Protein AF-A0AB33FQ37-F1 (afdb_monomer_lite)

Radius of gyration: 29.22 Å; chains: 1; bounding box: 81×44×83 Å

Organism: Serratia marcescens (NCBI:txid615)

Foldseek 3Di:
DFLVLCVVCQVLLLVLLVLQVVVVPDDDDSDRWDWDAFPRAIATPQKGKAFWADADPVDDQPDWAFDADPVRHTFWIWHRQQVCVFWDFSSNDHPRVSNVVVVQDDSVCRPVDRTDHGPGTIIIGGSVCVVVCVPPPQVVCCPPVRTHSDNPPDDADDDDDPDDDDDPQFDQLDPVSVVLLVVLVVDPHLLSNLLSLVVSLVVVLVLLLVLQVVPDDPPPPVSVVVSVVLVPDDPLSSSLVLCVVQPDDLVVLLVLQLVLDDPVCVVVCCVLPQVLNDPLRLQQDPVSDNQSVVLVVCQSPDPDVALVSCCVSVSFVDRDPVRSSSSSSSNLSRVLVSSNCQSPDPDPSHNHDDSVCRSVSVSRSVSNSCSSSRRRSSGPVSVVSSVVD

pLDDT: mean 88.16, std 10.51, range [40.59, 98.19]

Sequence (389 aa):
MKLEDALKNKQLICSLFAQAKVVDDEIESESAAIIASVSGSICINGYIAIAVYDMDSSINIDEDIIIHDVSGGEVGYLCPTRSINHPVSINQLTENRLVCLISDIEPSELGKSDMHRFNCDYLLIKSDFFEEYNNRYKESSVIWGGFSHKKNSESQYKRQVSSINLREGIFSPTLRHGVDLQRAVKSSNGFDRYLKYYHQLELLFDVVFVSKIKSLPVDSLQGFGDIFKDMHKKEIEIFKGMLREYVVNTESLLGVISANMKSSFIPTMTSIFQDHSKEGNPLLGKDRSSDKWNGFMTFITGNDLSARSAKVNKLISQEQSDLLKEFVINLVSYWLYRIRCSIAHNRIGEFLFDNTHEEFVVEIGERMIKEVIGQIFSNVKLKNILDNT

Structure (mmCIF, N/CA/C/O backbone):
data_AF-A0AB33FQ37-F1
#
_entry.id   AF-A0AB33FQ37-F1
#
loop_
_atom_site.group_PDB
_atom_site.id
_atom_site.type_symbol
_atom_site.label_atom_id
_atom_site.label_alt_id
_atom_site.label_comp_id
_atom_site.label_asym_id
_atom_site.label_entity_id
_atom_site.label_seq_id
_atom_site.pdbx_PDB_ins_code
_atom_site.Cartn_x
_atom_site.Cartn_y
_atom_site.Cartn_z
_atom_site.occupancy
_atom_site.B_iso_or_equiv
_atom_site.auth_seq_id
_atom_site.auth_comp_id
_atom_site.auth_asym_id
_atom_site.auth_atom_id
_atom_site.pdbx_PDB_model_num
ATOM 1 N N . MET A 1 1 ? 28.469 0.848 -22.362 1.00 75.19 1 MET A N 1
ATOM 2 C CA . MET A 1 1 ? 29.749 1.051 -23.103 1.00 75.19 1 MET A CA 1
ATOM 3 C C . MET A 1 1 ? 29.916 2.499 -23.616 1.00 75.19 1 MET A C 1
ATOM 5 O O . MET A 1 1 ? 28.907 3.172 -23.786 1.00 75.19 1 MET A O 1
ATOM 9 N N . LYS A 1 2 ? 31.149 3.000 -23.864 1.00 79.69 2 LYS A N 1
ATOM 10 C CA . LYS A 1 2 ? 31.444 4.285 -24.565 1.00 79.69 2 LYS A CA 1
ATOM 11 C C . LYS A 1 2 ? 31.815 4.066 -26.044 1.00 79.69 2 LYS A C 1
ATOM 13 O O . LYS A 1 2 ? 32.275 2.984 -26.396 1.00 79.69 2 LYS A O 1
ATOM 18 N N . LEU A 1 3 ? 31.651 5.083 -26.903 1.00 77.94 3 LEU A N 1
ATOM 19 C CA . LEU A 1 3 ? 31.892 4.974 -28.357 1.00 77.94 3 LEU A CA 1
ATOM 20 C C . LEU A 1 3 ? 33.286 4.431 -28.700 1.00 77.94 3 LEU A C 1
ATOM 22 O O . LEU A 1 3 ? 33.409 3.546 -29.539 1.00 77.94 3 LEU A O 1
ATOM 26 N N . GLU A 1 4 ? 34.333 4.953 -28.060 1.00 78.19 4 GLU A N 1
ATOM 27 C CA . GLU A 1 4 ? 35.716 4.530 -28.318 1.00 78.19 4 GLU A CA 1
ATOM 28 C C . GLU A 1 4 ? 35.914 3.034 -28.061 1.00 78.19 4 GLU A C 1
ATOM 30 O O . GLU A 1 4 ? 36.619 2.357 -28.808 1.00 78.19 4 GLU A O 1
ATOM 35 N N . ASP A 1 5 ? 35.255 2.506 -27.033 1.00 80.81 5 ASP A N 1
ATOM 36 C CA . ASP A 1 5 ? 35.326 1.093 -26.685 1.00 80.81 5 ASP A CA 1
ATOM 37 C C . ASP A 1 5 ? 34.476 0.237 -27.630 1.00 80.81 5 ASP A C 1
ATOM 39 O O . ASP A 1 5 ? 34.896 -0.856 -28.010 1.00 80.81 5 ASP A O 1
ATOM 43 N N . ALA A 1 6 ? 33.335 0.755 -28.094 1.00 77.88 6 ALA A N 1
ATOM 44 C CA . ALA A 1 6 ? 32.525 0.101 -29.120 1.00 77.88 6 ALA A CA 1
ATOM 45 C C . ALA A 1 6 ? 33.284 -0.014 -30.450 1.00 77.88 6 ALA A C 1
ATOM 47 O O . ALA A 1 6 ? 33.270 -1.062 -31.089 1.00 77.88 6 ALA A O 1
ATOM 48 N N . LEU A 1 7 ? 34.008 1.039 -30.844 1.00 77.81 7 LEU A N 1
ATOM 49 C CA . LEU A 1 7 ? 34.830 1.037 -32.054 1.00 77.81 7 LEU A CA 1
ATOM 50 C C . LEU A 1 7 ? 36.014 0.068 -31.946 1.00 77.81 7 LEU A C 1
ATOM 52 O O . LEU A 1 7 ? 36.289 -0.647 -32.910 1.00 77.81 7 LEU A O 1
ATOM 56 N N . LYS A 1 8 ? 36.673 -0.021 -30.780 1.00 82.31 8 LYS A N 1
ATOM 57 C CA . LYS A 1 8 ? 37.723 -1.030 -30.526 1.00 82.31 8 LYS A CA 1
ATOM 58 C C . LYS A 1 8 ? 37.189 -2.459 -30.643 1.00 82.31 8 LYS A C 1
ATOM 60 O O . LYS A 1 8 ? 37.897 -3.333 -31.129 1.00 82.31 8 LYS A O 1
ATOM 65 N N . ASN A 1 9 ? 35.939 -2.678 -30.243 1.00 81.75 9 ASN A N 1
ATOM 66 C CA . ASN A 1 9 ? 35.274 -3.977 -30.286 1.00 81.75 9 ASN A CA 1
ATOM 67 C C . ASN A 1 9 ? 34.431 -4.209 -31.554 1.00 81.75 9 ASN A C 1
ATOM 69 O O . ASN A 1 9 ? 33.690 -5.189 -31.623 1.00 81.75 9 ASN A O 1
ATOM 73 N N . LYS A 1 10 ? 34.536 -3.349 -32.578 1.00 82.94 10 LYS A N 1
ATOM 74 C CA . LYS A 1 10 ? 33.645 -3.370 -33.751 1.00 82.94 10 LYS A CA 1
ATOM 75 C C . LYS A 1 10 ? 33.580 -4.733 -34.446 1.00 82.94 10 LYS A C 1
ATOM 77 O O . LYS A 1 10 ? 32.494 -5.165 -34.808 1.00 82.94 10 LYS A O 1
ATOM 82 N N . GLN A 1 11 ? 34.714 -5.416 -34.624 1.00 82.31 11 GLN A N 1
ATOM 83 C CA . GLN A 1 11 ? 34.743 -6.739 -35.266 1.00 82.31 11 GLN A CA 1
ATOM 84 C C . GLN A 1 11 ? 33.939 -7.780 -34.480 1.00 82.31 11 GLN A C 1
ATOM 86 O O . GLN A 1 11 ? 33.155 -8.522 -35.068 1.00 82.31 11 GLN A O 1
ATOM 91 N N . LEU A 1 12 ? 34.093 -7.790 -33.154 1.00 83.25 12 LEU A N 1
ATOM 92 C CA . LEU A 1 12 ? 33.363 -8.690 -32.268 1.00 83.25 12 LEU A CA 1
ATOM 93 C C . LEU A 1 12 ? 31.863 -8.371 -32.278 1.00 83.25 12 LEU A C 1
ATOM 95 O O . LEU A 1 12 ? 31.043 -9.271 -32.428 1.00 83.25 12 LEU A O 1
ATOM 99 N N . ILE A 1 13 ? 31.502 -7.087 -32.227 1.00 83.00 13 ILE A N 1
ATOM 100 C CA . ILE A 1 13 ? 30.107 -6.642 -32.342 1.00 83.00 13 ILE A CA 1
ATOM 101 C C . ILE A 1 13 ? 29.496 -7.110 -33.669 1.00 83.00 13 ILE A C 1
ATOM 103 O O . ILE A 1 13 ? 28.440 -7.733 -33.662 1.00 83.00 13 ILE A O 1
ATOM 107 N N . CYS A 1 14 ? 30.173 -6.889 -34.801 1.00 83.81 14 CYS A N 1
ATOM 108 C CA . CYS A 1 14 ? 29.697 -7.364 -36.101 1.00 83.81 14 CYS A CA 1
ATOM 109 C C . CYS A 1 14 ? 29.506 -8.889 -36.132 1.00 83.81 14 CYS A C 1
ATOM 111 O O . CYS A 1 14 ? 28.530 -9.355 -36.714 1.00 83.81 14 CYS A O 1
ATOM 113 N N . SER A 1 15 ? 30.396 -9.664 -35.497 1.00 83.00 15 SER A N 1
ATOM 114 C CA . SER A 1 15 ? 30.246 -11.124 -35.437 1.00 83.00 15 SER A CA 1
ATOM 115 C C . SER A 1 15 ? 29.021 -11.576 -34.638 1.00 83.00 15 SER A C 1
ATOM 117 O O . SER A 1 15 ? 28.372 -12.535 -35.043 1.00 83.00 15 SER A O 1
ATOM 119 N N . LEU A 1 16 ? 28.653 -10.859 -33.569 1.00 82.25 16 LEU A N 1
ATOM 120 C CA . LEU A 1 16 ? 27.444 -11.153 -32.791 1.00 82.25 16 LEU A CA 1
ATOM 121 C C . LEU A 1 16 ? 26.173 -10.924 -33.620 1.00 82.25 16 LEU A C 1
ATOM 123 O O . LEU A 1 16 ? 25.295 -11.781 -33.653 1.00 82.25 16 LEU A O 1
ATOM 127 N N . PHE A 1 17 ? 26.102 -9.810 -34.358 1.00 81.50 17 PHE A N 1
ATOM 128 C CA . PHE A 1 17 ? 24.971 -9.537 -35.255 1.00 81.50 17 PHE A CA 1
ATOM 129 C C . PHE A 1 17 ? 24.869 -10.548 -36.401 1.00 81.50 17 PHE A C 1
ATOM 131 O O . PHE A 1 17 ? 23.770 -10.970 -36.752 1.00 81.50 17 PHE A O 1
ATOM 138 N N . ALA A 1 18 ? 26.003 -10.979 -36.961 1.00 78.88 18 ALA A N 1
ATOM 139 C CA . ALA A 1 18 ? 26.015 -12.000 -38.004 1.00 78.88 18 ALA A CA 1
ATOM 140 C C . ALA A 1 18 ? 25.480 -13.355 -37.506 1.00 78.88 18 ALA A C 1
ATOM 142 O O . ALA A 1 18 ? 24.841 -14.069 -38.269 1.00 78.88 18 ALA A O 1
ATOM 143 N N . GLN A 1 19 ? 25.714 -13.703 -36.236 1.00 72.38 19 GLN A N 1
ATOM 144 C CA . GLN A 1 19 ? 25.217 -14.945 -35.636 1.00 72.38 19 GLN A CA 1
ATOM 145 C C . GLN A 1 19 ? 23.709 -14.907 -35.359 1.00 72.38 19 GLN A C 1
ATOM 147 O O . GLN A 1 19 ? 23.040 -15.908 -35.597 1.00 72.38 19 GLN A O 1
ATOM 152 N N . ALA A 1 20 ? 23.162 -13.770 -34.917 1.00 67.25 20 ALA A N 1
ATOM 153 C CA . ALA A 1 20 ? 21.723 -13.644 -34.664 1.00 67.25 20 ALA A CA 1
ATOM 154 C C . ALA A 1 20 ? 20.875 -13.682 -35.945 1.00 67.25 20 ALA A C 1
ATOM 156 O O . ALA A 1 20 ? 19.832 -14.324 -35.957 1.00 67.25 20 ALA A O 1
ATOM 157 N N . LYS A 1 21 ? 21.347 -13.099 -37.057 1.00 59.06 21 LYS A N 1
ATOM 158 C CA . LYS A 1 21 ? 20.620 -13.139 -38.344 1.00 59.06 21 LYS A CA 1
ATOM 159 C C . LYS A 1 21 ? 20.420 -14.545 -38.915 1.00 59.06 21 LYS A C 1
ATOM 161 O O . LYS A 1 21 ? 19.497 -14.764 -39.685 1.00 59.06 21 LYS A O 1
ATOM 166 N N . VAL A 1 22 ? 21.259 -15.508 -38.530 1.00 53.56 22 VAL A N 1
ATOM 167 C CA . VAL A 1 22 ? 21.104 -16.917 -38.940 1.00 53.56 22 VAL A CA 1
ATOM 168 C C . VAL A 1 22 ? 19.899 -17.579 -38.254 1.00 53.56 22 VAL A C 1
ATOM 170 O O . VAL A 1 22 ? 19.432 -18.613 -38.719 1.00 53.56 22 VAL A O 1
ATOM 173 N N . VAL A 1 23 ? 19.390 -16.998 -37.164 1.00 51.66 23 VAL A N 1
ATOM 174 C CA . VAL A 1 23 ? 18.276 -17.541 -36.374 1.00 51.66 23 VAL A CA 1
ATOM 175 C C . VAL A 1 23 ? 16.908 -17.033 -36.862 1.00 51.66 23 VAL A C 1
ATOM 177 O O . VAL A 1 23 ? 15.928 -17.755 -36.709 1.00 51.66 23 VAL A O 1
ATOM 180 N N . ASP A 1 24 ? 16.840 -15.862 -37.509 1.00 50.59 24 ASP A N 1
ATOM 181 C CA . ASP A 1 24 ? 15.590 -15.216 -37.971 1.00 50.59 24 ASP A CA 1
ATOM 182 C C . ASP A 1 24 ? 15.167 -15.589 -39.423 1.00 50.59 24 ASP A C 1
ATOM 184 O O . ASP A 1 24 ? 14.358 -14.901 -40.036 1.00 50.59 24 ASP A O 1
ATOM 188 N N . ASP A 1 25 ? 15.679 -16.693 -39.986 1.00 43.31 25 ASP A N 1
ATOM 189 C CA . ASP A 1 25 ? 15.313 -17.282 -41.301 1.00 43.31 25 ASP A CA 1
ATOM 190 C C . ASP A 1 25 ? 15.438 -16.390 -42.570 1.00 43.31 25 ASP A C 1
ATOM 192 O O . ASP A 1 25 ? 15.198 -16.870 -43.682 1.00 43.31 25 ASP A O 1
ATOM 196 N N . GLU A 1 26 ? 15.913 -15.144 -42.480 1.00 42.56 26 GLU A N 1
ATOM 197 C CA . GLU A 1 26 ? 16.222 -14.299 -43.647 1.00 42.56 26 GLU A CA 1
ATOM 198 C C . GLU A 1 26 ? 17.729 -14.286 -43.975 1.00 42.56 26 GLU A C 1
ATOM 200 O O . GLU A 1 26 ? 18.534 -13.555 -43.393 1.00 42.56 26 GLU A O 1
ATOM 205 N N . ILE A 1 27 ? 18.134 -15.091 -44.966 1.00 46.00 27 ILE A N 1
ATOM 206 C CA . ILE A 1 27 ? 19.483 -15.032 -45.553 1.00 46.00 27 ILE A CA 1
ATOM 207 C C . ILE A 1 27 ? 19.551 -13.847 -46.525 1.00 46.00 27 ILE A C 1
ATOM 209 O O . ILE A 1 27 ? 19.401 -14.016 -47.734 1.00 46.00 27 ILE A O 1
ATOM 213 N N . GLU A 1 28 ? 19.857 -12.654 -46.017 1.00 40.59 28 GLU A N 1
ATOM 214 C CA . GLU A 1 28 ? 20.398 -11.567 -46.837 1.00 40.59 28 GLU A CA 1
ATOM 215 C C . GLU A 1 28 ? 21.665 -10.954 -46.213 1.00 40.59 28 GLU A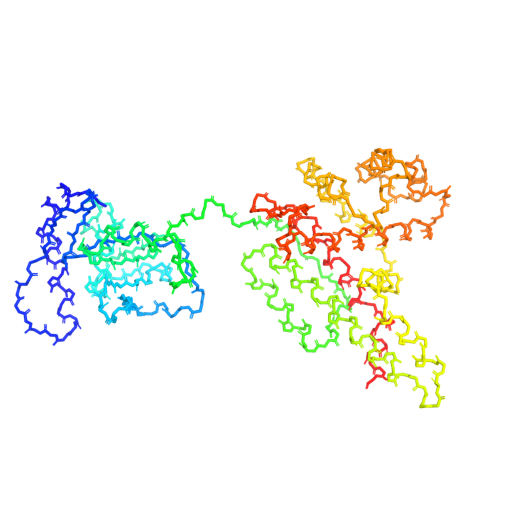 C 1
ATOM 217 O O . GLU A 1 28 ? 21.640 -10.380 -45.129 1.00 40.59 28 GLU A O 1
ATOM 222 N N . SER A 1 29 ? 22.771 -11.070 -46.966 1.00 42.09 29 SER A N 1
ATOM 223 C CA . SER A 1 29 ? 23.929 -10.158 -47.044 1.00 42.09 29 SER A CA 1
ATOM 224 C C . SER A 1 29 ? 24.576 -9.663 -45.732 1.00 42.09 29 SER A C 1
ATOM 226 O O . SER A 1 29 ? 23.983 -8.878 -44.992 1.00 42.09 29 SER A O 1
ATOM 228 N N . GLU A 1 30 ? 25.869 -9.990 -45.542 1.00 49.31 30 GLU A N 1
ATOM 229 C CA . GLU A 1 30 ? 26.797 -9.466 -44.515 1.00 49.31 30 GLU A CA 1
ATOM 230 C C . GLU A 1 30 ? 26.604 -7.962 -44.238 1.00 49.31 30 GLU A C 1
ATOM 232 O O . GLU A 1 30 ? 27.231 -7.088 -44.838 1.00 49.31 30 GLU A O 1
ATOM 237 N N . SER A 1 31 ? 25.726 -7.637 -43.297 1.00 54.66 31 SER A N 1
ATOM 238 C CA . SER A 1 31 ? 25.465 -6.267 -42.878 1.00 54.66 31 SER A CA 1
ATOM 239 C C . SER A 1 31 ? 26.273 -6.038 -41.612 1.00 54.66 31 SER A C 1
ATOM 241 O O . SER A 1 31 ? 25.875 -6.405 -40.510 1.00 54.66 31 SER A O 1
ATOM 243 N N . ALA A 1 32 ? 27.473 -5.485 -41.785 1.00 72.25 32 ALA A N 1
ATOM 244 C CA . ALA A 1 32 ? 28.301 -5.058 -40.667 1.00 72.25 32 ALA A CA 1
ATOM 245 C C . ALA A 1 32 ? 27.520 -4.064 -39.793 1.00 72.25 32 ALA A C 1
ATOM 247 O O . ALA A 1 32 ? 26.939 -3.110 -40.314 1.00 72.25 32 ALA A O 1
ATOM 248 N N . ALA A 1 33 ? 27.548 -4.257 -38.473 1.00 78.81 33 ALA A N 1
ATOM 249 C CA . ALA A 1 33 ? 26.900 -3.349 -37.537 1.00 78.81 33 ALA A CA 1
ATOM 250 C C . ALA A 1 33 ? 27.419 -1.911 -37.721 1.00 78.81 33 ALA A C 1
ATOM 252 O O . ALA A 1 33 ? 28.634 -1.653 -37.737 1.00 78.81 33 ALA A O 1
ATOM 253 N N . ILE A 1 34 ? 26.495 -0.962 -37.859 1.00 84.25 34 ILE A N 1
ATOM 254 C CA . ILE A 1 34 ? 26.807 0.459 -38.006 1.00 84.25 34 ILE A CA 1
ATOM 255 C C . ILE A 1 34 ? 26.883 1.058 -36.608 1.00 84.25 34 ILE A C 1
ATOM 257 O O . ILE A 1 34 ? 25.869 1.175 -35.931 1.00 84.25 34 ILE A O 1
ATOM 261 N N . ILE A 1 35 ? 28.085 1.447 -36.185 1.00 85.31 35 ILE A N 1
ATOM 262 C CA . ILE A 1 35 ? 28.328 2.067 -34.878 1.00 85.31 35 ILE A CA 1
ATOM 263 C C . ILE A 1 35 ? 28.646 3.546 -35.093 1.00 85.31 35 ILE A C 1
ATOM 265 O O . ILE A 1 35 ? 29.607 3.882 -35.788 1.00 85.31 35 ILE A O 1
ATOM 269 N N . ALA A 1 36 ? 27.859 4.418 -34.473 1.00 88.12 36 ALA A N 1
ATOM 270 C CA . ALA A 1 36 ? 28.012 5.866 -34.510 1.00 88.12 36 ALA A CA 1
ATOM 271 C C . ALA A 1 36 ? 27.838 6.475 -33.109 1.00 88.12 36 ALA A C 1
ATOM 273 O O . ALA A 1 36 ? 27.498 5.787 -32.146 1.00 88.12 36 ALA A O 1
ATOM 274 N N . SER A 1 37 ? 28.077 7.781 -32.991 1.00 85.19 37 SER A N 1
ATOM 275 C CA . SER A 1 37 ? 27.731 8.561 -31.801 1.00 85.19 37 SER A CA 1
ATOM 276 C C . SER A 1 37 ? 26.753 9.655 -32.183 1.00 85.19 37 SER A C 1
ATOM 278 O O . SER A 1 37 ? 26.989 10.387 -33.143 1.00 85.19 37 SER A O 1
ATOM 280 N N . VAL A 1 38 ? 25.664 9.748 -31.429 1.00 84.00 38 VAL A N 1
ATOM 281 C CA . VAL A 1 38 ? 24.606 10.742 -31.611 1.00 84.00 38 VAL A CA 1
ATOM 282 C C . VAL A 1 38 ? 24.315 11.343 -30.245 1.00 84.00 38 VAL A C 1
ATOM 284 O O . VAL A 1 38 ? 24.034 10.620 -29.289 1.00 84.00 38 VAL A O 1
ATOM 287 N N . SER A 1 39 ? 24.474 12.663 -30.129 1.00 79.06 39 SER A N 1
ATOM 288 C CA . SER A 1 39 ? 24.282 13.410 -28.875 1.00 79.06 39 SER A CA 1
ATOM 289 C C . SER A 1 39 ? 25.029 12.813 -27.669 1.00 79.06 39 SER A C 1
ATOM 291 O O . SER A 1 39 ? 24.516 12.759 -26.554 1.00 79.06 39 SER A O 1
ATOM 293 N N . GLY A 1 40 ? 26.251 12.315 -27.895 1.00 80.69 40 GLY A N 1
ATOM 294 C CA . GLY A 1 40 ? 27.087 11.700 -26.857 1.00 80.69 40 GLY A CA 1
ATOM 295 C C . GLY A 1 40 ? 26.689 10.273 -26.456 1.00 80.69 40 GLY A C 1
ATOM 296 O O . GLY A 1 40 ? 27.360 9.682 -25.610 1.00 80.69 40 GLY A O 1
ATOM 297 N N . SER A 1 41 ? 25.648 9.705 -27.070 1.00 84.50 41 SER A N 1
ATOM 298 C CA . SER A 1 41 ? 25.204 8.321 -26.869 1.00 84.50 41 SER A CA 1
ATOM 299 C C . SER A 1 41 ? 25.690 7.425 -28.006 1.00 84.50 41 SER A C 1
ATOM 301 O O . SER A 1 41 ? 25.841 7.875 -29.143 1.00 84.50 41 SER A O 1
ATOM 303 N N . ILE A 1 42 ? 25.935 6.145 -27.713 1.00 88.75 42 ILE A N 1
ATOM 304 C CA . ILE A 1 42 ? 26.242 5.166 -28.761 1.00 88.75 42 ILE A CA 1
ATOM 305 C C . ILE A 1 42 ? 24.967 4.894 -29.557 1.00 88.75 42 ILE A C 1
ATOM 307 O O . ILE A 1 42 ? 23.920 4.609 -28.981 1.00 88.75 42 ILE A O 1
ATOM 311 N N . CYS A 1 43 ? 25.095 4.952 -30.876 1.00 90.94 43 CYS A N 1
ATOM 312 C CA . CYS A 1 43 ? 24.081 4.550 -31.832 1.00 90.94 43 CYS A CA 1
ATOM 313 C C . CYS A 1 43 ? 24.554 3.278 -32.548 1.00 90.94 43 CYS A C 1
ATOM 315 O O . CYS A 1 43 ? 25.675 3.245 -33.063 1.00 90.94 43 CYS A O 1
ATOM 317 N N . ILE A 1 44 ? 23.723 2.236 -32.564 1.00 90.81 44 ILE A N 1
ATOM 318 C CA . ILE A 1 44 ? 24.000 0.953 -33.221 1.00 90.81 44 ILE A CA 1
ATOM 319 C C . ILE A 1 44 ? 22.846 0.658 -34.170 1.00 90.81 44 ILE A C 1
ATOM 321 O O . ILE A 1 44 ? 21.692 0.675 -33.754 1.00 90.81 44 ILE A O 1
ATOM 325 N N . ASN A 1 45 ? 23.154 0.434 -35.447 1.00 90.50 45 ASN A N 1
ATOM 326 C CA . ASN A 1 45 ? 22.171 0.199 -36.513 1.00 90.50 45 ASN A CA 1
ATOM 327 C C . ASN A 1 45 ? 21.054 1.261 -36.546 1.00 90.50 45 ASN A C 1
ATOM 329 O O . ASN A 1 45 ? 19.902 0.967 -36.838 1.00 90.50 45 ASN A O 1
ATOM 333 N N . GLY A 1 46 ? 21.399 2.516 -36.237 1.00 91.75 46 GLY A N 1
ATOM 334 C CA . GLY A 1 46 ? 20.448 3.629 -36.223 1.00 91.75 46 GLY A CA 1
ATOM 335 C C . GLY A 1 46 ? 19.649 3.784 -34.926 1.00 91.75 46 GLY A C 1
ATOM 336 O O . GLY A 1 46 ? 18.884 4.741 -34.836 1.00 91.75 46 GLY A O 1
ATOM 337 N N . TYR A 1 47 ? 19.847 2.923 -33.922 1.00 95.75 47 TYR A N 1
ATOM 338 C CA . TYR A 1 47 ? 19.139 2.964 -32.641 1.00 95.75 47 TYR A CA 1
ATOM 339 C C . TYR A 1 47 ? 20.037 3.365 -31.475 1.00 95.75 47 TYR A C 1
ATOM 341 O O . TYR A 1 47 ? 21.208 2.994 -31.398 1.00 95.75 47 TYR A O 1
ATOM 349 N N . ILE A 1 48 ? 19.452 4.088 -30.524 1.00 95.31 48 ILE A N 1
ATOM 350 C CA . ILE A 1 48 ? 20.053 4.422 -29.234 1.00 95.31 48 ILE A CA 1
ATOM 351 C C . ILE A 1 48 ? 19.261 3.699 -28.149 1.00 95.31 48 ILE A C 1
ATOM 353 O O . ILE A 1 48 ? 18.044 3.859 -28.061 1.00 95.31 48 ILE A O 1
ATOM 357 N N . ALA A 1 49 ? 19.953 2.922 -27.315 1.00 95.56 49 ALA A N 1
ATOM 358 C CA . ALA A 1 49 ? 19.335 2.225 -26.195 1.00 95.56 49 ALA A CA 1
ATOM 359 C C . ALA A 1 49 ? 19.262 3.123 -24.953 1.00 95.56 49 ALA A C 1
ATOM 361 O O . ALA A 1 49 ? 20.251 3.728 -24.534 1.00 95.56 49 ALA A O 1
ATOM 362 N N . ILE A 1 50 ? 18.087 3.172 -24.331 1.00 95.19 50 ILE A N 1
ATOM 363 C CA . ILE A 1 50 ? 17.800 3.950 -23.128 1.00 95.19 50 ILE A CA 1
ATOM 364 C C . ILE A 1 50 ? 17.276 2.996 -22.054 1.00 95.19 50 ILE A C 1
ATOM 366 O O . ILE A 1 50 ? 16.300 2.287 -22.276 1.00 95.19 50 ILE A O 1
ATOM 370 N N . ALA A 1 51 ? 17.903 2.995 -20.879 1.00 94.62 51 ALA A N 1
ATOM 371 C CA . ALA A 1 51 ? 17.522 2.122 -19.769 1.00 94.62 51 ALA A CA 1
ATOM 372 C C . ALA A 1 51 ? 16.095 2.398 -19.266 1.00 94.62 51 ALA A C 1
ATOM 374 O O . ALA A 1 51 ? 15.729 3.551 -19.020 1.00 94.62 51 ALA A O 1
ATOM 375 N N . VAL A 1 52 ? 15.325 1.335 -19.061 1.00 94.19 52 VAL A N 1
ATOM 376 C CA . VAL A 1 52 ? 13.975 1.311 -18.494 1.00 94.19 52 VAL A CA 1
ATOM 377 C C . VAL A 1 52 ? 14.015 0.500 -17.198 1.00 94.19 52 VAL A C 1
ATOM 379 O O . VAL A 1 52 ? 14.387 -0.670 -17.181 1.00 94.19 52 VAL A O 1
ATOM 382 N N . TYR A 1 53 ? 13.656 1.131 -16.082 1.00 90.94 53 TYR A N 1
ATOM 383 C CA . TYR A 1 53 ? 13.795 0.540 -14.746 1.00 90.94 53 TYR A CA 1
ATOM 384 C C . TYR A 1 53 ? 12.492 -0.010 -14.183 1.00 90.94 53 TYR A C 1
ATOM 386 O O . TYR A 1 53 ? 12.521 -0.917 -13.352 1.00 90.94 53 TYR A O 1
ATOM 394 N N . ASP A 1 54 ? 11.354 0.490 -14.644 1.00 88.69 54 ASP A N 1
ATOM 395 C CA . ASP A 1 54 ? 10.040 0.004 -14.244 1.00 88.69 54 ASP A CA 1
ATOM 396 C C . ASP A 1 54 ? 9.148 -0.063 -15.470 1.00 88.69 54 ASP A C 1
ATOM 398 O O . ASP A 1 54 ? 9.230 0.789 -16.353 1.00 88.69 54 ASP A O 1
ATOM 402 N N . MET A 1 55 ? 8.307 -1.084 -15.507 1.00 88.56 55 MET A N 1
ATOM 403 C CA . MET A 1 55 ? 7.380 -1.352 -16.591 1.00 88.56 55 MET A CA 1
ATOM 404 C C . MET A 1 55 ? 6.092 -1.888 -15.980 1.00 88.56 55 MET A C 1
ATOM 406 O O . MET A 1 55 ? 6.126 -2.584 -14.959 1.00 88.56 55 MET A O 1
ATOM 410 N N . ASP A 1 56 ? 4.962 -1.533 -16.577 1.00 86.88 56 ASP A N 1
ATOM 411 C CA . ASP A 1 56 ? 3.664 -2.040 -16.174 1.00 86.88 56 ASP A CA 1
ATOM 412 C C . ASP A 1 56 ? 3.664 -3.571 -16.259 1.00 86.88 56 ASP A C 1
ATOM 414 O O . ASP A 1 56 ? 3.987 -4.169 -17.282 1.00 86.88 56 ASP A O 1
ATOM 418 N N . SER A 1 57 ? 3.267 -4.204 -15.157 1.00 83.25 57 SER A N 1
ATOM 419 C CA . SER A 1 57 ? 3.094 -5.651 -15.045 1.00 83.25 57 SER A CA 1
ATOM 420 C C . SER A 1 57 ? 2.083 -6.248 -16.031 1.00 83.25 57 SER A C 1
ATOM 422 O O . SER A 1 57 ? 2.035 -7.468 -16.167 1.00 83.25 57 SER A O 1
ATOM 424 N N . SER A 1 58 ? 1.248 -5.419 -16.667 1.00 84.75 58 SER A N 1
ATOM 425 C CA . SER A 1 58 ? 0.298 -5.846 -17.698 1.00 84.75 58 SER A CA 1
ATOM 426 C C . SER A 1 58 ? 0.935 -6.049 -19.079 1.00 84.75 58 SER A C 1
ATOM 428 O O . SER A 1 58 ? 0.334 -6.709 -19.927 1.00 84.75 58 SER A O 1
ATOM 430 N N . ILE A 1 59 ? 2.137 -5.510 -19.306 1.00 86.31 59 ILE A N 1
ATOM 431 C CA . ILE A 1 59 ? 2.837 -5.594 -20.588 1.00 86.31 59 ILE A CA 1
ATOM 432 C C . ILE A 1 59 ? 3.393 -7.008 -20.778 1.00 86.31 59 ILE A C 1
ATOM 434 O O . ILE A 1 59 ? 4.035 -7.561 -19.883 1.00 86.31 59 ILE A O 1
ATOM 438 N N . ASN A 1 60 ? 3.148 -7.592 -21.957 1.00 82.62 60 ASN A N 1
ATOM 439 C CA . ASN A 1 60 ? 3.771 -8.857 -22.328 1.00 82.62 60 ASN A CA 1
ATOM 440 C C . ASN A 1 60 ? 5.282 -8.647 -22.493 1.00 82.62 60 ASN A C 1
ATOM 442 O O . ASN A 1 60 ? 5.723 -7.762 -23.218 1.00 82.62 60 ASN A O 1
ATOM 446 N N . ILE A 1 61 ? 6.051 -9.473 -21.799 1.00 85.12 61 ILE A N 1
ATOM 447 C CA . ILE A 1 61 ? 7.505 -9.396 -21.703 1.00 85.12 61 ILE A CA 1
ATOM 448 C C . ILE A 1 61 ? 8.231 -10.358 -22.647 1.00 85.12 61 ILE A C 1
ATOM 450 O O . ILE A 1 61 ? 9.460 -10.380 -22.661 1.00 85.12 61 ILE A O 1
ATOM 454 N N . ASP A 1 62 ? 7.498 -11.192 -23.379 1.00 83.81 62 ASP A N 1
ATOM 455 C CA . ASP A 1 62 ? 8.105 -12.238 -24.199 1.00 83.81 62 ASP A CA 1
ATOM 456 C C . ASP A 1 62 ? 8.664 -11.670 -25.517 1.00 83.81 62 ASP A C 1
ATOM 458 O O . ASP A 1 62 ? 9.694 -12.136 -26.008 1.00 83.81 62 ASP A O 1
ATOM 462 N N . GLU A 1 63 ? 8.069 -10.593 -26.033 1.00 86.50 63 GLU A N 1
ATOM 463 C CA . GLU A 1 63 ? 8.355 -10.014 -27.351 1.00 86.50 63 GLU A CA 1
ATOM 464 C C . GLU A 1 63 ? 8.794 -8.544 -27.268 1.00 86.50 63 GLU A C 1
ATOM 466 O O . GLU A 1 63 ? 8.530 -7.847 -26.286 1.00 86.50 63 GLU A O 1
ATOM 471 N N . ASP A 1 64 ? 9.478 -8.076 -28.314 1.00 90.94 64 ASP A N 1
ATOM 472 C CA . ASP A 1 64 ? 9.813 -6.661 -28.476 1.00 90.94 64 ASP A CA 1
ATOM 473 C C . ASP A 1 64 ? 8.582 -5.892 -28.985 1.00 90.94 64 ASP A C 1
ATOM 475 O O . ASP A 1 64 ? 7.842 -6.362 -29.849 1.00 90.94 64 ASP A O 1
ATOM 479 N N . ILE A 1 65 ? 8.353 -4.690 -28.457 1.00 93.69 65 ILE A N 1
ATOM 480 C CA . ILE A 1 65 ? 7.134 -3.912 -28.704 1.00 93.69 65 ILE A CA 1
ATOM 481 C C . ILE A 1 65 ? 7.471 -2.689 -29.548 1.00 93.69 65 ILE A C 1
ATOM 483 O O . ILE A 1 65 ? 8.218 -1.814 -29.114 1.00 93.69 65 ILE A O 1
ATOM 487 N N . ILE A 1 66 ? 6.873 -2.596 -30.735 1.00 95.25 66 ILE A N 1
ATOM 488 C CA . ILE A 1 66 ? 7.081 -1.478 -31.661 1.00 95.25 66 ILE A CA 1
ATOM 489 C C . ILE A 1 66 ? 6.444 -0.198 -31.104 1.00 95.25 66 ILE A C 1
ATOM 491 O O . ILE A 1 66 ? 5.259 -0.166 -30.765 1.00 95.25 66 ILE A O 1
ATOM 495 N N . ILE A 1 67 ? 7.221 0.883 -31.062 1.00 95.31 67 ILE A N 1
ATOM 496 C CA . ILE A 1 67 ? 6.770 2.221 -30.682 1.00 95.31 67 ILE A CA 1
ATOM 497 C C . ILE A 1 67 ? 6.548 3.046 -31.944 1.00 95.31 67 ILE A C 1
ATOM 499 O O . ILE A 1 67 ? 7.451 3.200 -32.768 1.00 95.31 67 ILE A O 1
ATOM 503 N N . HIS A 1 68 ? 5.352 3.616 -32.058 1.00 95.25 68 HIS A N 1
ATOM 504 C CA . HIS A 1 68 ? 4.970 4.494 -33.156 1.00 95.25 68 HIS A CA 1
ATOM 505 C C . HIS A 1 68 ? 4.834 5.941 -32.676 1.00 95.25 68 HIS A C 1
ATOM 507 O O . HIS A 1 68 ? 4.446 6.196 -31.534 1.00 95.25 68 HIS A O 1
ATOM 513 N N . ASP A 1 69 ? 5.133 6.891 -33.555 1.00 90.69 69 ASP A N 1
ATOM 514 C CA . ASP A 1 69 ? 4.798 8.293 -33.358 1.00 90.69 69 ASP A CA 1
ATOM 515 C C . ASP A 1 69 ? 3.303 8.567 -33.603 1.00 90.69 69 ASP A C 1
ATOM 517 O O . ASP A 1 69 ? 2.506 7.692 -33.947 1.00 90.69 69 ASP A O 1
ATOM 521 N N . VAL A 1 70 ? 2.917 9.834 -33.449 1.00 88.50 70 VAL A N 1
ATOM 522 C CA . VAL A 1 70 ? 1.536 10.300 -33.648 1.00 88.50 70 VAL A CA 1
ATOM 523 C C . VAL A 1 70 ? 1.024 10.153 -35.085 1.00 88.50 70 VAL A C 1
ATOM 525 O O . VAL A 1 70 ? -0.185 10.199 -35.301 1.00 88.50 70 VAL A O 1
ATOM 528 N N . SER A 1 71 ? 1.917 10.008 -36.064 1.00 91.06 71 SER A N 1
ATOM 529 C CA . SER A 1 71 ? 1.585 9.785 -37.473 1.00 91.06 71 SER A CA 1
ATOM 530 C C . SER A 1 71 ? 1.496 8.299 -37.838 1.00 91.06 71 SER A C 1
ATOM 532 O O . SER A 1 71 ? 1.106 7.970 -38.957 1.00 91.06 71 SER A O 1
ATOM 534 N N . GLY A 1 72 ? 1.811 7.405 -36.893 1.00 90.81 72 GLY A N 1
ATOM 535 C CA . GLY A 1 72 ? 1.899 5.964 -37.115 1.00 90.81 72 GLY A CA 1
ATOM 536 C C . GLY A 1 72 ? 3.247 5.515 -37.680 1.00 90.81 72 GLY A C 1
ATOM 537 O O . GLY A 1 72 ? 3.375 4.363 -38.083 1.00 90.81 72 GLY A O 1
ATOM 538 N N . GLY A 1 73 ? 4.248 6.396 -37.725 1.00 94.00 73 GLY A N 1
ATOM 539 C CA . GLY A 1 73 ? 5.611 6.049 -38.107 1.00 94.00 73 GLY A CA 1
ATOM 540 C C . GLY A 1 73 ? 6.321 5.318 -36.974 1.00 94.00 73 GLY A C 1
ATOM 541 O O . GLY A 1 73 ? 6.251 5.733 -35.823 1.00 94.00 73 GLY A O 1
ATOM 542 N N . GLU A 1 74 ? 7.014 4.226 -37.276 1.00 95.94 74 GLU A N 1
ATOM 543 C CA . GLU A 1 74 ? 7.835 3.525 -36.289 1.00 95.94 74 GLU A CA 1
ATOM 544 C C . GLU A 1 74 ? 9.018 4.398 -35.850 1.00 95.94 74 GLU A C 1
ATOM 546 O O . GLU A 1 74 ? 9.825 4.822 -36.682 1.00 95.94 74 GLU A O 1
ATOM 551 N N . VAL A 1 75 ? 9.171 4.594 -34.542 1.00 95.81 75 VAL A N 1
ATOM 552 C CA . VAL A 1 75 ? 10.247 5.396 -33.938 1.00 95.81 75 VAL A CA 1
ATOM 553 C C . VAL A 1 75 ? 11.146 4.605 -32.993 1.00 95.81 75 VAL A C 1
ATOM 555 O O . VAL A 1 75 ? 12.163 5.133 -32.536 1.00 95.81 75 VAL A O 1
ATOM 558 N N . GLY A 1 76 ? 10.818 3.345 -32.700 1.00 96.00 76 GLY A N 1
ATOM 559 C CA . GLY A 1 76 ? 11.621 2.537 -31.793 1.00 96.00 76 GLY A CA 1
ATOM 560 C C . GLY A 1 76 ? 10.976 1.234 -31.345 1.00 96.00 76 GLY A C 1
ATOM 561 O O . GLY A 1 76 ? 9.911 0.859 -31.825 1.00 96.00 76 GLY A O 1
ATOM 562 N N . TYR A 1 77 ? 11.625 0.583 -30.381 1.00 96.44 77 TYR A N 1
ATOM 563 C CA . TYR A 1 77 ? 11.204 -0.684 -29.787 1.00 96.44 77 TYR A CA 1
ATOM 564 C C . TYR A 1 77 ? 11.391 -0.645 -28.272 1.00 96.44 77 TYR A C 1
ATOM 566 O O . TYR A 1 77 ? 12.477 -0.331 -27.784 1.00 96.44 77 TYR A O 1
ATOM 574 N N . LEU A 1 78 ? 10.364 -1.003 -27.510 1.00 95.50 78 LEU A N 1
ATOM 575 C CA . LEU A 1 78 ? 10.518 -1.363 -26.106 1.00 95.50 78 LEU A CA 1
ATOM 576 C C . LEU A 1 78 ? 10.915 -2.841 -26.036 1.00 95.50 78 LEU A C 1
ATOM 578 O O . LEU A 1 78 ? 10.229 -3.695 -26.585 1.00 95.50 78 LEU A O 1
ATOM 582 N N . CYS A 1 79 ? 12.028 -3.122 -25.371 1.00 93.81 79 CYS A N 1
ATOM 583 C CA . CYS A 1 79 ? 12.645 -4.437 -25.260 1.00 93.81 79 CYS A CA 1
ATOM 584 C C . CYS A 1 79 ? 12.621 -4.880 -23.786 1.00 93.81 79 CYS A C 1
ATOM 586 O O . CYS A 1 79 ? 13.502 -4.490 -23.008 1.00 93.81 79 CYS A O 1
ATOM 588 N N . PRO A 1 80 ? 11.613 -5.668 -23.374 1.00 90.56 80 PRO A N 1
ATOM 589 C CA . PRO A 1 80 ? 11.602 -6.352 -22.087 1.00 90.56 80 PRO A CA 1
ATOM 590 C C . PRO A 1 80 ? 12.766 -7.347 -21.999 1.00 90.56 80 PRO A C 1
ATOM 592 O O . PRO A 1 80 ? 12.809 -8.341 -22.719 1.00 90.56 80 PRO A O 1
ATOM 595 N N . THR A 1 81 ? 13.736 -7.087 -21.125 1.00 87.50 81 THR A N 1
ATOM 596 C CA . THR A 1 81 ? 14.958 -7.908 -21.014 1.00 87.50 81 THR A CA 1
ATOM 597 C C . THR A 1 81 ? 15.242 -8.368 -19.591 1.00 87.50 81 THR A C 1
ATOM 599 O O . THR A 1 81 ? 15.848 -9.421 -19.391 1.00 87.50 81 THR A O 1
ATOM 602 N N . ARG A 1 82 ? 14.787 -7.622 -18.577 1.00 76.12 82 ARG A N 1
ATOM 603 C CA . ARG A 1 82 ? 15.033 -7.914 -17.155 1.00 76.12 82 ARG A CA 1
ATOM 604 C C . ARG A 1 82 ? 14.201 -9.079 -16.632 1.00 76.12 82 ARG A C 1
ATOM 606 O O . ARG A 1 82 ? 14.608 -9.769 -15.701 1.00 76.12 82 ARG A O 1
ATOM 613 N N . SER A 1 83 ? 13.018 -9.280 -17.195 1.00 60.75 83 SER A N 1
ATOM 614 C CA . SER A 1 83 ? 12.067 -10.314 -16.783 1.00 60.75 83 SER A CA 1
ATOM 615 C C . SER A 1 83 ? 12.608 -11.742 -16.920 1.00 60.75 83 SER A C 1
ATOM 617 O O . SER A 1 83 ? 12.130 -12.654 -16.237 1.00 60.75 83 SER A O 1
ATOM 619 N N . ILE A 1 84 ? 13.667 -11.935 -17.707 1.00 61.44 84 ILE A N 1
ATOM 620 C CA . ILE A 1 84 ? 14.415 -13.184 -17.758 1.00 61.44 84 ILE A CA 1
ATOM 621 C C . ILE A 1 84 ? 15.393 -13.187 -16.572 1.00 61.44 84 ILE A C 1
ATOM 623 O O . ILE A 1 84 ? 16.573 -12.877 -16.685 1.00 61.44 84 ILE A O 1
ATOM 627 N N . ASN A 1 85 ? 14.896 -13.537 -15.379 1.00 55.47 85 ASN A N 1
ATOM 628 C CA . ASN A 1 85 ? 15.689 -13.617 -14.132 1.00 55.47 85 ASN A CA 1
ATOM 629 C C . ASN A 1 85 ? 16.855 -14.639 -14.186 1.00 55.47 85 ASN A C 1
ATOM 631 O O . ASN A 1 85 ? 17.649 -14.777 -13.243 1.00 55.47 85 ASN A O 1
ATOM 635 N N . HIS A 1 86 ? 16.982 -15.352 -15.300 1.00 69.56 86 HIS A N 1
ATOM 636 C CA . HIS A 1 86 ? 18.058 -16.275 -15.610 1.00 69.56 86 HIS A CA 1
ATOM 637 C C . HIS A 1 86 ? 18.965 -15.673 -16.688 1.00 69.56 86 HIS A C 1
ATOM 639 O O . HIS A 1 86 ? 18.487 -14.920 -17.529 1.00 69.56 86 HIS A O 1
ATOM 645 N N . PRO A 1 87 ? 20.272 -15.980 -16.681 1.00 81.25 87 PRO A N 1
ATOM 646 C CA . PRO A 1 87 ? 21.132 -15.620 -17.799 1.00 81.25 87 PRO A CA 1
ATOM 647 C C . PRO A 1 87 ? 20.515 -16.105 -19.121 1.00 81.25 87 PRO A C 1
ATOM 649 O O . PRO A 1 87 ? 20.047 -17.243 -19.194 1.00 81.25 87 PRO A O 1
ATOM 652 N N . VAL A 1 88 ? 20.503 -15.247 -20.137 1.00 83.81 88 VAL A N 1
ATOM 653 C CA . VAL A 1 88 ? 19.985 -15.526 -21.483 1.00 83.81 88 VAL A CA 1
ATOM 654 C C . VAL A 1 88 ? 21.150 -15.867 -22.390 1.00 83.81 88 VAL A C 1
ATOM 656 O O . VAL A 1 88 ? 22.200 -15.233 -22.284 1.00 83.81 88 VAL A O 1
ATOM 659 N N . SER A 1 89 ? 20.973 -16.837 -23.286 1.00 86.69 89 SER A N 1
ATOM 660 C CA . SER A 1 89 ? 21.982 -17.107 -24.307 1.00 86.69 89 SER A CA 1
ATOM 661 C C . SER A 1 89 ? 22.026 -15.965 -25.316 1.00 86.69 89 SER A C 1
ATOM 663 O O . SER A 1 89 ? 20.999 -15.597 -25.881 1.00 86.69 89 SER A O 1
ATOM 665 N N . ILE A 1 90 ? 23.219 -15.427 -25.567 1.00 85.56 90 ILE A N 1
ATOM 666 C CA . ILE A 1 90 ? 23.433 -14.328 -26.518 1.00 85.56 90 ILE A CA 1
ATOM 667 C C . ILE A 1 90 ? 22.979 -14.728 -27.930 1.00 85.56 90 ILE A C 1
ATOM 669 O O . ILE A 1 90 ? 22.421 -13.907 -28.650 1.00 85.56 90 ILE A O 1
ATOM 673 N N . ASN A 1 91 ? 23.120 -16.007 -28.285 1.00 82.06 91 ASN A N 1
ATOM 674 C CA . ASN A 1 91 ? 22.724 -16.549 -29.589 1.00 82.06 91 ASN A CA 1
ATOM 675 C C . ASN A 1 91 ? 21.201 -16.637 -29.788 1.00 82.06 91 ASN A C 1
ATOM 677 O O . ASN A 1 91 ? 20.753 -16.967 -30.878 1.00 82.06 91 ASN A O 1
ATOM 681 N N . GLN A 1 92 ? 20.410 -16.400 -28.739 1.00 82.69 92 GLN A N 1
ATOM 682 C CA . GLN A 1 92 ? 18.943 -16.412 -28.781 1.00 82.69 92 GLN A CA 1
ATOM 683 C C . GLN A 1 92 ? 18.351 -14.996 -28.743 1.00 82.69 92 GLN A C 1
ATOM 685 O O . GLN A 1 92 ? 17.138 -14.839 -28.617 1.00 82.69 92 GLN A O 1
ATOM 690 N N . LEU A 1 93 ? 19.194 -13.961 -28.778 1.00 86.31 93 LEU A N 1
ATOM 691 C CA . LEU A 1 93 ? 18.747 -12.575 -28.755 1.00 86.31 93 LEU A CA 1
ATOM 692 C C . LEU A 1 93 ? 18.363 -12.112 -30.162 1.00 86.31 93 LEU A C 1
ATOM 694 O O . LEU A 1 93 ? 19.094 -12.349 -31.120 1.00 86.31 93 LEU A O 1
ATOM 698 N N . THR A 1 94 ? 17.248 -11.388 -30.247 1.00 87.00 94 THR A N 1
ATOM 699 C CA . THR A 1 94 ? 16.854 -10.634 -31.444 1.00 87.00 94 THR A CA 1
ATOM 700 C C . THR A 1 94 ? 17.882 -9.543 -31.753 1.00 87.00 94 THR A C 1
ATOM 702 O O . THR A 1 94 ? 18.649 -9.124 -30.876 1.00 87.00 94 THR A O 1
ATOM 705 N N . GLU A 1 95 ? 17.868 -9.016 -32.982 1.00 88.75 95 GLU A N 1
ATOM 706 C CA . GLU A 1 95 ? 18.735 -7.894 -33.373 1.00 88.75 95 GLU A CA 1
ATOM 707 C C . GLU A 1 95 ? 18.596 -6.700 -32.407 1.00 88.75 95 GLU A C 1
ATOM 709 O O . GLU A 1 95 ? 19.592 -6.134 -31.947 1.00 88.75 95 GLU A O 1
ATOM 714 N N . ASN A 1 96 ? 17.364 -6.375 -32.016 1.00 91.88 96 ASN A N 1
ATOM 715 C CA . ASN A 1 96 ? 17.070 -5.310 -31.060 1.00 91.88 96 ASN A CA 1
ATOM 716 C C . ASN A 1 96 ? 17.685 -5.597 -29.681 1.00 91.88 96 ASN A C 1
ATOM 718 O O . ASN A 1 96 ? 18.400 -4.763 -29.117 1.00 91.88 96 ASN A O 1
ATOM 722 N N . ARG A 1 97 ? 17.496 -6.804 -29.141 1.00 90.69 97 ARG A N 1
ATOM 723 C CA . ARG A 1 97 ? 18.060 -7.169 -27.832 1.00 90.69 97 ARG A CA 1
ATOM 724 C C . ARG A 1 97 ? 19.588 -7.252 -27.846 1.00 90.69 97 ARG A C 1
ATOM 726 O O . ARG A 1 97 ? 20.209 -6.995 -26.813 1.00 90.69 97 ARG A O 1
ATOM 733 N N . LEU A 1 98 ? 20.217 -7.525 -28.992 1.00 90.25 98 LEU A N 1
ATOM 734 C CA . LEU A 1 98 ? 21.668 -7.384 -29.152 1.00 90.25 98 LEU A CA 1
ATOM 735 C C . LEU A 1 98 ? 22.125 -5.924 -29.035 1.00 90.25 98 LEU A C 1
ATOM 737 O O . LEU A 1 98 ? 23.128 -5.652 -28.372 1.00 90.25 98 LEU A O 1
ATOM 741 N N . VAL A 1 99 ? 21.385 -4.965 -29.604 1.00 92.44 99 VAL A N 1
ATOM 742 C CA . VAL A 1 99 ? 21.666 -3.530 -29.399 1.00 92.44 99 VAL A CA 1
ATOM 743 C C . VAL A 1 99 ? 21.591 -3.171 -27.908 1.00 92.44 99 VAL A C 1
ATOM 745 O O . VAL A 1 99 ? 22.462 -2.457 -27.391 1.00 92.44 99 VAL A O 1
ATOM 748 N N . CYS A 1 100 ? 20.600 -3.710 -27.190 1.00 92.62 100 CYS A N 1
ATOM 749 C CA . CYS A 1 100 ? 20.482 -3.554 -25.739 1.00 92.62 100 CYS A CA 1
ATOM 750 C C . CYS A 1 100 ? 21.685 -4.160 -24.999 1.00 92.62 100 CYS A C 1
ATOM 752 O O . CYS A 1 100 ? 22.269 -3.491 -24.148 1.00 92.62 100 CYS A O 1
ATOM 754 N N . LEU A 1 101 ? 22.101 -5.383 -25.354 1.00 91.06 101 LEU A N 1
ATOM 755 C CA . LEU A 1 101 ? 23.238 -6.086 -24.744 1.00 91.06 101 LEU A CA 1
ATOM 756 C C . LEU A 1 101 ? 24.516 -5.252 -24.822 1.00 91.06 101 LEU A C 1
ATOM 758 O O . LEU A 1 101 ? 25.215 -5.082 -23.828 1.00 91.06 101 LEU A O 1
ATOM 762 N N . ILE A 1 102 ? 24.808 -4.702 -25.999 1.00 89.62 102 ILE A N 1
ATOM 763 C CA . ILE A 1 102 ? 26.015 -3.902 -26.233 1.00 89.62 102 ILE A CA 1
ATOM 764 C C . ILE A 1 102 ? 26.012 -2.629 -25.370 1.00 89.62 102 ILE A C 1
ATOM 766 O O . ILE A 1 102 ? 27.065 -2.137 -24.951 1.00 89.62 102 ILE A O 1
ATOM 770 N N . SER A 1 103 ? 24.825 -2.096 -25.087 1.00 88.00 103 SER A N 1
ATOM 771 C CA . SER A 1 103 ? 24.654 -0.939 -24.211 1.00 88.00 103 SER A CA 1
ATOM 772 C C . SER A 1 103 ? 24.768 -1.297 -22.724 1.00 88.00 103 SER A C 1
ATOM 774 O O . SER A 1 103 ? 25.289 -0.480 -21.962 1.00 88.00 103 SER A O 1
ATOM 776 N N . ASP A 1 104 ? 24.335 -2.499 -22.331 1.00 90.00 104 ASP A N 1
ATOM 777 C CA . ASP A 1 104 ? 24.325 -2.997 -20.948 1.00 90.00 104 ASP A CA 1
ATOM 778 C C . ASP A 1 104 ? 25.674 -3.565 -20.479 1.00 90.00 104 ASP A C 1
ATOM 780 O O . ASP A 1 104 ? 26.035 -3.423 -19.312 1.00 90.00 104 ASP A O 1
ATOM 784 N N . ILE A 1 105 ? 26.437 -4.195 -21.376 1.00 89.06 105 ILE A N 1
ATOM 785 C CA . ILE A 1 105 ? 27.676 -4.893 -21.022 1.00 89.06 105 ILE A CA 1
ATOM 786 C C . ILE A 1 105 ? 28.857 -3.933 -20.824 1.00 89.06 105 ILE A C 1
ATOM 788 O O . ILE A 1 105 ? 29.037 -2.939 -21.545 1.00 89.06 105 ILE A O 1
ATOM 792 N N . GLU A 1 106 ? 29.710 -4.261 -19.854 1.00 85.56 106 GLU A N 1
ATOM 793 C CA . GLU A 1 106 ? 30.996 -3.592 -19.699 1.00 85.56 106 GLU A CA 1
ATOM 794 C C . GLU A 1 106 ? 31.929 -3.975 -20.860 1.00 85.56 106 GLU A C 1
ATOM 796 O O . GLU A 1 106 ? 32.011 -5.152 -21.225 1.00 85.56 106 GLU A O 1
ATOM 801 N N . PRO A 1 107 ? 32.705 -3.036 -21.437 1.00 81.31 107 PRO A N 1
ATOM 802 C CA . PRO A 1 107 ? 33.512 -3.322 -22.625 1.00 81.31 107 PRO A CA 1
ATOM 803 C C . PRO A 1 107 ? 34.503 -4.473 -22.445 1.00 81.31 107 PRO A C 1
ATOM 805 O O . PRO A 1 107 ? 34.850 -5.160 -23.399 1.00 81.31 107 PRO A O 1
ATOM 808 N N . SER A 1 108 ? 34.973 -4.675 -21.213 1.00 82.06 108 SER A N 1
ATOM 809 C CA . SER A 1 108 ? 35.910 -5.744 -20.878 1.00 82.06 108 SER A CA 1
ATOM 810 C C . SER A 1 108 ? 35.268 -7.130 -20.790 1.00 82.06 108 SER A C 1
ATOM 812 O O . SER A 1 108 ? 36.002 -8.112 -20.730 1.00 82.06 108 SER A O 1
ATOM 814 N N . GLU A 1 109 ? 33.940 -7.233 -20.753 1.00 83.12 109 GLU A N 1
ATOM 815 C CA . GLU A 1 109 ? 33.199 -8.493 -20.609 1.00 83.12 109 GLU A CA 1
ATOM 816 C C . GLU A 1 109 ? 32.664 -9.026 -21.943 1.00 83.12 109 GLU A C 1
ATOM 818 O O . GLU A 1 109 ? 32.307 -10.201 -22.047 1.00 83.12 109 GLU A O 1
ATOM 823 N N . LEU A 1 110 ? 32.673 -8.191 -22.984 1.00 82.44 110 LEU A N 1
ATOM 824 C CA . LEU A 1 110 ? 32.188 -8.550 -24.308 1.00 82.44 110 LEU A CA 1
ATOM 825 C C . LEU A 1 110 ? 32.949 -9.762 -24.878 1.00 82.44 110 LEU A C 1
ATOM 827 O O . LEU A 1 110 ? 34.178 -9.771 -24.943 1.00 82.44 110 LEU A O 1
ATOM 831 N N . GLY A 1 111 ? 32.203 -10.794 -25.287 1.00 78.94 111 GLY A N 1
ATOM 832 C CA . GLY A 1 111 ? 32.742 -12.031 -25.868 1.00 78.94 111 GLY A CA 1
ATOM 833 C C . GLY A 1 111 ? 33.385 -13.005 -24.874 1.00 78.94 111 GLY A C 1
ATOM 834 O O . GLY A 1 111 ? 33.972 -13.993 -25.303 1.00 78.94 111 GLY A O 1
ATOM 835 N N . LYS A 1 112 ? 33.304 -12.753 -23.558 1.00 83.06 112 LYS A N 1
ATOM 836 C CA . LYS A 1 112 ? 33.827 -13.676 -22.530 1.00 83.06 112 LYS A CA 1
ATOM 837 C C . LYS A 1 112 ? 32.827 -14.737 -22.071 1.00 83.06 112 LYS A C 1
ATOM 839 O O . LYS A 1 112 ? 33.233 -15.712 -21.443 1.00 83.06 112 LYS A O 1
ATOM 844 N N . SER A 1 113 ? 31.542 -14.525 -22.325 1.00 83.75 113 SER A N 1
ATOM 845 C CA . SER A 1 113 ? 30.447 -15.396 -21.904 1.00 83.75 113 SER A CA 1
ATOM 846 C C . SER A 1 113 ? 29.419 -15.472 -23.020 1.00 83.75 113 SER A C 1
ATOM 848 O O . SER A 1 113 ? 29.088 -14.443 -23.599 1.00 83.75 113 SER A O 1
ATOM 850 N N . ASP A 1 114 ? 28.878 -16.664 -23.261 1.00 85.00 114 ASP A N 1
ATOM 851 C CA . ASP A 1 114 ? 27.754 -16.879 -24.185 1.00 85.00 114 ASP A CA 1
ATOM 852 C C . ASP A 1 114 ? 26.396 -16.594 -23.525 1.00 85.00 114 ASP A C 1
ATOM 854 O O . ASP A 1 114 ? 25.345 -16.721 -24.154 1.00 85.00 114 ASP A O 1
ATOM 858 N N . MET A 1 115 ? 26.413 -16.240 -22.237 1.00 88.31 115 MET A N 1
ATOM 859 C CA . MET A 1 115 ? 25.239 -15.963 -21.419 1.00 88.31 115 MET A CA 1
ATOM 860 C C . MET A 1 115 ? 25.336 -14.566 -20.805 1.00 88.31 115 MET A C 1
ATOM 862 O O . MET A 1 115 ? 26.391 -14.199 -20.280 1.00 88.31 115 MET A O 1
ATOM 866 N N . HIS A 1 116 ? 24.229 -13.823 -20.788 1.00 88.12 116 HIS A N 1
ATOM 867 C CA . HIS A 1 116 ? 2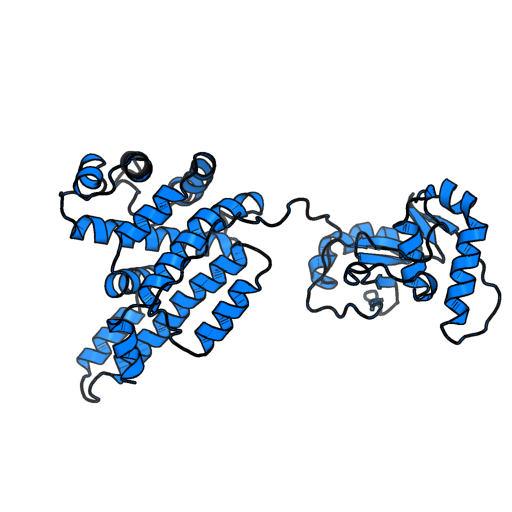4.158 -12.485 -20.194 1.00 88.12 116 HIS A CA 1
ATOM 868 C C . HIS A 1 116 ? 22.947 -12.323 -19.277 1.00 88.12 116 HIS A C 1
ATOM 870 O O . HIS A 1 116 ? 21.876 -12.864 -19.549 1.00 88.12 116 HIS A O 1
ATOM 876 N N . ARG A 1 117 ? 23.097 -11.559 -18.192 1.00 89.62 117 ARG A N 1
ATOM 877 C CA . ARG A 1 117 ? 21.979 -11.137 -17.339 1.00 89.62 117 ARG A CA 1
ATOM 878 C C . ARG A 1 117 ? 21.828 -9.628 -17.458 1.00 89.62 117 ARG A C 1
ATOM 880 O O . ARG A 1 117 ? 22.697 -8.898 -16.995 1.00 89.62 117 ARG A O 1
ATOM 887 N N . PHE A 1 118 ? 20.703 -9.193 -18.015 1.00 89.94 118 PHE A N 1
ATOM 888 C CA . PHE A 1 118 ? 20.412 -7.776 -18.174 1.00 89.94 118 PHE A CA 1
ATOM 889 C C . PHE A 1 118 ? 20.193 -7.077 -16.831 1.00 89.94 118 PHE A C 1
ATOM 891 O O . PHE A 1 118 ? 19.502 -7.601 -15.952 1.00 89.94 118 PHE A O 1
ATOM 898 N N . ASN A 1 119 ? 20.741 -5.869 -16.683 1.00 88.88 119 ASN A N 1
ATOM 899 C CA . ASN A 1 119 ? 20.532 -5.063 -15.476 1.00 88.88 119 ASN A CA 1
ATOM 900 C C . ASN A 1 119 ? 19.140 -4.413 -15.423 1.00 88.88 119 ASN A C 1
ATOM 902 O O . ASN A 1 119 ? 18.613 -4.140 -14.339 1.00 88.88 119 ASN A O 1
ATOM 906 N N . CYS A 1 120 ? 18.556 -4.126 -16.586 1.00 90.94 120 CYS A N 1
ATOM 907 C CA . CYS A 1 120 ? 17.268 -3.456 -16.726 1.00 90.94 120 CYS A CA 1
ATOM 908 C C . CYS A 1 120 ? 16.595 -3.805 -18.061 1.00 90.94 120 CYS A C 1
ATOM 910 O O . CYS A 1 120 ? 17.133 -4.600 -18.832 1.00 90.94 120 CYS A O 1
ATOM 912 N N . ASP A 1 121 ? 15.398 -3.264 -18.275 1.00 93.25 121 ASP A N 1
ATOM 913 C CA . ASP A 1 121 ? 14.706 -3.278 -19.564 1.00 93.25 121 ASP A CA 1
ATOM 914 C C . ASP A 1 121 ? 15.246 -2.125 -20.432 1.00 93.25 121 ASP A C 1
ATOM 916 O O . ASP A 1 121 ? 15.906 -1.218 -19.915 1.00 93.25 121 ASP A O 1
ATOM 920 N N . TYR A 1 122 ? 14.992 -2.121 -21.742 1.00 95.19 122 TYR A N 1
ATOM 921 C CA . TYR A 1 122 ? 15.517 -1.075 -22.629 1.00 95.19 122 TYR A CA 1
ATOM 922 C C . TYR A 1 122 ? 14.477 -0.550 -23.602 1.00 95.19 122 TYR A C 1
ATOM 924 O O . TYR A 1 122 ? 13.654 -1.289 -24.122 1.00 95.19 122 TYR A O 1
ATOM 932 N N . LEU A 1 123 ? 14.570 0.738 -23.904 1.00 96.81 123 LEU A N 1
ATOM 933 C CA . LEU A 1 123 ? 13.892 1.365 -25.025 1.00 96.81 123 LEU A CA 1
ATOM 934 C C . LEU A 1 123 ? 14.931 1.700 -26.094 1.00 96.81 123 LEU A C 1
ATOM 936 O O . LEU A 1 123 ? 15.854 2.473 -25.838 1.00 96.81 123 LEU A O 1
ATOM 940 N N . LEU A 1 124 ? 14.776 1.137 -27.284 1.00 96.88 124 LEU A N 1
ATOM 941 C CA . LEU A 1 124 ? 15.517 1.526 -28.474 1.00 96.88 124 LEU A CA 1
ATOM 942 C C . LEU A 1 124 ? 14.758 2.640 -29.181 1.00 96.88 124 LEU A C 1
ATOM 944 O O . LEU A 1 124 ? 13.600 2.456 -29.537 1.00 96.88 124 LEU A O 1
ATOM 948 N N . ILE A 1 125 ? 15.403 3.777 -29.411 1.00 97.12 125 ILE A N 1
ATOM 949 C CA . ILE A 1 125 ? 14.830 4.894 -30.169 1.00 97.12 125 ILE A CA 1
ATOM 950 C C . ILE A 1 125 ? 15.688 5.157 -31.398 1.00 97.12 125 ILE A C 1
ATOM 952 O O . ILE A 1 125 ? 16.919 5.152 -31.304 1.00 97.12 125 ILE A O 1
ATOM 956 N N . LYS A 1 126 ? 15.045 5.395 -32.546 1.00 96.50 126 LYS A N 1
ATOM 957 C CA . LYS A 1 126 ? 15.744 5.809 -33.764 1.00 96.50 126 LYS A CA 1
ATOM 958 C C . LYS A 1 126 ? 16.521 7.094 -33.499 1.00 96.50 126 LYS A C 1
ATOM 960 O O . LYS A 1 126 ? 16.045 8.023 -32.850 1.00 96.50 126 LYS A O 1
ATOM 965 N N . SER A 1 127 ? 17.758 7.127 -33.969 1.00 94.88 127 SER A N 1
ATOM 966 C CA . SER A 1 127 ? 18.714 8.177 -33.620 1.00 94.88 127 SER A CA 1
ATOM 967 C C . SER A 1 127 ? 18.296 9.576 -34.083 1.00 94.88 127 SER A C 1
ATOM 969 O O . SER A 1 127 ? 18.630 10.554 -33.420 1.00 94.88 127 SER A O 1
ATOM 971 N N . ASP A 1 128 ? 17.519 9.672 -35.160 1.00 94.75 128 ASP A N 1
ATOM 972 C CA . ASP A 1 128 ? 16.899 10.904 -35.654 1.00 94.75 128 ASP A CA 1
ATOM 973 C C . ASP A 1 128 ? 15.722 11.388 -34.785 1.00 94.75 128 ASP A C 1
ATOM 975 O O . ASP A 1 128 ? 15.450 12.586 -34.743 1.00 94.75 128 ASP A O 1
ATOM 979 N N . PHE A 1 129 ? 15.078 10.494 -34.028 1.00 95.50 129 PHE A N 1
ATOM 980 C CA . PHE A 1 129 ? 13.989 10.806 -33.095 1.00 95.50 129 PHE A CA 1
ATOM 981 C C . PHE A 1 129 ? 14.451 10.996 -31.636 1.00 95.50 129 PHE A C 1
ATOM 983 O O . PHE A 1 129 ? 13.681 11.422 -30.774 1.00 95.50 129 PHE A O 1
ATOM 990 N N . PHE A 1 130 ? 15.716 10.711 -31.324 1.00 94.88 130 PHE A N 1
ATOM 991 C CA . PHE A 1 130 ? 16.229 10.686 -29.948 1.00 94.88 130 PHE A CA 1
ATOM 992 C C . PHE A 1 130 ? 16.105 12.018 -29.194 1.00 94.88 130 PHE A C 1
ATOM 994 O O . PHE A 1 130 ? 15.708 12.043 -28.025 1.00 94.88 130 PHE A O 1
ATOM 1001 N N . GLU A 1 131 ? 16.425 13.135 -29.850 1.00 94.62 131 GLU A N 1
ATOM 1002 C CA . GLU A 1 131 ? 16.290 14.464 -29.242 1.00 94.62 131 GLU A CA 1
ATOM 1003 C C . GLU A 1 131 ? 14.826 14.808 -28.971 1.00 94.62 131 GLU A C 1
ATOM 1005 O O . GLU A 1 131 ? 14.488 15.341 -27.912 1.00 94.62 131 GLU A O 1
ATOM 1010 N N . GLU A 1 132 ? 13.931 14.463 -29.895 1.00 94.50 132 GLU A N 1
ATOM 1011 C CA . GLU A 1 132 ? 12.504 14.681 -29.697 1.00 94.50 132 GLU A CA 1
ATOM 1012 C C . GLU A 1 132 ? 11.978 13.837 -28.529 1.00 94.50 132 GLU A C 1
ATOM 1014 O O . GLU A 1 132 ? 11.280 14.355 -27.652 1.00 94.50 132 GLU A O 1
ATOM 1019 N N . TYR A 1 133 ? 12.386 12.567 -28.464 1.00 95.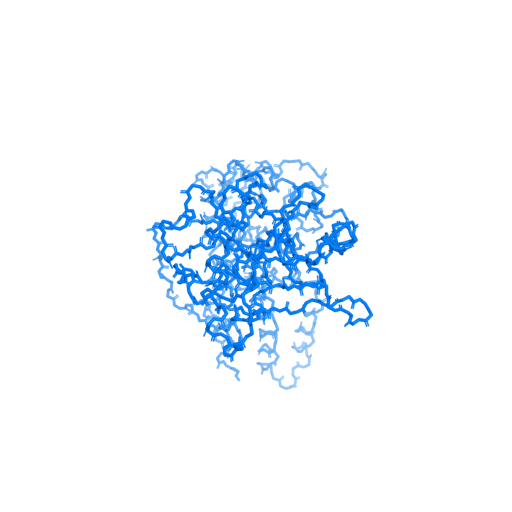44 133 TYR A N 1
ATOM 1020 C CA . TYR A 1 133 ? 12.066 11.663 -27.368 1.00 95.44 133 TYR A CA 1
ATOM 1021 C C . TYR A 1 133 ? 12.439 12.243 -26.002 1.00 95.44 133 TYR A C 1
ATOM 1023 O O . TYR A 1 133 ? 11.579 12.376 -25.125 1.00 95.44 133 TYR A O 1
ATOM 1031 N N . ASN A 1 134 ? 13.706 12.631 -25.826 1.00 94.44 134 ASN A N 1
ATOM 1032 C CA . ASN A 1 134 ? 14.201 13.155 -24.554 1.00 94.44 134 ASN A CA 1
ATOM 1033 C C . ASN A 1 134 ? 13.481 14.439 -24.132 1.00 94.44 134 ASN A C 1
ATOM 1035 O O . ASN A 1 134 ? 13.176 14.598 -22.951 1.00 94.44 134 ASN A O 1
ATOM 1039 N N . ASN A 1 135 ? 13.196 15.329 -25.084 1.00 94.56 135 ASN A N 1
ATOM 1040 C CA . ASN A 1 135 ? 12.632 16.642 -24.785 1.00 94.56 135 ASN A CA 1
ATOM 1041 C C . ASN A 1 135 ? 11.109 16.622 -24.588 1.00 94.56 135 ASN A C 1
ATOM 1043 O O . ASN A 1 135 ? 10.586 17.470 -23.865 1.00 94.56 135 ASN A O 1
ATOM 1047 N N . ARG A 1 136 ? 10.381 15.689 -25.221 1.00 95.06 136 ARG A N 1
ATOM 1048 C CA . ARG A 1 136 ? 8.904 15.710 -25.251 1.00 95.06 136 ARG A CA 1
ATOM 1049 C C . ARG A 1 136 ? 8.227 14.495 -24.623 1.00 95.06 136 ARG A C 1
ATOM 1051 O O . ARG A 1 136 ? 7.142 14.648 -24.066 1.00 95.06 136 ARG A O 1
ATOM 1058 N N . TYR A 1 137 ? 8.826 13.308 -24.712 1.00 95.25 137 TYR A N 1
ATOM 1059 C CA . TYR A 1 137 ? 8.124 12.047 -24.430 1.00 95.25 137 TYR A CA 1
ATOM 1060 C C . TYR A 1 137 ? 8.684 11.278 -23.233 1.00 95.25 137 TYR A C 1
ATOM 1062 O O . TYR A 1 137 ? 7.941 10.564 -22.560 1.00 95.25 137 TYR A O 1
ATOM 1070 N N . LYS A 1 138 ? 9.970 11.449 -22.919 1.00 94.75 138 LYS A N 1
ATOM 1071 C CA . LYS A 1 138 ? 10.662 10.674 -21.885 1.00 94.75 138 LYS A CA 1
ATOM 1072 C C . LYS A 1 138 ? 10.015 10.767 -20.506 1.00 94.75 138 LYS A C 1
ATOM 1074 O O . LYS A 1 138 ? 9.793 9.740 -19.872 1.00 94.75 138 LYS A O 1
ATOM 1079 N N . GLU A 1 139 ? 9.693 11.971 -20.040 1.00 93.25 139 GLU A N 1
ATOM 1080 C CA . GLU A 1 139 ? 9.102 12.170 -18.706 1.00 93.25 139 GLU A CA 1
ATOM 1081 C C . GLU A 1 139 ? 7.646 11.686 -18.619 1.00 93.25 139 GLU A C 1
ATOM 1083 O O . GLU A 1 139 ? 7.186 11.307 -17.545 1.00 93.25 139 GLU A O 1
ATOM 1088 N N . SER A 1 140 ? 6.925 11.664 -19.743 1.00 94.25 140 SER A N 1
ATOM 1089 C CA . SER A 1 140 ? 5.529 11.220 -19.823 1.00 94.25 140 SER A CA 1
ATOM 1090 C C . SER A 1 140 ? 5.378 9.738 -20.189 1.00 94.25 140 SER A C 1
ATOM 1092 O O . SER A 1 140 ? 4.248 9.254 -20.256 1.00 94.25 140 SER A O 1
ATOM 1094 N N . SER A 1 141 ? 6.486 9.009 -20.376 1.00 94.38 141 SER A N 1
ATOM 1095 C CA . SER A 1 141 ? 6.518 7.573 -20.722 1.00 94.38 141 SER A CA 1
ATOM 1096 C C . SER A 1 141 ? 5.734 6.688 -19.758 1.00 94.38 141 SER A C 1
ATOM 1098 O O . SER A 1 141 ? 5.095 5.730 -20.186 1.00 94.38 141 SER A O 1
ATOM 1100 N N . VAL A 1 142 ? 5.658 7.074 -18.484 1.00 92.19 142 VAL A N 1
ATOM 1101 C CA . VAL A 1 142 ? 4.845 6.376 -17.476 1.00 92.19 142 VAL A CA 1
ATOM 1102 C C . VAL A 1 142 ? 3.344 6.403 -17.785 1.00 92.19 142 VAL A C 1
ATOM 1104 O O . VAL A 1 142 ? 2.615 5.547 -17.299 1.00 92.19 142 VAL A O 1
ATOM 1107 N N . ILE A 1 143 ? 2.877 7.372 -18.581 1.00 90.69 143 ILE A N 1
ATOM 1108 C CA . ILE A 1 143 ? 1.468 7.526 -18.965 1.00 90.69 143 ILE A CA 1
ATOM 1109 C C . ILE A 1 143 ? 1.194 6.822 -20.293 1.00 90.69 143 ILE A C 1
ATOM 1111 O O . ILE A 1 143 ? 0.283 6.006 -20.372 1.00 90.69 143 ILE A O 1
ATOM 1115 N N . TRP A 1 144 ? 1.939 7.168 -21.346 1.00 91.81 144 TRP A N 1
ATOM 1116 C CA . TRP A 1 144 ? 1.637 6.686 -22.699 1.00 91.81 144 TRP A CA 1
ATOM 1117 C C . TRP A 1 144 ? 2.274 5.329 -23.015 1.00 91.81 144 TRP A C 1
ATOM 1119 O O . TRP A 1 144 ? 1.739 4.596 -23.838 1.00 91.81 144 TRP A O 1
ATOM 1129 N N . GLY A 1 145 ? 3.405 5.005 -22.383 1.00 90.06 145 GLY A N 1
ATOM 1130 C CA . GLY A 1 145 ? 4.177 3.787 -22.644 1.00 90.06 145 GLY A CA 1
ATOM 1131 C C . GLY A 1 145 ? 4.109 2.756 -21.518 1.00 90.06 145 GLY A C 1
ATOM 1132 O O . GLY A 1 145 ? 4.457 1.602 -21.732 1.00 90.06 145 GLY A O 1
ATOM 1133 N N . GLY A 1 146 ? 3.665 3.150 -20.321 1.00 92.06 146 GLY A N 1
ATOM 1134 C CA . GLY A 1 146 ? 3.602 2.259 -19.162 1.00 92.06 146 GLY A CA 1
ATOM 1135 C C . GLY A 1 146 ? 4.979 1.875 -18.613 1.00 92.06 146 GLY A C 1
ATOM 1136 O O . GLY A 1 146 ? 5.114 0.818 -18.008 1.00 92.06 146 GLY A O 1
ATOM 1137 N N . PHE A 1 147 ? 6.012 2.699 -18.810 1.00 93.31 147 PHE A N 1
ATOM 1138 C CA . PHE A 1 147 ? 7.362 2.426 -18.310 1.00 93.31 147 PHE A CA 1
ATOM 1139 C C . PHE A 1 147 ? 8.084 3.686 -17.820 1.00 93.31 147 PHE A C 1
ATOM 1141 O O . PHE A 1 147 ? 7.673 4.804 -18.112 1.00 93.31 147 PHE A O 1
ATOM 1148 N N . SER A 1 148 ? 9.162 3.514 -17.050 1.00 93.38 148 SER A N 1
ATOM 1149 C CA . SER A 1 148 ? 9.932 4.601 -16.435 1.00 93.38 148 SER A CA 1
ATOM 1150 C C . SER A 1 148 ? 11.428 4.475 -16.703 1.00 93.38 148 SER A C 1
ATOM 1152 O O . SER A 1 148 ? 12.035 3.425 -16.491 1.00 93.38 148 SER A O 1
ATOM 1154 N N . HIS A 1 149 ? 12.053 5.596 -17.068 1.00 93.62 149 HIS A N 1
ATOM 1155 C CA . HIS A 1 149 ? 13.513 5.739 -17.142 1.00 93.62 149 HIS A CA 1
ATOM 1156 C C . HIS A 1 149 ? 14.159 6.161 -15.821 1.00 93.62 149 HIS A C 1
ATOM 1158 O O . HIS A 1 149 ? 15.385 6.261 -15.730 1.00 93.62 149 HIS A O 1
ATOM 1164 N N . LYS A 1 150 ? 13.358 6.456 -14.795 1.00 89.88 150 LYS A N 1
ATOM 1165 C CA . LYS A 1 150 ? 13.873 6.846 -13.485 1.00 89.88 150 LYS A CA 1
ATOM 1166 C C . LYS A 1 150 ? 14.204 5.587 -12.714 1.00 89.88 150 LYS A C 1
ATOM 1168 O O . LYS A 1 150 ? 13.327 4.778 -12.439 1.00 89.88 150 LYS A O 1
ATOM 1173 N N . LYS A 1 151 ? 15.476 5.437 -12.357 1.00 83.88 151 LYS A N 1
ATOM 1174 C CA . LYS A 1 151 ? 15.907 4.379 -11.452 1.00 83.88 151 LYS A CA 1
ATOM 1175 C C . LYS A 1 151 ? 15.221 4.612 -10.112 1.00 83.88 151 LYS A C 1
ATOM 1177 O O . LYS A 1 151 ? 15.524 5.602 -9.448 1.00 83.88 151 LYS A O 1
ATOM 1182 N N . ASN A 1 152 ? 14.309 3.725 -9.725 1.00 68.88 152 ASN A N 1
ATOM 1183 C CA . ASN A 1 152 ? 13.756 3.733 -8.378 1.00 68.88 152 ASN A CA 1
ATOM 1184 C C . ASN A 1 152 ? 14.909 3.521 -7.387 1.00 68.88 152 ASN A C 1
ATOM 1186 O O . ASN A 1 152 ? 15.482 2.437 -7.286 1.00 68.88 152 ASN A O 1
ATOM 1190 N N . SER A 1 153 ? 15.313 4.599 -6.717 1.00 54.59 153 SER A N 1
ATOM 1191 C CA . SER A 1 153 ? 16.441 4.619 -5.782 1.00 54.59 153 SER A CA 1
ATOM 1192 C C . SER A 1 153 ? 16.107 3.999 -4.427 1.00 54.59 153 SER A C 1
ATOM 1194 O O . SER A 1 153 ? 17.012 3.728 -3.643 1.00 54.59 153 SER A O 1
ATOM 1196 N N . GLU A 1 154 ? 14.828 3.750 -4.151 1.00 58.72 154 GLU A N 1
ATOM 1197 C CA . GLU A 1 154 ? 14.358 3.259 -2.862 1.00 58.72 154 GLU A CA 1
ATOM 1198 C C . GLU A 1 154 ? 13.806 1.846 -3.022 1.00 58.72 154 GLU A C 1
ATOM 1200 O O . GLU A 1 154 ? 12.787 1.607 -3.670 1.00 58.72 154 GLU A O 1
ATOM 1205 N N . SER A 1 155 ? 14.525 0.877 -2.456 1.00 59.75 155 SER A N 1
ATOM 1206 C CA . SER A 1 155 ? 14.022 -0.484 -2.328 1.00 59.75 155 SER A CA 1
ATOM 1207 C C . SER A 1 155 ? 12.777 -0.476 -1.447 1.00 59.75 155 SER A C 1
ATOM 1209 O O . SER A 1 155 ? 12.836 0.044 -0.333 1.00 59.75 155 SER A O 1
ATOM 1211 N N . GLN A 1 156 ? 11.704 -1.114 -1.917 1.00 74.62 156 GLN A N 1
ATOM 1212 C CA . GLN A 1 156 ? 10.498 -1.360 -1.122 1.00 74.62 156 GLN A CA 1
ATOM 1213 C C . GLN A 1 156 ? 10.865 -1.881 0.267 1.00 74.62 156 GLN A C 1
ATOM 1215 O O . GLN A 1 156 ? 11.697 -2.790 0.399 1.00 74.62 156 GLN A O 1
ATOM 1220 N N . TYR A 1 157 ? 10.231 -1.328 1.297 1.00 86.62 157 TYR A N 1
ATOM 1221 C CA . TYR A 1 157 ? 10.500 -1.717 2.669 1.00 86.62 157 TYR A CA 1
ATOM 1222 C C . TYR A 1 157 ? 10.189 -3.203 2.890 1.00 86.62 157 TYR A C 1
ATOM 1224 O O . TYR A 1 157 ? 9.056 -3.672 2.727 1.00 86.62 157 TYR A O 1
ATOM 1232 N N . LYS A 1 158 ? 11.207 -3.957 3.315 1.00 85.00 158 LYS A N 1
ATOM 1233 C CA . LYS A 1 158 ? 11.083 -5.365 3.700 1.00 85.00 158 LYS A CA 1
ATOM 1234 C C . LYS A 1 158 ? 11.292 -5.502 5.196 1.00 85.00 158 LYS A C 1
ATOM 1236 O O . LYS A 1 158 ? 12.394 -5.312 5.703 1.00 85.00 158 LYS A O 1
ATOM 1241 N N . ARG A 1 159 ? 10.233 -5.900 5.896 1.00 85.75 159 ARG A N 1
ATOM 1242 C CA . ARG A 1 159 ? 10.312 -6.200 7.324 1.00 85.75 159 ARG A CA 1
ATOM 1243 C C . ARG A 1 159 ? 11.038 -7.519 7.576 1.00 85.75 159 ARG A C 1
ATOM 1245 O O . ARG A 1 159 ? 10.824 -8.505 6.866 1.00 85.75 159 ARG A O 1
ATOM 1252 N N . GLN A 1 160 ? 11.806 -7.567 8.655 1.00 85.75 160 GLN A N 1
ATOM 1253 C CA . GLN A 1 160 ? 12.335 -8.818 9.181 1.00 85.75 160 GLN A CA 1
ATOM 1254 C C . GLN A 1 160 ? 11.254 -9.520 10.016 1.00 85.75 160 GLN A C 1
ATOM 1256 O O . GLN A 1 160 ? 10.631 -8.913 10.886 1.00 85.75 160 GLN A O 1
ATOM 1261 N N . VAL A 1 161 ? 11.015 -10.805 9.751 1.00 86.12 161 VAL A N 1
ATOM 1262 C CA . VAL A 1 161 ? 10.045 -11.623 10.494 1.00 86.12 161 VAL A CA 1
ATOM 1263 C C . VAL A 1 161 ? 10.799 -12.743 11.197 1.00 86.12 161 VAL A C 1
ATOM 1265 O O . VAL A 1 161 ? 11.361 -13.610 10.536 1.00 86.12 161 VAL A O 1
ATOM 1268 N N . SER A 1 162 ? 10.824 -12.715 12.530 1.00 83.88 162 SER A N 1
ATOM 1269 C CA . SER A 1 162 ? 11.455 -13.757 13.351 1.00 83.88 162 SER A CA 1
ATOM 1270 C C . SER A 1 162 ? 10.526 -14.943 13.615 1.00 83.88 162 SER A C 1
ATOM 1272 O O . SER A 1 162 ? 10.990 -16.076 13.709 1.00 83.88 162 SER A O 1
ATOM 1274 N N . SER A 1 163 ? 9.217 -14.701 13.714 1.00 86.38 163 SER A N 1
ATOM 1275 C CA . SER A 1 163 ? 8.204 -15.737 13.916 1.00 86.38 163 SER A CA 1
ATOM 1276 C C . SER A 1 163 ? 6.849 -15.339 13.329 1.00 86.38 163 SER A C 1
ATOM 1278 O O . SER A 1 163 ? 6.541 -14.158 13.142 1.00 86.38 163 SER A O 1
ATOM 1280 N N . ILE A 1 164 ? 6.030 -16.348 13.023 1.00 86.00 164 ILE A N 1
ATOM 1281 C CA . ILE A 1 164 ? 4.640 -16.197 12.589 1.00 86.00 164 ILE A CA 1
ATOM 1282 C C . ILE A 1 164 ? 3.783 -17.034 13.534 1.00 86.00 164 ILE A C 1
ATOM 1284 O O . ILE A 1 164 ? 3.953 -18.247 13.610 1.00 86.00 164 ILE A O 1
ATOM 1288 N N . ASN A 1 165 ? 2.863 -16.380 14.242 1.00 84.62 165 ASN A N 1
ATOM 1289 C CA . ASN A 1 165 ? 1.945 -17.043 15.163 1.00 84.62 165 ASN A CA 1
ATOM 1290 C C . ASN A 1 165 ? 0.591 -17.249 14.485 1.00 84.62 165 ASN A C 1
ATOM 1292 O O . ASN A 1 165 ? 0.015 -16.303 13.939 1.00 84.62 165 ASN A O 1
ATOM 1296 N N . LEU A 1 166 ? 0.079 -18.477 14.540 1.00 86.88 166 LEU A N 1
ATOM 1297 C CA . LEU A 1 166 ? -1.269 -18.793 14.081 1.00 86.88 166 LEU A CA 1
ATOM 1298 C C . LEU A 1 166 ? -2.303 -18.198 15.045 1.00 86.88 166 LEU A C 1
ATOM 1300 O O . LEU A 1 166 ? -2.090 -18.161 16.256 1.00 86.88 166 LEU A O 1
ATOM 1304 N N . ARG A 1 167 ? -3.430 -17.741 14.497 1.00 85.25 167 ARG A N 1
ATOM 1305 C CA . ARG A 1 167 ? -4.608 -17.329 15.267 1.00 85.25 167 ARG A CA 1
ATOM 1306 C C . ARG A 1 167 ? -5.767 -18.233 14.903 1.00 85.25 167 ARG A C 1
ATOM 1308 O O . ARG A 1 167 ? -6.118 -18.345 13.729 1.00 85.25 167 ARG A O 1
ATOM 1315 N N . GLU A 1 168 ? -6.342 -18.871 15.908 1.00 86.94 168 GLU A N 1
ATOM 1316 C CA . GLU A 1 168 ? -7.508 -19.724 15.724 1.00 86.94 168 GLU A CA 1
ATOM 1317 C C . GLU A 1 168 ? -8.768 -18.895 15.453 1.00 86.94 168 GLU A C 1
ATOM 1319 O O . GLU A 1 168 ? -8.880 -17.737 15.856 1.00 86.94 168 GLU A O 1
ATOM 1324 N N . GLY A 1 169 ? -9.726 -19.497 14.747 1.00 89.38 169 GLY A N 1
ATOM 1325 C CA . GLY A 1 169 ? -11.062 -18.929 14.564 1.00 89.38 169 GLY A CA 1
ATOM 1326 C C . GLY A 1 169 ? -11.181 -17.788 13.551 1.00 89.38 169 GLY A C 1
ATOM 1327 O O . GLY A 1 169 ? -12.296 -17.322 13.334 1.00 89.38 169 GLY A O 1
ATOM 1328 N N . ILE A 1 170 ? -10.092 -17.356 12.902 1.00 93.00 170 ILE A N 1
ATOM 1329 C CA . ILE A 1 170 ? -10.173 -16.374 11.811 1.00 93.00 170 ILE A CA 1
ATOM 1330 C C . ILE A 1 170 ? -10.874 -17.010 10.606 1.00 93.00 170 ILE A C 1
ATOM 1332 O O . ILE A 1 170 ? -10.409 -18.015 10.068 1.00 93.00 170 ILE A O 1
ATOM 1336 N N . PHE A 1 171 ? -11.967 -16.398 10.155 1.00 94.06 171 PHE A N 1
ATOM 1337 C CA . PHE A 1 171 ? -12.686 -16.777 8.940 1.00 94.06 171 PHE A CA 1
ATOM 1338 C C . PHE A 1 171 ? -12.701 -15.628 7.922 1.00 94.06 171 PHE A C 1
ATOM 1340 O O . PHE A 1 171 ? -12.338 -14.494 8.226 1.00 94.06 171 PHE A O 1
ATOM 1347 N N . SER A 1 172 ? -13.100 -15.919 6.684 1.00 93.31 172 SER A N 1
ATOM 1348 C CA . SER A 1 172 ? -13.311 -14.893 5.661 1.00 93.31 172 SER A CA 1
ATOM 1349 C C . SER A 1 172 ? -14.810 -14.602 5.543 1.00 93.31 172 SER A C 1
ATOM 1351 O O . SER A 1 172 ? -15.548 -15.534 5.225 1.00 93.31 172 SER A O 1
ATOM 1353 N N . PRO A 1 173 ? -15.285 -13.362 5.786 1.00 93.81 173 PRO A N 1
ATOM 1354 C CA . PRO A 1 173 ? -16.722 -13.074 5.809 1.00 93.81 173 PRO A CA 1
ATOM 1355 C C . PRO A 1 173 ? -17.448 -13.369 4.495 1.00 93.81 173 PRO A C 1
ATOM 1357 O O . PRO A 1 173 ? -18.613 -13.745 4.506 1.00 93.81 173 PRO A O 1
ATOM 1360 N N . THR A 1 174 ? -16.774 -13.203 3.353 1.00 93.19 174 THR A N 1
ATOM 1361 C CA . THR A 1 174 ? -17.312 -13.562 2.032 1.00 93.19 174 THR A CA 1
ATOM 1362 C C . THR A 1 174 ? -16.201 -14.085 1.124 1.00 93.19 174 THR A C 1
ATOM 1364 O O . THR A 1 174 ? -15.021 -13.822 1.356 1.00 93.19 174 THR A O 1
ATOM 1367 N N . LEU A 1 175 ? -16.565 -14.746 0.017 1.00 93.31 175 LEU A N 1
ATOM 1368 C CA . LEU A 1 175 ? -15.604 -15.145 -1.023 1.00 93.31 175 LEU A CA 1
ATOM 1369 C C . LEU A 1 175 ? -14.776 -13.958 -1.540 1.00 93.31 175 LEU A C 1
ATOM 1371 O O . LEU A 1 175 ? -13.586 -14.102 -1.822 1.00 93.31 175 LEU A O 1
ATOM 1375 N N . ARG A 1 176 ? -15.392 -12.770 -1.630 1.00 93.62 176 ARG A N 1
ATOM 1376 C CA . ARG A 1 176 ? -14.711 -11.557 -2.088 1.00 93.62 176 ARG A CA 1
ATOM 1377 C C . ARG A 1 176 ? -13.614 -11.114 -1.118 1.00 93.62 176 ARG A C 1
ATOM 1379 O O . ARG A 1 176 ? -12.529 -10.778 -1.587 1.00 93.62 176 ARG A O 1
ATOM 1386 N N . HIS A 1 177 ? -13.854 -11.196 0.194 1.00 95.56 177 HIS A N 1
ATOM 1387 C CA . HIS A 1 177 ? -12.813 -10.939 1.195 1.00 95.56 177 HIS A CA 1
ATOM 1388 C C . HIS A 1 177 ? -11.618 -11.885 1.004 1.00 95.56 177 HIS A C 1
ATOM 1390 O O . HIS A 1 177 ? -10.469 -11.452 1.017 1.00 95.56 177 HIS A O 1
ATOM 1396 N N . GLY A 1 178 ? -11.873 -13.175 0.756 1.00 93.94 178 GLY A N 1
ATOM 1397 C CA . GLY A 1 178 ? -10.818 -14.164 0.515 1.00 93.94 178 GLY A CA 1
ATOM 1398 C C . GLY A 1 178 ? -9.935 -13.817 -0.688 1.00 93.94 178 GLY A C 1
ATOM 1399 O O . GLY A 1 178 ? -8.708 -13.840 -0.584 1.00 93.94 178 GLY A O 1
ATOM 1400 N N . VAL A 1 179 ? -10.547 -13.435 -1.814 1.00 94.00 179 VAL A N 1
ATOM 1401 C CA . VAL A 1 179 ? -9.822 -13.011 -3.026 1.00 94.00 179 VAL A CA 1
ATOM 1402 C C . VAL A 1 179 ? -9.011 -11.735 -2.782 1.00 94.00 179 VAL A C 1
ATOM 1404 O O . VAL A 1 179 ? -7.848 -11.655 -3.183 1.00 94.00 179 VAL A O 1
ATOM 1407 N N . ASP A 1 180 ? -9.587 -10.738 -2.110 1.00 92.94 180 ASP A N 1
ATOM 1408 C CA . ASP A 1 180 ? -8.905 -9.461 -1.891 1.00 92.94 180 ASP A CA 1
ATOM 1409 C C . ASP A 1 180 ? -7.772 -9.570 -0.852 1.00 92.94 180 ASP A C 1
ATOM 1411 O O . ASP A 1 180 ? -6.720 -8.952 -1.033 1.00 92.94 180 ASP A O 1
ATOM 1415 N N . LEU A 1 181 ? -7.894 -10.446 0.153 1.00 94.50 181 LEU A N 1
ATOM 1416 C CA . LEU A 1 181 ? -6.786 -10.794 1.053 1.00 94.50 181 LEU A CA 1
ATOM 1417 C C . LEU A 1 181 ? -5.618 -11.459 0.308 1.00 94.50 181 LEU A C 1
ATOM 1419 O O . LEU A 1 181 ? -4.460 -11.129 0.566 1.00 94.50 181 LEU A O 1
ATOM 1423 N N . GLN A 1 182 ? -5.887 -12.346 -0.659 1.00 93.75 182 GLN A N 1
ATOM 1424 C CA . GLN A 1 182 ? -4.826 -12.916 -1.504 1.00 93.75 182 GLN A CA 1
ATOM 1425 C C . GLN A 1 182 ? -4.127 -11.836 -2.341 1.00 93.75 182 GLN A C 1
ATOM 1427 O O . GLN A 1 182 ? -2.903 -11.851 -2.483 1.00 93.75 182 GLN A O 1
ATOM 1432 N N . ARG A 1 183 ? -4.884 -10.867 -2.869 1.00 92.19 183 ARG A N 1
ATOM 1433 C CA . ARG A 1 183 ? -4.325 -9.717 -3.599 1.00 92.19 183 ARG A CA 1
ATOM 1434 C C . ARG A 1 183 ? -3.491 -8.803 -2.705 1.00 92.19 183 ARG A C 1
ATOM 1436 O O . ARG A 1 183 ? -2.522 -8.235 -3.198 1.00 92.19 183 ARG A O 1
ATOM 1443 N N . ALA A 1 184 ? -3.836 -8.675 -1.423 1.00 93.69 184 ALA A N 1
ATOM 1444 C CA . ALA A 1 184 ? -3.039 -7.927 -0.452 1.00 93.69 184 ALA A CA 1
ATOM 1445 C C . ALA A 1 184 ? -1.682 -8.598 -0.196 1.00 93.69 184 ALA A C 1
ATOM 1447 O O . ALA A 1 184 ? -0.675 -7.921 -0.045 1.00 93.69 184 ALA A O 1
ATOM 1448 N N . VAL A 1 185 ? -1.607 -9.932 -0.194 1.00 90.81 185 VAL A N 1
ATOM 1449 C CA . VAL A 1 185 ? -0.318 -10.639 -0.065 1.00 90.81 185 VAL A CA 1
ATOM 1450 C C . VAL A 1 185 ? 0.578 -10.421 -1.292 1.00 90.81 185 VAL A C 1
ATOM 1452 O O . VAL A 1 185 ? 1.794 -10.349 -1.148 1.00 90.81 185 VAL A O 1
ATOM 1455 N N . LYS A 1 186 ? -0.014 -10.284 -2.485 1.00 88.06 186 LYS A N 1
ATOM 1456 C CA . LYS A 1 186 ? 0.704 -10.106 -3.762 1.00 88.06 186 LYS A CA 1
ATOM 1457 C C . LYS A 1 186 ? 1.077 -8.655 -4.096 1.00 88.06 186 LYS A C 1
ATOM 1459 O O . LYS A 1 186 ? 1.711 -8.419 -5.117 1.00 88.06 186 LYS A O 1
ATOM 1464 N N . SER A 1 187 ? 0.652 -7.687 -3.291 1.00 90.12 187 SER A N 1
ATOM 1465 C CA . SER A 1 187 ? 0.957 -6.270 -3.501 1.00 90.12 187 SER A CA 1
ATOM 1466 C C . SER A 1 187 ? 2.452 -5.980 -3.498 1.00 90.12 187 SER A C 1
ATOM 1468 O O . SER A 1 187 ? 3.192 -6.490 -2.654 1.00 90.12 187 SER A O 1
ATOM 1470 N N . SER A 1 188 ? 2.859 -5.077 -4.386 1.00 83.94 188 SER A N 1
ATOM 1471 C CA . SER A 1 188 ? 4.251 -4.669 -4.549 1.00 83.94 188 SER A CA 1
ATOM 1472 C C . SER A 1 188 ? 4.759 -3.821 -3.380 1.00 83.94 188 SER A C 1
ATOM 1474 O O . SER A 1 188 ? 5.885 -4.014 -2.950 1.00 83.94 188 SER A O 1
A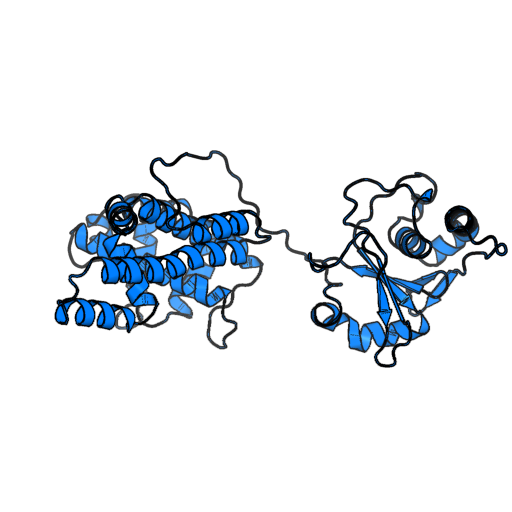TOM 1476 N N . ASN A 1 189 ? 3.940 -2.948 -2.789 1.00 89.00 189 ASN A N 1
ATOM 1477 C CA . ASN A 1 189 ? 4.376 -2.045 -1.715 1.00 89.00 189 ASN A CA 1
ATOM 1478 C C . ASN A 1 189 ? 3.420 -2.024 -0.507 1.00 89.00 189 ASN A C 1
ATOM 1480 O O . ASN A 1 189 ? 2.292 -2.521 -0.558 1.00 89.00 189 ASN A O 1
ATOM 1484 N N . GLY A 1 190 ? 3.896 -1.459 0.603 1.00 92.50 190 GLY A N 1
ATOM 1485 C CA . GLY A 1 190 ? 3.182 -1.334 1.872 1.00 92.50 190 GLY A CA 1
ATOM 1486 C C . GLY A 1 190 ? 1.940 -0.447 1.814 1.00 92.50 190 GLY A C 1
ATOM 1487 O O . GLY A 1 190 ? 0.963 -0.743 2.501 1.00 92.50 190 GLY A O 1
ATOM 1488 N N . PHE A 1 191 ? 1.931 0.583 0.967 1.00 94.38 191 PHE A N 1
ATOM 1489 C CA . PHE A 1 191 ? 0.780 1.473 0.801 1.00 94.38 191 PHE A CA 1
ATOM 1490 C C . PHE A 1 191 ? -0.420 0.744 0.182 1.00 94.38 191 PHE A C 1
ATOM 1492 O O . PHE A 1 191 ? -1.518 0.763 0.737 1.00 94.38 191 PHE A O 1
ATOM 1499 N N . ASP A 1 192 ? -0.202 0.031 -0.923 1.00 93.25 192 ASP A N 1
ATOM 1500 C CA . ASP A 1 192 ? -1.233 -0.764 -1.597 1.00 93.25 192 ASP A CA 1
ATOM 1501 C C . ASP A 1 192 ? -1.703 -1.935 -0.716 1.00 93.25 192 ASP A C 1
ATOM 1503 O O . ASP A 1 192 ? -2.905 -2.196 -0.605 1.00 93.25 192 ASP A O 1
ATOM 1507 N N . ARG A 1 193 ? -0.780 -2.591 0.008 1.00 95.38 193 ARG A N 1
ATOM 1508 C CA . ARG A 1 193 ? -1.152 -3.587 1.029 1.00 95.38 193 ARG A CA 1
ATOM 1509 C C . ARG A 1 193 ? -2.095 -3.005 2.066 1.00 95.38 193 ARG A C 1
ATOM 1511 O O . ARG A 1 193 ? -3.135 -3.600 2.346 1.00 95.38 193 ARG A O 1
ATOM 1518 N N . TYR A 1 194 ? -1.727 -1.861 2.636 1.00 97.38 194 TYR A N 1
ATOM 1519 C CA . TYR A 1 194 ? -2.518 -1.185 3.650 1.00 97.38 194 TYR A CA 1
ATOM 1520 C C . TYR A 1 194 ? -3.933 -0.873 3.144 1.00 97.38 194 TYR A C 1
ATOM 1522 O O . TYR A 1 194 ? -4.905 -1.225 3.815 1.00 97.38 194 TYR A O 1
ATOM 1530 N N . LEU A 1 195 ? -4.060 -0.291 1.945 1.00 96.56 195 LEU A N 1
ATOM 1531 C CA . LEU A 1 195 ? -5.363 0.011 1.343 1.00 96.56 195 LEU A CA 1
ATOM 1532 C C . LEU A 1 195 ? -6.209 -1.247 1.145 1.00 96.56 195 LEU A C 1
ATOM 1534 O O . LEU A 1 195 ? -7.378 -1.259 1.515 1.00 96.56 195 LEU A O 1
ATOM 1538 N N . LYS A 1 196 ? -5.626 -2.344 0.651 1.00 96.31 196 LYS A N 1
ATOM 1539 C CA . LYS A 1 196 ? -6.361 -3.608 0.474 1.00 96.31 196 LYS A CA 1
ATOM 1540 C C . LYS A 1 196 ? -6.849 -4.211 1.788 1.00 96.31 196 LYS A C 1
ATOM 1542 O O . LYS A 1 196 ? -7.934 -4.794 1.805 1.00 96.31 196 LYS A O 1
ATOM 1547 N N . TYR A 1 197 ? -6.092 -4.064 2.880 1.00 97.50 197 TYR A N 1
ATOM 1548 C CA . TYR A 1 197 ? -6.579 -4.422 4.215 1.00 97.50 197 TYR A CA 1
ATOM 1549 C C . TYR A 1 197 ? -7.714 -3.493 4.657 1.00 97.50 197 TYR A C 1
ATOM 1551 O O . TYR A 1 197 ? -8.724 -3.975 5.160 1.00 97.50 197 TYR A O 1
ATOM 1559 N N . TYR A 1 198 ? -7.610 -2.187 4.410 1.00 96.94 198 TYR A N 1
ATOM 1560 C CA . TYR A 1 198 ? -8.681 -1.240 4.730 1.00 96.94 198 TYR A CA 1
ATOM 1561 C C . TYR A 1 198 ? -9.971 -1.542 3.967 1.00 96.94 198 TYR A C 1
ATOM 1563 O O . TYR A 1 198 ? -11.040 -1.574 4.570 1.00 96.94 198 TYR A O 1
ATOM 1571 N N . HIS A 1 199 ? -9.875 -1.894 2.686 1.00 95.38 199 HIS A N 1
ATOM 1572 C CA . HIS A 1 199 ? -11.029 -2.298 1.884 1.00 95.38 199 HIS A CA 1
ATOM 1573 C C . HIS A 1 199 ? -11.742 -3.543 2.444 1.00 95.38 199 HIS A C 1
ATOM 1575 O O . HIS A 1 199 ? -12.933 -3.713 2.204 1.00 95.38 199 HIS A O 1
ATOM 1581 N N . GLN A 1 200 ? -11.068 -4.401 3.230 1.00 96.25 200 GLN A N 1
ATOM 1582 C CA . GLN A 1 200 ? -11.748 -5.504 3.930 1.00 96.25 200 GLN A CA 1
ATOM 1583 C C . GLN A 1 200 ? -12.742 -4.989 4.971 1.00 96.25 200 GLN A C 1
ATOM 1585 O O . GLN A 1 200 ? -13.784 -5.596 5.188 1.00 96.25 200 GLN A O 1
ATOM 1590 N N . LEU A 1 201 ? -12.416 -3.879 5.631 1.00 95.25 201 LEU A N 1
ATOM 1591 C CA . LEU A 1 201 ? -13.278 -3.260 6.631 1.00 95.25 201 LEU A CA 1
ATOM 1592 C C . LEU A 1 201 ? -14.445 -2.532 5.959 1.00 95.25 201 LEU A C 1
ATOM 1594 O O . LEU A 1 201 ? -15.570 -2.644 6.436 1.00 95.25 201 LEU A O 1
ATOM 1598 N N . GLU A 1 202 ? -14.191 -1.864 4.830 1.00 92.56 202 GLU A N 1
ATOM 1599 C CA . GLU A 1 202 ? -15.237 -1.235 4.012 1.00 92.56 202 GLU A CA 1
ATOM 1600 C C . GLU A 1 202 ? -16.241 -2.260 3.486 1.00 92.56 202 GLU A C 1
ATOM 1602 O O . GLU A 1 202 ? -17.441 -2.120 3.710 1.00 92.56 202 GLU A O 1
ATOM 1607 N N . LEU A 1 203 ? -15.751 -3.333 2.859 1.00 92.69 203 LEU A N 1
ATOM 1608 C CA . LEU A 1 203 ? -16.600 -4.402 2.341 1.00 92.69 203 LEU A CA 1
ATOM 1609 C C . LEU A 1 203 ? -17.417 -5.064 3.458 1.00 92.69 203 LEU A C 1
ATOM 1611 O O . LEU A 1 203 ? -18.574 -5.437 3.254 1.00 92.69 203 LEU A O 1
ATOM 1615 N N . LEU A 1 204 ? -16.834 -5.199 4.651 1.00 93.62 204 LEU A N 1
ATOM 1616 C CA . LEU A 1 204 ? -17.544 -5.746 5.794 1.00 93.62 204 LEU A CA 1
ATOM 1617 C C . LEU A 1 204 ? -18.716 -4.856 6.233 1.00 93.62 204 LEU A C 1
ATOM 1619 O O . LEU A 1 204 ? -19.723 -5.404 6.682 1.00 93.62 204 LEU A O 1
ATOM 1623 N N . PHE A 1 205 ? -18.633 -3.525 6.101 1.00 90.00 205 PHE A N 1
ATOM 1624 C CA . PHE A 1 205 ? -19.750 -2.638 6.456 1.00 90.00 205 PHE A CA 1
ATOM 1625 C C . PHE A 1 205 ? -21.015 -3.002 5.685 1.00 90.00 205 PHE A C 1
ATOM 1627 O O . PHE A 1 205 ? -22.063 -3.216 6.299 1.00 90.00 205 PHE A O 1
ATOM 1634 N N . ASP A 1 206 ? -20.894 -3.145 4.366 1.00 86.88 206 ASP A N 1
ATOM 1635 C CA . ASP A 1 206 ? -22.016 -3.480 3.491 1.00 86.88 206 ASP A CA 1
ATOM 1636 C C . ASP A 1 206 ? -22.580 -4.864 3.825 1.00 86.88 206 ASP A C 1
ATOM 1638 O O . ASP A 1 206 ? -23.794 -5.056 3.918 1.00 86.88 206 ASP A O 1
ATOM 1642 N N . VAL A 1 207 ? -21.698 -5.833 4.080 1.00 91.00 207 VAL A N 1
ATOM 1643 C CA . VAL A 1 207 ? -22.089 -7.207 4.422 1.00 91.00 207 VAL A CA 1
ATOM 1644 C C . VAL A 1 207 ? -22.832 -7.262 5.759 1.00 91.00 207 VAL A C 1
ATOM 1646 O O . VAL A 1 207 ? -23.890 -7.891 5.849 1.00 91.00 207 VAL A O 1
ATOM 1649 N N . VAL A 1 208 ? -22.324 -6.589 6.795 1.00 90.25 208 VAL A N 1
ATOM 1650 C CA . VAL A 1 208 ? -22.983 -6.520 8.109 1.00 90.25 208 VAL A CA 1
ATOM 1651 C C . VAL A 1 208 ? -24.327 -5.814 7.995 1.00 90.25 208 VAL A C 1
ATOM 1653 O O . VAL A 1 208 ? -25.307 -6.279 8.573 1.00 90.25 208 VAL A O 1
ATOM 1656 N N . PHE A 1 209 ? -24.395 -4.722 7.236 1.00 87.19 209 PHE A N 1
ATOM 1657 C CA . PHE A 1 209 ? -25.628 -3.980 7.013 1.00 87.19 209 PHE A CA 1
ATOM 1658 C C . PHE A 1 209 ? -26.707 -4.849 6.357 1.00 87.19 209 PHE A C 1
ATOM 1660 O O . PHE A 1 209 ? -27.799 -4.996 6.908 1.00 87.19 209 PHE A O 1
ATOM 1667 N N . VAL A 1 210 ? -26.384 -5.497 5.232 1.00 88.56 210 VAL A N 1
ATOM 1668 C CA . VAL A 1 210 ? -27.308 -6.404 4.533 1.00 88.56 210 VAL A CA 1
ATOM 1669 C C . VAL A 1 210 ? -27.749 -7.548 5.446 1.00 88.56 210 VAL A C 1
ATOM 1671 O O . VAL A 1 210 ? -28.927 -7.906 5.456 1.00 88.56 210 VAL A O 1
ATOM 1674 N N . SER A 1 211 ? -26.836 -8.095 6.249 1.00 89.56 211 SER A N 1
ATOM 1675 C CA . SER A 1 211 ? -27.156 -9.197 7.164 1.00 89.56 211 SER A CA 1
ATOM 1676 C C . SER A 1 211 ? -28.085 -8.752 8.297 1.00 89.56 211 SER A C 1
ATOM 1678 O O . SER A 1 211 ? -29.063 -9.436 8.597 1.00 89.56 211 SER A O 1
ATOM 1680 N N . LYS A 1 212 ? -27.863 -7.557 8.864 1.00 87.00 212 LYS A N 1
ATOM 1681 C C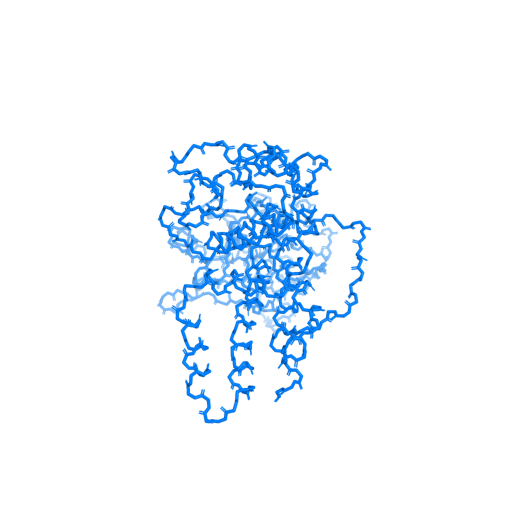A . LYS A 1 212 ? -28.765 -6.956 9.859 1.00 87.00 212 LYS A CA 1
ATOM 1682 C C . LYS A 1 212 ? -30.164 -6.722 9.271 1.00 87.00 212 LYS A C 1
ATOM 1684 O O . LYS A 1 212 ? -31.139 -7.074 9.927 1.00 87.00 212 LYS A O 1
ATOM 1689 N N . ILE A 1 213 ? -30.279 -6.226 8.033 1.00 87.38 213 ILE A N 1
ATOM 1690 C CA . ILE A 1 213 ? -31.576 -6.070 7.340 1.00 87.38 213 ILE A CA 1
ATOM 1691 C C . ILE A 1 213 ? -32.285 -7.415 7.178 1.00 87.38 213 ILE A C 1
ATOM 1693 O O . ILE A 1 213 ? -33.457 -7.526 7.526 1.00 87.38 213 ILE A O 1
ATOM 1697 N N . LYS A 1 214 ? -31.586 -8.439 6.674 1.00 87.75 214 LYS A N 1
ATOM 1698 C CA . LYS A 1 214 ? -32.161 -9.778 6.465 1.00 87.75 214 LYS A CA 1
ATOM 1699 C C . LYS A 1 214 ? -32.640 -10.433 7.762 1.00 87.75 214 LYS A C 1
ATOM 1701 O O . LYS A 1 214 ? -33.569 -11.230 7.722 1.00 87.75 214 LYS A O 1
ATOM 1706 N N . SER A 1 215 ? -32.017 -10.097 8.892 1.00 87.31 215 SER A N 1
ATOM 1707 C CA . SER A 1 215 ? -32.388 -10.632 10.206 1.00 87.31 215 SER A CA 1
ATOM 1708 C C . SER A 1 215 ? -33.648 -10.003 10.816 1.00 87.31 215 SER A C 1
ATOM 1710 O O . SER A 1 215 ? -34.151 -10.506 11.822 1.00 87.31 215 SER A O 1
ATOM 1712 N N . LEU A 1 216 ? -34.165 -8.905 10.249 1.00 87.44 216 LEU A N 1
ATOM 1713 C CA . LEU A 1 216 ? -35.362 -8.247 10.765 1.00 87.44 216 LEU A CA 1
ATOM 1714 C C . LEU A 1 216 ? -36.653 -8.945 10.306 1.00 87.44 216 LEU A C 1
ATOM 1716 O O . LEU A 1 216 ? -36.749 -9.373 9.154 1.00 87.44 216 LEU A O 1
ATOM 1720 N N . PRO A 1 217 ? -37.695 -8.982 11.160 1.00 88.06 217 PRO A N 1
ATOM 1721 C CA . PRO A 1 217 ? -39.044 -9.330 10.730 1.00 88.06 217 PRO A CA 1
ATOM 1722 C C . PRO A 1 217 ? -39.540 -8.397 9.617 1.00 88.06 217 PRO A C 1
ATOM 1724 O O . PRO A 1 217 ? -39.282 -7.191 9.649 1.00 88.06 217 PRO A O 1
ATOM 1727 N N . VAL A 1 218 ? -40.290 -8.946 8.657 1.00 85.75 218 VAL A N 1
ATOM 1728 C CA . VAL A 1 218 ? -40.792 -8.223 7.468 1.00 85.75 218 VAL A CA 1
ATOM 1729 C C . VAL A 1 218 ? -41.641 -6.998 7.837 1.00 85.75 218 VAL A C 1
ATOM 1731 O O . VAL A 1 218 ? -41.657 -6.007 7.113 1.00 85.75 218 VAL A O 1
ATOM 1734 N N . ASP A 1 219 ? -42.323 -7.042 8.976 1.00 88.62 219 ASP A N 1
ATOM 1735 C CA . ASP A 1 219 ? -43.203 -5.997 9.496 1.00 88.62 219 ASP A CA 1
ATOM 1736 C C . ASP A 1 219 ? -42.492 -4.961 10.391 1.00 88.62 219 ASP A C 1
ATOM 1738 O O . ASP A 1 219 ? -43.105 -3.980 10.818 1.00 88.62 219 ASP A O 1
ATOM 1742 N N . SER A 1 220 ? -41.186 -5.110 10.644 1.00 88.69 220 SER A N 1
ATOM 1743 C CA . SER A 1 220 ? -40.426 -4.233 11.544 1.00 88.69 220 SER A CA 1
ATOM 1744 C C . SER A 1 220 ? -39.981 -2.920 10.881 1.00 88.69 220 SER A C 1
ATOM 1746 O O . SER A 1 220 ? -38.790 -2.644 10.726 1.00 88.69 220 SER A O 1
ATOM 1748 N N . LEU A 1 221 ? -40.937 -2.056 10.520 1.00 86.62 221 LEU A N 1
ATOM 1749 C CA . LEU A 1 221 ? -40.659 -0.735 9.926 1.00 86.62 221 LEU A CA 1
ATOM 1750 C C . LEU A 1 221 ? -39.709 0.119 10.784 1.00 86.62 221 LEU A C 1
ATOM 1752 O O . LEU A 1 221 ? -38.846 0.815 10.247 1.00 86.62 221 LEU A O 1
ATOM 1756 N N . GLN A 1 222 ? -39.836 0.045 12.112 1.00 88.19 222 GLN A N 1
ATOM 1757 C CA . GLN A 1 222 ? -38.942 0.746 13.035 1.00 88.19 222 GLN A CA 1
ATOM 1758 C C . GLN A 1 222 ? -37.515 0.184 12.985 1.00 88.19 222 GLN A C 1
ATOM 1760 O O . GLN A 1 222 ? -36.566 0.961 12.904 1.00 88.19 222 GLN A O 1
ATOM 1765 N N . GLY A 1 223 ? -37.362 -1.146 12.965 1.00 86.31 223 GLY A N 1
ATOM 1766 C CA . GLY A 1 223 ? -36.056 -1.796 12.861 1.00 86.31 223 GLY A CA 1
ATOM 1767 C C . GLY A 1 223 ? -35.338 -1.431 11.564 1.00 86.31 223 GLY A C 1
ATOM 1768 O O . GLY A 1 223 ? -34.157 -1.085 11.595 1.00 86.31 223 GLY A O 1
ATOM 1769 N N . PHE A 1 224 ? -36.058 -1.419 10.436 1.00 85.31 224 PHE A N 1
ATOM 1770 C CA . PHE A 1 224 ? -35.500 -0.929 9.176 1.00 85.31 224 PHE A CA 1
ATOM 1771 C C . PHE A 1 224 ? -35.082 0.538 9.311 1.00 85.31 224 PHE A C 1
ATOM 1773 O O . PHE A 1 224 ? -33.940 0.876 9.005 1.00 85.31 224 PHE A O 1
ATOM 1780 N N . GLY A 1 225 ? -35.962 1.400 9.831 1.00 84.56 225 GLY A N 1
ATOM 1781 C CA . GLY A 1 225 ? -35.676 2.823 10.024 1.00 84.56 225 GLY A CA 1
ATOM 1782 C C . GLY A 1 225 ? -34.410 3.093 10.845 1.00 84.56 225 GLY A C 1
ATOM 1783 O O . GLY A 1 225 ? -33.648 3.999 10.506 1.00 84.56 225 GLY A O 1
ATOM 1784 N N . ASP A 1 226 ? -34.148 2.303 11.884 1.00 85.69 226 ASP A N 1
ATOM 1785 C CA . ASP A 1 226 ? -32.949 2.454 12.712 1.00 85.69 226 ASP A CA 1
ATOM 1786 C C . ASP A 1 226 ? -31.675 1.983 11.994 1.00 85.69 226 ASP A C 1
ATOM 1788 O O . ASP A 1 226 ? -30.665 2.688 12.026 1.00 85.69 226 ASP A O 1
ATOM 1792 N N . ILE A 1 227 ? -31.740 0.877 11.244 1.00 84.12 227 ILE A N 1
ATOM 1793 C CA . ILE A 1 227 ? -30.625 0.421 10.401 1.00 84.12 227 ILE A CA 1
ATOM 1794 C C . ILE A 1 227 ? -30.287 1.458 9.312 1.00 84.12 227 ILE A C 1
ATOM 1796 O O . ILE A 1 227 ? -29.116 1.772 9.091 1.00 84.12 227 ILE A O 1
ATOM 1800 N N . PHE A 1 228 ? -31.294 2.047 8.659 1.00 83.56 228 PHE A N 1
ATOM 1801 C CA . PHE A 1 228 ? -31.083 3.073 7.630 1.00 83.56 228 PHE A CA 1
ATOM 1802 C C . PHE A 1 228 ? -30.423 4.343 8.190 1.00 83.56 228 PHE A C 1
ATOM 1804 O O . PHE A 1 228 ? -29.539 4.908 7.545 1.00 83.56 228 PHE A O 1
ATOM 1811 N N . LYS A 1 229 ? -30.788 4.784 9.404 1.00 85.00 229 LYS A N 1
ATOM 1812 C CA . LYS A 1 229 ? -30.125 5.929 10.061 1.00 85.00 229 LYS A CA 1
ATOM 1813 C C . LYS A 1 229 ? -28.633 5.682 10.275 1.00 85.00 229 LYS A C 1
ATOM 1815 O O . LYS A 1 229 ? -27.841 6.613 10.129 1.00 85.00 229 LYS A O 1
ATOM 1820 N N . ASP A 1 230 ? -28.248 4.453 10.611 1.00 78.12 230 ASP A N 1
ATOM 1821 C CA . ASP A 1 230 ? -26.846 4.093 10.821 1.00 78.12 230 ASP A CA 1
ATOM 1822 C C . ASP A 1 230 ? -26.027 4.128 9.524 1.00 78.12 230 ASP A C 1
ATOM 1824 O O . ASP A 1 230 ? -24.873 4.553 9.552 1.00 78.12 230 ASP A O 1
ATOM 1828 N N . MET A 1 231 ? -26.631 3.781 8.384 1.00 77.25 231 MET A N 1
ATOM 1829 C CA . MET A 1 231 ? -25.983 3.834 7.066 1.00 77.25 231 MET A CA 1
ATOM 1830 C C . MET A 1 231 ? -25.714 5.264 6.576 1.00 77.25 231 MET A C 1
ATOM 1832 O O . MET A 1 231 ? -24.746 5.502 5.862 1.00 77.25 231 MET A O 1
ATOM 1836 N N . HIS A 1 232 ? -26.539 6.237 6.967 1.00 79.62 232 HIS A N 1
ATOM 1837 C CA . HIS A 1 232 ? -26.352 7.638 6.567 1.00 79.62 232 HIS A CA 1
ATOM 1838 C C . HIS A 1 232 ? -25.289 8.387 7.389 1.00 79.62 232 HIS A C 1
ATOM 1840 O O . HIS A 1 232 ? -25.049 9.576 7.161 1.00 79.62 232 HIS A O 1
ATOM 1846 N N . LYS A 1 233 ? -24.642 7.722 8.352 1.00 84.38 233 LYS A N 1
ATOM 1847 C CA . LYS A 1 233 ? -23.525 8.301 9.105 1.00 84.38 233 LYS A CA 1
ATOM 1848 C C . LYS A 1 233 ? -22.294 8.471 8.208 1.00 84.38 233 LYS A C 1
ATOM 1850 O O . LYS A 1 233 ? -22.125 7.797 7.199 1.00 84.38 233 LYS A O 1
ATOM 1855 N N . LYS A 1 234 ? -21.393 9.380 8.599 1.00 86.25 234 LYS A N 1
ATOM 1856 C CA . LYS A 1 234 ? -20.083 9.531 7.942 1.00 86.25 234 LYS A CA 1
ATOM 1857 C C . LYS A 1 234 ? -19.301 8.210 8.035 1.00 86.25 234 LYS A C 1
ATOM 1859 O O . LYS A 1 234 ? -19.353 7.560 9.076 1.00 86.25 234 LYS A O 1
ATOM 1864 N N . GLU A 1 235 ? -18.513 7.884 7.007 1.00 86.12 235 GLU A N 1
ATOM 1865 C CA . GLU A 1 235 ? -17.703 6.648 6.910 1.00 86.12 235 GLU A CA 1
ATOM 1866 C C . GLU A 1 235 ? -16.942 6.332 8.214 1.00 86.12 235 GLU A C 1
ATOM 1868 O O . GLU A 1 235 ? -17.055 5.240 8.765 1.00 86.12 235 GLU A O 1
ATOM 1873 N N . ILE A 1 236 ? -16.238 7.322 8.774 1.00 90.50 236 ILE A N 1
ATOM 1874 C CA . ILE A 1 236 ? -15.469 7.161 10.017 1.00 90.50 236 ILE A CA 1
ATOM 1875 C C . ILE A 1 236 ? -16.337 6.786 11.233 1.00 90.50 236 ILE A C 1
ATOM 1877 O O . ILE A 1 236 ? -15.872 6.081 12.124 1.00 90.50 236 ILE A O 1
ATOM 1881 N N . GLU A 1 237 ? -17.591 7.235 11.294 1.00 91.38 237 GLU A N 1
ATOM 1882 C CA . GLU A 1 237 ? -18.500 6.909 12.397 1.00 91.38 237 GLU A CA 1
ATOM 1883 C C . GLU A 1 237 ? -19.058 5.488 12.259 1.00 91.38 237 GLU A C 1
ATOM 1885 O O . GLU A 1 237 ? -19.174 4.781 13.261 1.00 91.38 237 GLU A O 1
ATOM 1890 N N . ILE A 1 238 ? -19.317 5.040 11.025 1.00 89.50 238 ILE A N 1
ATOM 1891 C CA . ILE A 1 238 ? -19.638 3.635 10.728 1.00 89.50 238 ILE A CA 1
ATOM 1892 C C . ILE A 1 238 ? -18.459 2.751 11.147 1.00 89.50 238 ILE A C 1
ATOM 1894 O O . ILE A 1 238 ? -18.636 1.771 11.874 1.00 89.50 238 ILE A O 1
ATOM 1898 N N . PHE A 1 239 ? -17.240 3.155 10.782 1.00 91.62 239 PHE A N 1
ATOM 1899 C CA . PHE A 1 239 ? -16.026 2.432 11.134 1.00 91.62 239 PHE A CA 1
ATOM 1900 C C . PHE A 1 239 ? -15.805 2.333 12.647 1.00 91.62 239 PHE A C 1
ATOM 1902 O O . PHE A 1 239 ? -15.598 1.238 13.172 1.00 91.62 239 PHE A O 1
ATOM 1909 N N . LYS A 1 240 ? -15.937 3.450 13.375 1.00 94.12 240 LYS A N 1
ATOM 1910 C CA . LYS A 1 240 ? -15.888 3.459 14.846 1.00 94.12 240 LYS A CA 1
ATOM 1911 C C . LYS A 1 240 ? -16.933 2.526 15.451 1.00 94.12 240 LYS A C 1
ATOM 1913 O O . LYS A 1 240 ? -16.613 1.789 16.380 1.00 94.12 240 LYS A O 1
ATOM 1918 N N . GLY A 1 241 ? -18.168 2.547 14.944 1.00 92.50 241 GLY A N 1
ATOM 1919 C CA . GLY A 1 241 ? -19.242 1.663 15.400 1.00 92.50 241 GLY A CA 1
ATOM 1920 C C . GLY A 1 241 ? -18.888 0.184 15.233 1.00 92.50 241 GLY A C 1
ATOM 1921 O O . GLY A 1 241 ? -19.034 -0.595 16.173 1.00 92.50 241 GLY A O 1
ATOM 1922 N N . MET A 1 242 ? -18.334 -0.175 14.076 1.00 92.12 242 MET A N 1
ATOM 1923 C CA . MET A 1 242 ? -17.891 -1.533 13.761 1.00 92.12 242 MET A CA 1
ATOM 1924 C C . MET A 1 242 ? -16.780 -2.006 14.710 1.00 92.12 242 MET A C 1
ATOM 1926 O O . MET A 1 242 ? -16.862 -3.099 15.272 1.00 92.12 242 MET A O 1
ATOM 1930 N N . LEU A 1 243 ? -15.791 -1.149 14.984 1.00 95.50 243 LEU A N 1
ATOM 1931 C CA . LEU A 1 243 ? -14.743 -1.449 15.959 1.00 95.50 243 LEU A CA 1
ATOM 1932 C C . LEU A 1 243 ? -15.311 -1.599 17.374 1.00 95.50 243 LEU A C 1
ATOM 1934 O O . LEU A 1 243 ? -14.969 -2.557 18.058 1.00 95.50 243 LEU A O 1
ATOM 1938 N N . ARG A 1 244 ? -16.218 -0.717 17.814 1.00 95.25 244 ARG A N 1
ATOM 1939 C CA . ARG A 1 244 ? -16.862 -0.845 19.137 1.00 95.25 244 ARG A CA 1
ATOM 1940 C C . ARG A 1 244 ? -17.607 -2.169 19.294 1.00 95.25 244 ARG A C 1
ATOM 1942 O O . ARG A 1 244 ? -17.601 -2.736 20.385 1.00 95.25 244 ARG A O 1
ATOM 1949 N N . GLU A 1 245 ? -18.257 -2.630 18.230 1.00 93.69 245 GLU A N 1
ATOM 1950 C CA . GLU A 1 245 ? -19.087 -3.831 18.257 1.00 93.69 245 GLU A CA 1
ATOM 1951 C C . GLU A 1 245 ? -18.265 -5.128 18.208 1.00 93.69 245 GLU A C 1
ATOM 1953 O O . GLU A 1 245 ? -18.619 -6.089 18.898 1.00 93.69 245 GLU A O 1
ATOM 1958 N N . TYR A 1 246 ? -17.179 -5.165 17.427 1.00 95.56 246 TYR A N 1
ATOM 1959 C CA . TYR A 1 246 ? -16.482 -6.418 17.114 1.00 95.56 246 TYR A CA 1
ATOM 1960 C C . TYR A 1 246 ? -15.029 -6.510 17.603 1.00 95.56 246 TYR A C 1
ATOM 1962 O O . TYR A 1 246 ? -14.496 -7.619 17.674 1.00 95.56 246 TYR A O 1
ATOM 1970 N N . VAL A 1 247 ? -14.390 -5.404 17.999 1.00 96.06 247 VAL A N 1
ATOM 1971 C CA . VAL A 1 247 ? -13.069 -5.436 18.650 1.00 96.06 247 VAL A CA 1
ATOM 1972 C C . VAL A 1 247 ? -13.247 -5.663 20.148 1.00 96.06 247 VAL A C 1
ATOM 1974 O O . VAL A 1 247 ? -13.865 -4.871 20.868 1.00 96.06 247 VAL A O 1
ATOM 1977 N N . VAL A 1 248 ? -12.678 -6.766 20.628 1.00 92.75 248 VAL A N 1
ATOM 1978 C CA . VAL A 1 248 ? -12.844 -7.229 22.012 1.00 92.75 248 VAL A CA 1
ATOM 1979 C C . VAL A 1 248 ? -11.621 -6.950 22.878 1.00 92.75 248 VAL A C 1
ATOM 1981 O O . VAL A 1 248 ? -11.780 -6.721 24.073 1.00 92.75 248 VAL A O 1
ATOM 1984 N N . ASN A 1 249 ? -10.421 -6.915 22.292 1.00 94.56 249 ASN A N 1
ATOM 1985 C CA . ASN A 1 249 ? -9.159 -6.796 23.013 1.00 94.56 249 ASN A CA 1
ATOM 1986 C C . ASN A 1 249 ? -8.407 -5.515 22.611 1.00 94.56 249 ASN A C 1
ATOM 1988 O O . ASN A 1 249 ? -7.567 -5.507 21.706 1.00 94.56 249 ASN A O 1
ATOM 1992 N N . THR A 1 250 ? -8.701 -4.417 23.309 1.00 95.44 250 THR A N 1
ATOM 1993 C CA . THR A 1 250 ? -7.999 -3.137 23.122 1.00 95.44 250 THR A CA 1
ATOM 1994 C C . THR A 1 250 ? -6.587 -3.127 23.698 1.00 95.44 250 THR A C 1
ATOM 1996 O O . THR A 1 250 ? -5.772 -2.322 23.256 1.00 95.44 250 THR A O 1
ATOM 1999 N N . GLU A 1 251 ? -6.264 -4.027 24.629 1.00 95.12 251 GLU A N 1
ATOM 2000 C CA . GLU A 1 251 ? -4.900 -4.175 25.152 1.00 95.12 251 GLU A CA 1
ATOM 2001 C C . GLU A 1 251 ? -3.952 -4.700 24.072 1.00 95.12 251 GLU A C 1
ATOM 2003 O O . GLU A 1 251 ? -2.861 -4.164 23.913 1.00 95.12 251 GLU A O 1
ATOM 2008 N N . SER A 1 252 ? -4.389 -5.668 23.258 1.00 94.69 252 SER A N 1
ATOM 2009 C CA . SER A 1 252 ? -3.617 -6.154 22.104 1.00 94.69 252 SER A CA 1
ATOM 2010 C C . SER A 1 252 ? -3.353 -5.035 21.091 1.00 94.69 252 SER A C 1
ATOM 2012 O O . SER A 1 252 ? -2.243 -4.911 20.578 1.00 94.69 252 SER A O 1
ATOM 2014 N N . LEU A 1 253 ? -4.334 -4.154 20.851 1.00 96.38 253 LEU A N 1
ATOM 2015 C CA . LEU A 1 253 ? -4.150 -2.987 19.979 1.00 96.38 253 LEU A CA 1
ATOM 2016 C C . LEU A 1 253 ? -3.121 -2.005 20.545 1.00 96.38 253 LEU A C 1
ATOM 2018 O O . LEU A 1 253 ? -2.230 -1.567 19.819 1.00 96.38 253 LEU A O 1
ATOM 2022 N N . LEU A 1 254 ? -3.215 -1.684 21.838 1.00 96.81 254 LEU A N 1
ATOM 2023 C CA . LEU A 1 254 ? -2.221 -0.851 22.514 1.00 96.81 254 LEU A CA 1
ATOM 2024 C C . LEU A 1 254 ? -0.831 -1.494 22.483 1.00 96.81 254 LEU A C 1
ATOM 2026 O O . LEU A 1 254 ? 0.144 -0.805 22.197 1.00 96.81 254 LEU A O 1
ATOM 2030 N N . GLY A 1 255 ? -0.745 -2.807 22.698 1.00 95.69 255 GLY A N 1
ATOM 2031 C CA . GLY A 1 255 ? 0.492 -3.577 22.603 1.00 95.69 255 GLY A CA 1
ATOM 2032 C C . GLY A 1 255 ? 1.105 -3.524 21.205 1.00 95.69 255 GLY A C 1
ATOM 2033 O O . GLY A 1 255 ? 2.305 -3.306 21.079 1.00 95.69 255 GLY A O 1
ATOM 2034 N N . VAL A 1 256 ? 0.293 -3.635 20.148 1.00 94.88 256 VAL A N 1
ATOM 2035 C CA . VAL A 1 256 ? 0.752 -3.472 18.760 1.00 94.88 256 VAL A CA 1
ATOM 2036 C C . VAL A 1 256 ? 1.309 -2.070 18.525 1.00 94.88 256 VAL A C 1
ATOM 2038 O O . VAL A 1 256 ? 2.387 -1.944 17.948 1.00 94.88 256 VAL A O 1
ATOM 2041 N N . ILE A 1 257 ? 0.622 -1.019 18.975 1.00 95.31 257 ILE A N 1
ATOM 2042 C CA . ILE A 1 257 ? 1.108 0.355 18.790 1.00 95.31 257 ILE A CA 1
ATOM 2043 C C . ILE A 1 257 ? 2.403 0.573 19.585 1.00 95.31 257 ILE A C 1
ATOM 2045 O O . ILE A 1 257 ? 3.378 1.068 19.029 1.00 95.31 257 ILE A O 1
ATOM 2049 N N . SER A 1 258 ? 2.428 0.177 20.859 1.00 95.50 258 SER A N 1
ATOM 2050 C CA . SER A 1 258 ? 3.574 0.351 21.759 1.00 95.50 258 SER A CA 1
ATOM 2051 C C . SER A 1 258 ? 4.811 -0.407 21.270 1.00 95.50 258 SER A C 1
ATOM 2053 O O . SER A 1 258 ? 5.874 0.190 21.119 1.00 95.50 258 SER A O 1
ATOM 2055 N N . ALA A 1 259 ? 4.670 -1.686 20.907 1.00 92.75 259 ALA A N 1
ATOM 2056 C CA . ALA A 1 259 ? 5.790 -2.527 20.480 1.00 92.75 259 ALA A CA 1
ATOM 2057 C C . ALA A 1 259 ? 6.430 -2.088 19.153 1.00 92.75 259 ALA A C 1
ATOM 2059 O O . ALA A 1 259 ? 7.591 -2.405 18.900 1.00 92.75 259 ALA A O 1
ATOM 2060 N N . ASN A 1 260 ? 5.685 -1.381 18.299 1.00 91.94 260 ASN A N 1
ATOM 2061 C CA . ASN A 1 260 ? 6.180 -0.906 17.004 1.00 91.94 260 ASN A CA 1
ATOM 2062 C C . ASN A 1 260 ? 6.501 0.598 17.009 1.00 91.94 260 ASN A C 1
ATOM 2064 O O . ASN A 1 260 ? 6.919 1.144 15.986 1.00 91.94 260 ASN A O 1
ATOM 2068 N N . MET A 1 261 ? 6.341 1.271 18.152 1.00 91.00 261 MET A N 1
ATOM 2069 C CA . MET A 1 261 ? 6.650 2.687 18.299 1.00 91.00 261 MET A CA 1
ATOM 2070 C C . MET A 1 261 ? 8.166 2.906 18.277 1.00 91.00 261 MET A C 1
ATOM 2072 O O . MET A 1 261 ? 8.866 2.623 19.248 1.00 91.00 261 MET A O 1
ATOM 2076 N N . LYS A 1 262 ? 8.681 3.451 17.172 1.00 92.06 262 LYS A N 1
ATOM 2077 C CA . LYS A 1 262 ? 10.082 3.876 17.049 1.00 92.06 262 LYS A CA 1
ATOM 2078 C C . LYS A 1 262 ? 10.183 5.390 17.180 1.00 92.06 262 LYS A C 1
ATOM 2080 O O . LYS A 1 262 ? 9.327 6.119 16.681 1.00 92.06 262 LYS A O 1
ATOM 2085 N N . SER A 1 263 ? 11.272 5.878 17.774 1.00 91.25 263 SER A N 1
ATOM 2086 C CA . SER A 1 263 ? 11.551 7.320 17.854 1.00 91.25 263 SER A CA 1
ATOM 2087 C C . SER A 1 263 ? 11.593 7.985 16.473 1.00 91.25 263 SER A C 1
ATOM 2089 O O . SER A 1 263 ? 11.135 9.115 16.325 1.00 91.25 263 SER A O 1
ATOM 2091 N N . SER A 1 264 ? 12.055 7.258 15.450 1.00 93.69 264 SER A N 1
ATOM 2092 C CA . SER A 1 264 ? 12.080 7.704 14.053 1.00 93.69 264 SER A CA 1
ATOM 2093 C C . SER A 1 264 ? 10.694 7.928 13.443 1.00 93.69 264 SER A C 1
ATOM 2095 O O . SER A 1 264 ? 10.579 8.691 12.492 1.00 93.69 264 SER A O 1
ATOM 2097 N N . PHE A 1 265 ? 9.634 7.316 13.982 1.00 95.06 265 PHE A N 1
ATOM 2098 C CA . PHE A 1 265 ? 8.266 7.492 13.480 1.00 95.06 265 PHE A CA 1
ATOM 2099 C C . PHE A 1 265 ? 7.547 8.690 14.100 1.00 95.06 265 PHE A C 1
ATOM 2101 O O . PHE A 1 265 ? 6.554 9.160 13.546 1.00 95.06 265 PHE A O 1
ATOM 2108 N N . ILE A 1 266 ? 8.040 9.214 15.226 1.00 92.81 266 ILE A N 1
ATOM 2109 C CA . ILE A 1 266 ? 7.405 10.323 15.949 1.00 92.81 266 ILE A CA 1
ATOM 2110 C C . ILE A 1 266 ? 7.211 11.565 15.060 1.00 92.81 266 ILE A C 1
ATOM 2112 O O . ILE A 1 266 ? 6.113 12.129 15.106 1.00 92.81 266 ILE A O 1
ATOM 2116 N N . PRO A 1 267 ? 8.186 11.995 14.229 1.00 94.19 267 PRO A N 1
ATOM 2117 C CA . PRO A 1 267 ? 7.988 13.126 13.324 1.00 94.19 267 PRO A CA 1
ATOM 2118 C C . PRO A 1 267 ? 6.846 12.889 12.330 1.00 94.19 267 PRO A C 1
ATOM 2120 O O . PRO A 1 267 ? 5.944 13.718 12.230 1.00 94.19 267 PRO A O 1
ATOM 2123 N N . THR A 1 268 ? 6.818 11.727 11.669 1.00 95.50 268 THR A N 1
ATOM 2124 C CA . THR A 1 268 ? 5.744 11.351 10.734 1.00 95.50 268 THR A CA 1
ATOM 2125 C C . THR A 1 268 ? 4.387 11.326 11.427 1.00 95.50 268 THR A C 1
ATOM 2127 O O . THR A 1 268 ? 3.429 11.906 10.926 1.00 95.50 268 THR A O 1
ATOM 2130 N N . MET A 1 269 ? 4.304 10.712 12.610 1.00 94.38 269 MET A N 1
ATOM 2131 C CA . MET A 1 269 ? 3.075 10.647 13.403 1.00 94.38 269 MET A CA 1
ATOM 2132 C C . MET A 1 269 ? 2.583 12.025 13.842 1.00 94.38 269 MET A C 1
ATOM 2134 O O . MET A 1 269 ? 1.383 12.293 13.803 1.00 94.38 269 MET A O 1
ATOM 2138 N N . THR A 1 270 ? 3.500 12.901 14.248 1.00 93.25 270 THR A N 1
ATOM 2139 C CA . THR A 1 270 ? 3.176 14.285 14.612 1.00 93.25 270 THR A CA 1
ATOM 2140 C C . THR A 1 270 ? 2.630 15.022 13.395 1.00 93.25 270 THR A C 1
ATOM 2142 O O . THR A 1 270 ? 1.563 15.626 13.478 1.00 93.25 270 THR A O 1
ATOM 2145 N N . SER A 1 271 ? 3.273 14.869 12.238 1.00 93.19 271 SER A N 1
ATOM 2146 C CA . SER A 1 271 ? 2.831 15.515 11.007 1.00 93.19 271 SER A CA 1
ATOM 2147 C C . SER A 1 271 ? 1.428 15.062 10.581 1.00 93.19 271 SER A C 1
ATOM 2149 O O . SER A 1 271 ? 0.523 15.885 10.423 1.00 93.19 271 SER A O 1
ATOM 2151 N N . ILE A 1 272 ? 1.180 13.751 10.488 1.00 94.19 272 ILE A N 1
ATOM 2152 C CA . ILE A 1 272 ? -0.127 13.230 10.058 1.00 94.19 272 ILE A CA 1
ATOM 2153 C C . ILE A 1 272 ? -1.238 13.468 11.094 1.00 94.19 272 ILE A C 1
ATOM 2155 O O . ILE A 1 272 ? -2.356 13.850 10.726 1.00 94.19 272 ILE A O 1
ATOM 2159 N N . PHE A 1 273 ? -0.967 13.240 12.385 1.00 93.06 273 PHE A N 1
ATOM 2160 C CA . PHE A 1 273 ? -2.006 13.233 13.415 1.00 93.06 273 PHE A CA 1
ATOM 2161 C C . PHE A 1 273 ? -2.168 14.562 14.148 1.00 93.06 273 PHE A C 1
ATOM 2163 O O . PHE A 1 273 ? -3.265 14.793 14.650 1.00 93.06 273 PHE A O 1
ATOM 2170 N N . GLN A 1 274 ? -1.156 15.432 14.199 1.00 91.31 274 GLN A N 1
ATOM 2171 C CA . GLN A 1 274 ? -1.228 16.733 14.878 1.00 91.31 274 GLN A CA 1
ATOM 2172 C C . GLN A 1 274 ? -1.210 17.898 13.886 1.00 91.31 274 GLN A C 1
ATOM 2174 O O . GLN A 1 274 ? -2.196 18.634 13.819 1.00 91.31 274 GLN A O 1
ATOM 2179 N N . ASP A 1 275 ? -0.165 18.031 13.069 1.00 90.81 275 ASP A N 1
ATOM 2180 C CA . ASP A 1 275 ? 0.001 19.200 12.188 1.00 90.81 275 ASP A CA 1
ATOM 2181 C C . ASP A 1 275 ? -1.096 19.246 11.120 1.00 90.81 275 ASP A C 1
ATOM 2183 O O . ASP A 1 275 ? -1.772 20.258 10.927 1.00 90.81 275 ASP A O 1
ATOM 2187 N N . HIS A 1 276 ? -1.361 18.096 10.499 1.00 91.00 276 HIS A N 1
ATOM 2188 C CA . HIS A 1 276 ? -2.458 17.904 9.558 1.00 91.00 276 HIS A CA 1
ATOM 2189 C C . HIS A 1 276 ? -3.700 17.311 10.233 1.00 91.00 276 HIS A C 1
ATOM 2191 O O . HIS A 1 276 ? -4.477 16.611 9.581 1.00 91.00 276 HIS A O 1
ATOM 2197 N N . SER A 1 277 ? -3.911 17.535 11.534 1.00 90.00 277 SER A N 1
ATOM 2198 C CA . SER A 1 277 ? -5.075 17.021 12.269 1.00 90.00 277 SER A CA 1
ATOM 2199 C C . SER A 1 277 ? -6.411 17.425 11.618 1.00 90.00 277 SER A C 1
ATOM 2201 O O . SER A 1 277 ? -6.539 18.474 10.984 1.00 90.00 277 SER A O 1
ATOM 2203 N N . LYS A 1 278 ? -7.431 16.576 11.770 1.00 89.56 278 LYS A N 1
ATOM 2204 C CA . LYS A 1 278 ? -8.800 16.803 11.282 1.00 89.56 278 LYS A CA 1
ATOM 2205 C C . LYS A 1 278 ? -9.791 16.652 12.438 1.00 89.56 278 LYS A C 1
ATOM 2207 O O . LYS A 1 278 ? -9.436 16.216 13.534 1.00 89.56 278 LYS A O 1
ATOM 2212 N N . GLU A 1 279 ? -11.039 17.036 12.190 1.00 87.38 279 GLU A N 1
ATOM 2213 C CA . GLU A 1 279 ? -12.129 16.889 13.156 1.00 87.38 279 GLU A CA 1
ATOM 2214 C C . GLU A 1 279 ? -12.245 15.433 13.647 1.00 87.38 279 GLU A C 1
ATOM 2216 O O . GLU A 1 279 ? -12.073 14.486 12.879 1.00 87.38 279 GLU A O 1
ATOM 2221 N N . GLY A 1 280 ? -12.523 15.257 14.941 1.00 87.06 280 GLY A N 1
ATOM 2222 C CA . GLY A 1 280 ? -12.673 13.936 15.555 1.00 87.06 280 GLY A CA 1
ATOM 2223 C C . GLY A 1 280 ? -11.373 13.285 16.038 1.00 87.06 280 GLY A C 1
ATOM 2224 O O . GLY A 1 280 ? -11.423 12.138 16.478 1.00 87.06 280 GLY A O 1
ATOM 2225 N N . ASN A 1 281 ? -10.236 13.991 15.997 1.00 92.31 281 ASN A N 1
ATOM 2226 C CA . ASN A 1 281 ? -8.987 13.531 16.605 1.00 92.31 281 ASN A CA 1
ATOM 2227 C C . ASN A 1 281 ? -9.108 13.454 18.145 1.00 92.31 281 ASN A C 1
ATOM 2229 O O . ASN A 1 281 ? -9.255 14.497 18.788 1.00 92.31 281 ASN A O 1
ATOM 2233 N N . PRO A 1 282 ? -8.984 12.267 18.767 1.00 91.88 282 PRO A N 1
ATOM 2234 C CA . PRO A 1 282 ? -9.117 12.123 20.220 1.00 91.88 282 PRO A CA 1
ATOM 2235 C C . PRO A 1 282 ? -7.944 12.716 21.017 1.00 91.88 282 PRO A C 1
ATOM 2237 O O . PRO A 1 282 ? -8.060 12.906 22.232 1.00 91.88 282 PRO A O 1
ATOM 2240 N N . LEU A 1 283 ? -6.825 13.012 20.348 1.00 92.44 283 LEU A N 1
ATOM 2241 C CA . LEU A 1 283 ? -5.619 13.586 20.947 1.00 92.44 283 LEU A CA 1
ATOM 2242 C C . LEU A 1 283 ? -5.532 15.106 20.798 1.00 92.44 283 LEU A C 1
ATOM 2244 O O . LEU A 1 283 ? -4.646 15.713 21.394 1.00 92.44 283 LEU A O 1
ATOM 2248 N N . LEU A 1 284 ? -6.442 15.730 20.046 1.00 84.88 284 LEU A N 1
ATOM 2249 C CA . LEU A 1 284 ? -6.473 17.182 19.924 1.00 84.88 284 LEU A CA 1
ATOM 2250 C C . LEU A 1 284 ? -7.139 17.775 21.176 1.00 84.88 284 LEU A C 1
ATOM 2252 O O . LEU A 1 284 ? -8.290 17.465 21.492 1.00 84.88 284 LEU A O 1
ATOM 2256 N N . GLY A 1 285 ? -6.409 18.606 21.924 1.00 67.75 285 GLY A N 1
ATOM 2257 C CA . GLY A 1 285 ? -6.978 19.365 23.041 1.00 67.75 285 GLY A CA 1
ATOM 2258 C C . GLY A 1 285 ? -8.067 20.339 22.570 1.00 67.75 285 GLY A C 1
ATOM 2259 O O . GLY A 1 285 ? -8.073 20.747 21.408 1.00 67.75 285 GLY A O 1
ATOM 2260 N N . LYS A 1 286 ? -8.970 20.756 23.476 1.00 61.31 286 LYS A N 1
ATOM 2261 C CA . LYS A 1 286 ? -10.006 21.771 23.174 1.00 61.31 286 LYS A CA 1
ATOM 2262 C C . LYS A 1 286 ? -9.402 23.075 22.632 1.00 61.31 286 LYS A C 1
ATOM 2264 O O . LYS A 1 286 ? -9.985 23.677 21.739 1.00 61.31 286 LYS A O 1
ATOM 2269 N N . ASP A 1 287 ? -8.197 23.414 23.087 1.00 61.09 287 ASP A N 1
ATOM 2270 C CA . ASP A 1 287 ? -7.458 24.615 22.681 1.00 61.09 287 ASP A CA 1
ATOM 2271 C C . ASP A 1 287 ? -6.310 24.305 21.702 1.00 61.09 287 ASP A C 1
ATOM 2273 O O . ASP A 1 287 ? -5.374 25.089 21.568 1.00 61.09 287 ASP A O 1
ATOM 2277 N N . ARG A 1 288 ? -6.327 23.127 21.054 1.00 58.91 288 ARG A N 1
ATOM 2278 C CA . ARG A 1 288 ? -5.192 22.575 20.281 1.00 58.91 288 ARG A CA 1
ATOM 2279 C C . ARG A 1 288 ? -3.877 22.495 21.076 1.00 58.91 288 ARG A C 1
ATOM 2281 O O . ARG A 1 288 ? -2.805 22.428 20.482 1.00 58.91 288 ARG A O 1
ATOM 2288 N N . SER A 1 289 ? -3.944 22.486 22.409 1.00 54.75 289 SER A N 1
ATOM 2289 C CA . SER A 1 289 ? -2.760 22.323 23.251 1.00 54.75 289 SER A CA 1
ATOM 2290 C C . SER A 1 289 ? -2.170 20.916 23.092 1.00 54.75 289 SER A C 1
ATOM 2292 O O . SER A 1 289 ? -2.896 19.922 22.995 1.00 54.75 289 SER A O 1
ATOM 2294 N N . SER A 1 290 ? -0.837 20.835 23.074 1.00 67.25 290 SER A N 1
ATOM 2295 C CA . SER A 1 290 ? -0.052 19.606 22.878 1.00 67.25 290 SER A CA 1
ATOM 2296 C C . SER A 1 290 ? -0.118 18.623 24.059 1.00 67.25 290 SER A C 1
ATOM 2298 O O . SER A 1 290 ? 0.456 17.537 23.996 1.00 67.25 290 SER A O 1
ATOM 2300 N N . ASP A 1 291 ? -0.850 18.952 25.126 1.00 81.25 291 ASP A N 1
ATOM 2301 C CA . ASP A 1 291 ? -0.832 18.211 26.391 1.00 81.25 291 ASP A CA 1
ATOM 2302 C C . ASP A 1 291 ? -1.344 16.771 26.263 1.00 81.25 291 ASP A C 1
ATOM 2304 O O . ASP A 1 291 ? -0.744 15.853 26.821 1.00 81.25 291 ASP A O 1
ATOM 2308 N N . LYS A 1 292 ? -2.430 16.544 25.510 1.00 89.44 292 LYS A N 1
ATOM 2309 C CA . LYS A 1 292 ? -2.966 15.187 25.296 1.00 89.44 292 LYS A CA 1
ATOM 2310 C C . LYS A 1 292 ? -2.073 14.341 24.396 1.00 89.44 292 LYS A C 1
ATOM 2312 O O . LYS A 1 292 ? -1.949 13.143 24.629 1.00 89.44 292 LYS A O 1
ATOM 2317 N N . TRP A 1 293 ? -1.446 14.956 23.394 1.00 92.25 293 TRP A N 1
ATOM 2318 C CA . TRP A 1 293 ? -0.461 14.285 22.551 1.00 92.25 293 TRP A CA 1
ATOM 2319 C C . TRP A 1 293 ? 0.745 13.838 23.379 1.00 92.25 293 TRP A C 1
ATOM 2321 O O . TRP A 1 293 ? 1.094 12.663 23.367 1.00 92.25 293 TRP A O 1
ATOM 2331 N N . ASN A 1 294 ? 1.312 14.738 24.184 1.00 91.81 294 ASN A N 1
ATOM 2332 C CA . ASN A 1 294 ? 2.447 14.428 25.054 1.00 91.81 294 ASN A CA 1
ATOM 2333 C C . ASN A 1 294 ? 2.096 13.363 26.104 1.00 91.81 294 ASN A C 1
ATOM 2335 O O . ASN A 1 294 ? 2.880 12.441 26.343 1.00 91.81 294 ASN A O 1
ATOM 2339 N N . GLY A 1 295 ? 0.898 13.449 26.692 1.00 94.00 295 GLY A N 1
ATOM 2340 C CA . GLY A 1 295 ? 0.374 12.421 27.591 1.00 94.00 295 GLY A CA 1
ATOM 2341 C C . GLY A 1 295 ? 0.243 11.066 26.896 1.00 94.00 295 GLY A C 1
ATOM 2342 O O . GLY A 1 295 ? 0.635 10.045 27.453 1.00 94.00 295 GLY A O 1
ATOM 2343 N N . PHE A 1 296 ? -0.219 11.046 25.644 1.00 95.25 296 PHE A N 1
ATOM 2344 C CA . PHE A 1 296 ? -0.300 9.817 24.861 1.00 95.25 296 PHE A CA 1
ATOM 2345 C C . PHE A 1 296 ? 1.083 9.238 24.558 1.00 95.25 296 PHE A C 1
ATOM 2347 O O . PHE A 1 296 ? 1.287 8.041 24.745 1.00 95.25 296 PHE A O 1
ATOM 2354 N N . MET A 1 297 ? 2.046 10.071 24.160 1.00 94.44 297 MET A N 1
ATOM 2355 C CA . MET A 1 297 ? 3.420 9.626 23.911 1.00 94.44 297 MET A CA 1
ATOM 2356 C C . MET A 1 297 ? 4.059 9.039 25.174 1.00 94.44 297 MET A C 1
ATOM 2358 O O . MET A 1 297 ? 4.712 8.000 25.104 1.00 94.44 297 MET A O 1
ATOM 2362 N N . THR A 1 298 ? 3.809 9.644 26.337 1.00 95.00 298 THR A N 1
ATOM 2363 C CA . THR A 1 298 ? 4.273 9.128 27.637 1.00 95.00 298 THR A CA 1
ATOM 2364 C C . THR A 1 298 ? 3.593 7.805 27.986 1.00 95.00 298 THR A C 1
ATOM 2366 O O . THR A 1 298 ? 4.243 6.868 28.436 1.00 95.00 298 THR A O 1
ATOM 2369 N N . PHE A 1 299 ? 2.286 7.706 27.738 1.00 96.38 299 PHE A N 1
ATOM 2370 C CA . PHE A 1 299 ? 1.503 6.500 27.982 1.00 96.38 299 PHE A CA 1
ATOM 2371 C C . PHE A 1 299 ? 1.973 5.324 27.119 1.00 96.38 299 PHE A C 1
ATOM 2373 O O . PHE A 1 299 ? 2.241 4.253 27.648 1.00 96.38 299 PHE A O 1
ATOM 2380 N N . ILE A 1 300 ? 2.115 5.522 25.804 1.00 95.38 300 ILE A N 1
ATOM 2381 C CA . ILE A 1 300 ? 2.377 4.431 24.856 1.00 95.38 300 ILE A CA 1
ATOM 2382 C C . ILE A 1 300 ? 3.828 3.937 24.871 1.00 95.38 300 ILE A C 1
ATOM 2384 O O . ILE A 1 300 ? 4.083 2.782 24.539 1.00 95.38 300 ILE A O 1
ATOM 2388 N N . THR A 1 301 ? 4.775 4.802 25.246 1.00 92.75 301 THR A N 1
ATOM 2389 C CA . THR A 1 301 ? 6.190 4.431 25.428 1.00 92.75 301 THR A CA 1
ATOM 2390 C C . THR A 1 301 ? 6.497 3.956 26.850 1.00 92.75 301 THR A C 1
ATOM 2392 O O . THR A 1 301 ? 7.591 3.457 27.109 1.00 92.75 301 THR A O 1
ATOM 2395 N N . GLY A 1 302 ? 5.543 4.103 27.775 1.00 91.12 302 GLY A N 1
ATOM 2396 C CA . GLY A 1 302 ? 5.628 3.567 29.126 1.00 91.12 302 GLY A CA 1
ATOM 2397 C C . GLY A 1 302 ? 5.381 2.056 29.186 1.00 91.12 302 GLY A C 1
ATOM 2398 O O . GLY A 1 302 ? 4.895 1.439 28.244 1.00 91.12 302 GLY A O 1
ATOM 2399 N N . ASN A 1 303 ? 5.680 1.461 30.344 1.00 89.69 303 ASN A N 1
ATOM 2400 C CA . ASN A 1 303 ? 5.475 0.025 30.588 1.00 89.69 303 ASN A CA 1
ATOM 2401 C C . ASN A 1 303 ? 4.047 -0.322 31.053 1.00 89.69 303 ASN A C 1
ATOM 2403 O O . ASN A 1 303 ? 3.671 -1.490 31.051 1.00 89.69 303 ASN A O 1
ATOM 2407 N N . ASP A 1 304 ? 3.271 0.671 31.501 1.00 93.94 304 ASP A N 1
ATOM 2408 C CA . ASP A 1 304 ? 1.918 0.486 32.032 1.00 93.94 304 ASP A CA 1
ATOM 2409 C C . ASP A 1 304 ? 0.879 1.085 31.076 1.00 93.94 304 ASP A C 1
ATOM 2411 O O . ASP A 1 304 ? 0.717 2.306 30.999 1.00 93.94 304 ASP A O 1
ATOM 2415 N N . LEU A 1 305 ? 0.162 0.200 30.378 1.00 95.62 305 LEU A N 1
ATOM 2416 C CA . LEU A 1 305 ? -0.902 0.530 29.425 1.00 95.62 305 LEU A CA 1
ATOM 2417 C C . LEU A 1 305 ? -2.312 0.407 30.041 1.00 95.62 305 LEU A C 1
ATOM 2419 O O . LEU A 1 305 ? -3.302 0.277 29.321 1.00 95.62 305 LEU A O 1
ATOM 2423 N N . SER A 1 306 ? -2.424 0.445 31.373 1.00 96.44 306 SER A N 1
ATOM 2424 C CA . SER A 1 306 ? -3.697 0.345 32.095 1.00 96.44 306 SER A CA 1
ATOM 2425 C C . SER A 1 306 ? -4.519 1.642 32.092 1.00 96.44 306 SER A C 1
ATOM 2427 O O . SER A 1 306 ? -4.027 2.743 31.818 1.00 96.44 306 SER A O 1
ATOM 2429 N N . ALA A 1 307 ? -5.791 1.538 32.498 1.00 96.81 307 ALA A N 1
ATOM 2430 C CA . ALA A 1 307 ? -6.676 2.693 32.684 1.00 96.81 307 ALA A CA 1
ATOM 2431 C C . ALA A 1 307 ? -6.135 3.692 33.725 1.00 96.81 307 ALA A C 1
ATOM 2433 O O . ALA A 1 307 ? -6.350 4.900 33.602 1.00 96.81 307 ALA A O 1
ATOM 2434 N N . ARG A 1 308 ? -5.384 3.211 34.723 1.00 96.69 308 ARG A N 1
ATOM 2435 C CA . ARG A 1 308 ? -4.733 4.059 35.725 1.00 96.69 308 ARG A CA 1
ATOM 2436 C C . ARG A 1 308 ? -3.706 4.975 35.076 1.00 96.69 308 ARG A C 1
ATOM 2438 O O . ARG A 1 308 ? -3.773 6.194 35.239 1.00 96.69 308 ARG A O 1
ATOM 2445 N N . SER A 1 309 ? -2.789 4.388 34.310 1.00 96.69 309 SER A N 1
ATOM 2446 C CA . SER A 1 309 ? -1.762 5.123 33.573 1.00 96.69 309 SER A CA 1
ATOM 2447 C C . SER A 1 309 ? -2.387 6.083 32.557 1.00 96.69 309 SER A C 1
ATOM 2449 O O . SER A 1 309 ? -2.009 7.255 32.496 1.00 96.69 309 SER A O 1
ATOM 2451 N N . ALA A 1 310 ? -3.428 5.655 31.838 1.00 96.50 310 ALA A N 1
ATOM 2452 C CA . ALA A 1 310 ? -4.153 6.514 30.901 1.00 96.50 310 ALA A CA 1
ATOM 2453 C C . ALA A 1 310 ? -4.787 7.743 31.584 1.00 96.50 310 ALA A C 1
ATOM 2455 O O . ALA A 1 310 ? -4.744 8.848 31.036 1.00 96.50 310 ALA A O 1
ATOM 2456 N N . LYS A 1 311 ? -5.344 7.584 32.794 1.00 96.00 311 LYS A N 1
ATOM 2457 C CA . LYS A 1 311 ? -5.885 8.698 33.589 1.00 96.00 311 LYS A CA 1
ATOM 2458 C C . LYS A 1 311 ? -4.785 9.653 34.054 1.00 96.00 311 LYS A C 1
ATOM 2460 O O . LYS A 1 311 ? -4.948 10.864 33.925 1.00 96.00 311 LYS A O 1
ATOM 2465 N N . VAL A 1 312 ? -3.667 9.131 34.572 1.00 95.62 312 VAL A N 1
ATOM 2466 C CA . VAL A 1 312 ? -2.506 9.945 34.994 1.00 95.62 312 VAL A CA 1
ATOM 2467 C C . VAL A 1 312 ? -1.992 10.796 33.830 1.00 95.62 312 VAL A C 1
ATOM 2469 O O . VAL A 1 312 ? -1.733 11.986 33.998 1.00 95.62 312 VAL A O 1
ATOM 2472 N N . ASN A 1 313 ? -1.954 10.214 32.632 1.00 94.50 313 ASN A N 1
ATOM 2473 C CA . ASN A 1 313 ? -1.573 10.882 31.389 1.00 94.50 313 ASN A CA 1
ATOM 2474 C C . ASN A 1 313 ? -2.700 11.723 30.750 1.00 94.50 313 ASN A C 1
ATOM 2476 O O . ASN A 1 313 ? -2.557 12.192 29.622 1.00 94.50 313 ASN A O 1
ATOM 2480 N N . LYS A 1 314 ? -3.820 11.943 31.458 1.00 93.69 314 LYS A N 1
ATOM 2481 C CA . LYS A 1 314 ? -4.958 12.786 31.039 1.00 93.69 314 LYS A CA 1
ATOM 2482 C C . LYS A 1 314 ? -5.620 12.364 29.714 1.00 93.69 314 LYS A C 1
ATOM 2484 O O . LYS A 1 314 ? -6.236 13.189 29.032 1.00 93.69 314 LYS A O 1
ATOM 2489 N N . LEU A 1 315 ? -5.526 11.085 29.351 1.00 93.75 315 LEU A N 1
ATOM 2490 C CA . LEU A 1 315 ? -6.173 10.528 28.156 1.00 93.75 315 LEU A CA 1
ATOM 2491 C C . LEU A 1 315 ? -7.654 10.240 28.399 1.00 93.75 315 LEU A C 1
ATOM 2493 O O . LEU A 1 315 ? -8.490 10.480 27.526 1.00 93.75 315 LEU A O 1
ATOM 2497 N N . ILE A 1 316 ? -7.970 9.801 29.617 1.00 94.94 316 ILE A N 1
ATOM 2498 C CA . ILE A 1 316 ? -9.325 9.535 30.105 1.00 94.94 316 ILE A CA 1
ATOM 2499 C C . ILE A 1 316 ? -9.578 10.292 31.413 1.00 94.94 316 ILE A C 1
ATOM 2501 O O . ILE A 1 316 ? -8.646 10.654 32.131 1.00 94.94 316 ILE A O 1
ATOM 2505 N N . SER A 1 317 ? -10.847 10.557 31.723 1.00 92.88 317 SER A N 1
ATOM 2506 C CA . SER A 1 317 ? -11.244 11.350 32.897 1.00 92.88 317 SER A CA 1
ATOM 2507 C C . SER A 1 317 ? -11.221 10.554 34.205 1.00 92.88 317 SER A C 1
ATOM 2509 O O . SER A 1 317 ? -11.020 11.121 35.281 1.00 92.88 317 SER A O 1
ATOM 2511 N N . GLN A 1 318 ? -11.438 9.242 34.130 1.00 94.62 318 GLN A N 1
ATOM 2512 C CA . GLN A 1 318 ? -11.572 8.349 35.278 1.00 94.62 318 GLN A CA 1
ATOM 2513 C C . GLN A 1 318 ? -10.837 7.034 35.015 1.00 94.62 318 GLN A C 1
ATOM 2515 O O . GLN A 1 318 ? -10.598 6.667 33.871 1.00 94.62 318 GLN A O 1
ATOM 2520 N N . GLU A 1 319 ? -10.468 6.331 36.083 1.00 95.94 319 GLU A N 1
ATOM 2521 C CA . GLU A 1 319 ? -9.755 5.052 36.013 1.00 95.94 319 GLU A CA 1
ATOM 2522 C C . GLU A 1 319 ? -10.779 3.944 35.752 1.00 95.94 319 GLU A C 1
ATOM 2524 O O . GLU A 1 319 ? -11.210 3.245 36.662 1.00 95.94 319 GLU A O 1
ATOM 2529 N N . GLN A 1 320 ? -11.255 3.875 34.509 1.00 95.50 320 GLN A N 1
ATOM 2530 C CA . GLN A 1 320 ? -12.282 2.934 34.072 1.00 95.50 320 GLN A CA 1
ATOM 2531 C C . GLN A 1 320 ? -11.859 2.273 32.763 1.00 95.50 320 GLN A C 1
ATOM 2533 O O . GLN A 1 320 ? -11.544 2.956 31.785 1.00 95.50 320 GLN A O 1
ATOM 2538 N N . SER A 1 321 ? -11.888 0.941 32.736 1.00 93.69 321 SER A N 1
ATOM 2539 C CA . SER A 1 321 ? -11.494 0.156 31.564 1.00 93.69 321 SER A CA 1
ATOM 2540 C C . SER A 1 321 ? -12.369 0.441 30.344 1.00 93.69 321 SER A C 1
ATOM 2542 O O . SER A 1 321 ? -11.847 0.507 29.236 1.00 93.69 321 SER A O 1
ATOM 2544 N N . ASP A 1 322 ? -13.667 0.697 30.531 1.00 95.56 322 ASP A N 1
ATOM 2545 C CA . ASP A 1 322 ? -14.575 1.025 29.425 1.00 95.56 322 ASP A CA 1
ATOM 2546 C C . ASP A 1 322 ? -14.241 2.374 28.775 1.00 95.56 322 ASP A C 1
ATOM 2548 O O . ASP A 1 322 ? -14.265 2.489 27.549 1.00 95.56 322 ASP A O 1
ATOM 2552 N N . LEU A 1 323 ? -13.837 3.374 29.570 1.00 96.06 323 LEU A N 1
ATOM 2553 C CA . LEU A 1 323 ? -13.372 4.660 29.039 1.00 96.06 323 LEU A CA 1
ATOM 2554 C C . LEU A 1 323 ? -12.057 4.507 28.272 1.00 96.06 323 LEU A C 1
ATOM 2556 O O . LEU A 1 323 ? -11.875 5.137 27.230 1.00 96.06 323 LEU A O 1
ATOM 2560 N N . LEU A 1 324 ? -11.140 3.664 28.763 1.00 96.69 324 LEU A N 1
ATOM 2561 C CA . LEU A 1 324 ? -9.914 3.345 28.032 1.00 96.69 324 LEU A CA 1
ATOM 2562 C C . LEU A 1 324 ? -10.238 2.633 26.715 1.00 96.69 324 LEU A C 1
ATOM 2564 O O . LEU A 1 324 ? -9.711 3.015 25.673 1.00 96.69 324 LEU A O 1
ATOM 2568 N N . LYS A 1 325 ? -11.135 1.643 26.745 1.00 96.69 325 LYS A N 1
ATOM 2569 C CA . LYS A 1 325 ? -11.595 0.932 25.551 1.00 96.69 325 LYS A CA 1
ATOM 2570 C C . LYS A 1 325 ? -12.161 1.912 24.527 1.00 96.69 325 LYS A C 1
ATOM 2572 O O . LYS A 1 325 ? -11.739 1.898 23.374 1.00 96.69 325 LYS A O 1
ATOM 2577 N N . GLU A 1 326 ? -13.066 2.795 24.940 1.00 96.31 326 GLU A N 1
ATOM 2578 C CA . GLU A 1 326 ? -13.650 3.802 24.054 1.00 96.31 326 GLU A CA 1
ATOM 2579 C C . GLU A 1 326 ? -12.584 4.735 23.460 1.00 96.31 326 GLU A C 1
ATOM 2581 O O . GLU A 1 326 ? -12.584 4.986 22.251 1.00 96.31 326 GLU A O 1
ATOM 2586 N N . PHE A 1 327 ? -11.643 5.206 24.282 1.00 96.62 327 PHE A N 1
ATOM 2587 C CA . PHE A 1 327 ? -10.525 6.028 23.828 1.00 96.62 327 PHE A CA 1
ATOM 2588 C C . PHE A 1 327 ? -9.676 5.311 22.769 1.00 96.62 327 PHE A C 1
ATOM 2590 O O . PHE A 1 327 ? -9.435 5.882 21.704 1.00 96.62 327 PHE A O 1
ATOM 2597 N N . VAL A 1 328 ? -9.273 4.060 23.019 1.00 97.81 328 VAL A N 1
ATOM 2598 C CA . VAL A 1 328 ? -8.465 3.260 22.083 1.00 97.81 328 VAL A CA 1
ATOM 2599 C C . VAL A 1 328 ? -9.205 3.044 20.770 1.00 97.81 328 VAL A C 1
ATOM 2601 O O . VAL A 1 328 ? -8.619 3.230 19.706 1.00 97.81 328 VAL A O 1
ATOM 2604 N N . ILE A 1 329 ? -10.496 2.712 20.817 1.00 97.75 329 ILE A N 1
ATOM 2605 C CA . ILE A 1 329 ? -11.296 2.525 19.604 1.00 97.75 329 ILE A CA 1
ATOM 2606 C C . ILE A 1 329 ? -11.374 3.824 18.802 1.00 97.75 329 ILE A C 1
ATOM 2608 O O . ILE A 1 329 ? -11.145 3.807 17.592 1.00 97.75 329 ILE A O 1
ATOM 2612 N N . ASN A 1 330 ? -11.643 4.957 19.454 1.00 96.75 330 ASN A N 1
ATOM 2613 C CA . ASN A 1 330 ? -11.692 6.254 18.780 1.00 96.75 330 ASN A CA 1
ATOM 2614 C C . ASN A 1 330 ? -10.328 6.627 18.169 1.00 96.75 330 ASN A C 1
ATOM 2616 O O . ASN A 1 330 ? -10.285 7.140 17.051 1.00 96.75 330 ASN A O 1
ATOM 2620 N N . LEU A 1 331 ? -9.229 6.335 18.872 1.00 97.25 331 LEU A N 1
ATOM 2621 C CA . LEU A 1 331 ? -7.859 6.574 18.416 1.00 97.25 331 LEU A CA 1
ATOM 2622 C C . LEU A 1 331 ? -7.502 5.727 17.197 1.00 97.25 331 LEU A C 1
ATOM 2624 O O . LEU A 1 331 ? -7.129 6.278 16.165 1.00 97.25 331 LEU A O 1
ATOM 2628 N N . VAL A 1 332 ? -7.654 4.408 17.301 1.00 98.00 332 VAL A N 1
ATOM 2629 C CA . VAL A 1 332 ? -7.324 3.456 16.233 1.00 98.00 332 VAL A CA 1
ATOM 2630 C C . VAL A 1 332 ? -8.177 3.722 14.998 1.00 98.00 332 VAL A C 1
ATOM 2632 O O . VAL A 1 332 ? -7.644 3.778 13.891 1.00 98.00 332 VAL A O 1
ATOM 2635 N N . SER A 1 333 ? -9.478 3.969 15.178 1.00 97.31 333 SER A N 1
ATOM 2636 C CA . SER A 1 333 ? -10.370 4.305 14.062 1.00 97.31 333 SER A CA 1
ATOM 2637 C C . SER A 1 333 ? -9.908 5.575 13.349 1.00 97.31 333 SER A C 1
ATOM 2639 O O . SER A 1 333 ? -9.830 5.605 12.123 1.00 97.31 333 SER A O 1
ATOM 2641 N N . TYR A 1 334 ? -9.565 6.618 14.116 1.00 96.62 334 TYR A N 1
ATOM 2642 C CA . TYR A 1 334 ? -9.069 7.875 13.565 1.00 96.62 334 TYR A CA 1
ATOM 2643 C C . TYR A 1 334 ? -7.736 7.678 12.835 1.00 96.62 334 TYR A C 1
ATOM 2645 O O . TYR A 1 334 ? -7.603 8.122 11.700 1.00 96.62 334 TYR A O 1
ATOM 2653 N N . TRP A 1 335 ? -6.766 6.982 13.428 1.00 97.44 335 TRP A N 1
ATOM 2654 C CA . TRP A 1 335 ? -5.461 6.769 12.799 1.00 97.44 335 TRP A CA 1
ATOM 2655 C C . TRP A 1 335 ? -5.546 5.947 11.524 1.00 97.44 335 TRP A C 1
ATOM 2657 O O . TRP A 1 335 ? -4.961 6.343 10.520 1.00 97.44 335 TRP A O 1
ATOM 2667 N N . LEU A 1 336 ? -6.295 4.844 11.536 1.00 97.81 336 LEU A N 1
ATOM 2668 C CA . LEU A 1 336 ? -6.475 4.023 10.345 1.00 97.81 336 LEU A CA 1
ATOM 2669 C C . LEU A 1 336 ? -7.157 4.818 9.222 1.00 97.81 336 LEU A C 1
ATOM 2671 O O . LEU A 1 336 ? -6.663 4.864 8.098 1.00 97.81 336 LEU A O 1
ATOM 2675 N N . TYR A 1 337 ? -8.231 5.541 9.543 1.00 95.94 337 TYR A N 1
ATOM 2676 C CA . TYR A 1 337 ? -8.897 6.411 8.575 1.00 95.94 337 TYR A CA 1
ATOM 2677 C C . TYR A 1 337 ? -7.944 7.479 8.009 1.00 95.94 337 TYR A C 1
ATOM 2679 O O . TYR A 1 337 ? -7.900 7.709 6.802 1.00 95.94 337 TYR A O 1
ATOM 2687 N N . ARG A 1 338 ? -7.130 8.112 8.865 1.00 94.81 338 ARG A N 1
ATOM 2688 C CA . ARG A 1 338 ? -6.172 9.144 8.447 1.00 94.81 338 ARG A CA 1
ATOM 2689 C C . ARG A 1 338 ? -5.050 8.600 7.574 1.00 94.81 338 ARG A C 1
ATOM 2691 O O . ARG A 1 338 ? -4.738 9.246 6.580 1.00 94.81 338 ARG A O 1
ATOM 2698 N N . ILE A 1 339 ? -4.494 7.432 7.900 1.00 96.81 339 ILE A N 1
ATOM 2699 C CA . ILE A 1 339 ? -3.483 6.772 7.064 1.00 96.81 339 ILE A CA 1
ATOM 2700 C C . ILE A 1 339 ? -4.089 6.444 5.694 1.00 96.81 339 ILE A C 1
ATOM 2702 O O . ILE A 1 339 ? -3.503 6.812 4.681 1.00 96.81 339 ILE A O 1
ATOM 2706 N N . ARG A 1 340 ? -5.295 5.857 5.640 1.00 95.12 340 ARG A N 1
ATOM 2707 C CA . ARG A 1 340 ? -6.008 5.600 4.375 1.00 95.12 340 ARG A CA 1
ATOM 2708 C C . ARG A 1 340 ? -6.183 6.873 3.554 1.00 95.12 340 ARG A C 1
ATOM 2710 O O . ARG A 1 340 ? -5.885 6.864 2.364 1.00 95.12 340 ARG A O 1
ATOM 2717 N N . CYS A 1 341 ? -6.635 7.966 4.171 1.00 92.81 341 CYS A N 1
ATOM 2718 C CA . CYS A 1 341 ? -6.799 9.242 3.475 1.00 92.81 341 CYS A CA 1
ATOM 2719 C C . CYS A 1 341 ? -5.478 9.759 2.888 1.00 92.81 341 CYS A C 1
ATOM 2721 O O . CYS A 1 341 ? -5.443 10.097 1.711 1.00 92.81 341 CYS A O 1
ATOM 2723 N N . SER A 1 342 ? -4.403 9.745 3.677 1.00 94.38 342 SER A N 1
ATOM 2724 C CA . SER A 1 342 ? -3.075 10.218 3.267 1.00 94.38 342 SER A CA 1
ATOM 2725 C C . SER A 1 342 ? -2.390 9.355 2.203 1.00 94.38 342 SER A C 1
ATOM 2727 O O . SER A 1 342 ? -1.459 9.827 1.559 1.00 94.38 342 SER A O 1
ATOM 2729 N N . ILE A 1 343 ? -2.822 8.102 2.025 1.00 93.81 343 ILE A N 1
ATOM 2730 C CA . ILE A 1 343 ? -2.357 7.235 0.932 1.00 93.81 343 ILE A CA 1
ATOM 2731 C C . ILE A 1 343 ? -3.221 7.429 -0.322 1.00 93.81 343 ILE A C 1
ATOM 2733 O O . ILE A 1 343 ? -2.699 7.509 -1.428 1.00 93.81 343 ILE A O 1
ATOM 2737 N N . ALA A 1 344 ? -4.547 7.458 -0.170 1.00 87.62 344 ALA A N 1
ATOM 2738 C CA . ALA A 1 344 ? -5.473 7.375 -1.300 1.00 87.62 344 ALA A CA 1
ATOM 2739 C C . ALA A 1 344 ? -5.795 8.726 -1.960 1.00 87.62 344 ALA A C 1
ATOM 2741 O O . ALA A 1 344 ? -6.276 8.744 -3.093 1.00 87.62 344 ALA A O 1
ATOM 2742 N N . HIS A 1 345 ? -5.587 9.852 -1.270 1.00 84.06 345 HIS A N 1
ATOM 2743 C CA . HIS A 1 345 ? -6.011 11.169 -1.750 1.00 84.06 345 HIS A CA 1
ATOM 2744 C C . HIS A 1 345 ? -4.825 12.120 -1.881 1.00 84.06 345 HIS A C 1
ATOM 2746 O O . HIS A 1 345 ? -4.189 12.484 -0.899 1.00 84.06 345 HIS A O 1
ATOM 2752 N N . ASN A 1 346 ? -4.598 12.616 -3.097 1.00 78.31 346 ASN A N 1
ATOM 2753 C CA . ASN A 1 346 ? -3.647 13.694 -3.362 1.00 78.31 346 ASN A CA 1
ATOM 2754 C C . ASN A 1 346 ? -4.366 15.047 -3.291 1.00 78.31 346 ASN A C 1
ATOM 2756 O O . ASN A 1 346 ? -4.720 15.631 -4.316 1.00 78.31 346 ASN A O 1
ATOM 2760 N N . ARG A 1 347 ? -4.650 15.523 -2.071 1.00 82.25 347 ARG A N 1
ATOM 2761 C CA . ARG A 1 347 ? -5.349 16.798 -1.829 1.00 82.25 347 ARG A CA 1
ATOM 2762 C C . ARG A 1 347 ? -4.427 17.836 -1.199 1.00 82.25 347 ARG A C 1
ATOM 2764 O O . ARG A 1 347 ? -3.688 17.552 -0.261 1.00 82.25 347 ARG A O 1
ATOM 2771 N N . ILE A 1 348 ? -4.529 19.077 -1.676 1.00 79.06 348 ILE A N 1
ATOM 2772 C CA . ILE A 1 348 ? -3.814 20.220 -1.094 1.00 79.06 348 ILE A CA 1
ATOM 2773 C C . ILE A 1 348 ? -4.240 20.394 0.372 1.00 79.06 348 ILE A C 1
ATOM 2775 O O . ILE A 1 348 ? -5.429 20.404 0.689 1.00 79.06 348 ILE A O 1
ATOM 2779 N N . GLY A 1 349 ? -3.259 20.550 1.265 1.00 78.00 349 GLY A N 1
ATOM 2780 C CA . GLY A 1 349 ? -3.487 20.717 2.705 1.00 78.00 349 GLY A CA 1
ATOM 2781 C C . GLY A 1 349 ? -3.689 19.408 3.479 1.00 78.00 349 GLY A C 1
ATOM 2782 O O . GLY A 1 349 ? -3.972 19.444 4.681 1.00 78.00 349 GLY A O 1
ATOM 2783 N N . GLU A 1 350 ? -3.543 18.253 2.829 1.00 86.19 350 GLU A N 1
ATOM 2784 C CA . GLU A 1 350 ? -3.438 16.953 3.493 1.00 86.19 350 GLU A CA 1
ATOM 2785 C C . GLU A 1 350 ? -1.975 16.523 3.613 1.00 86.19 350 GLU A C 1
ATOM 2787 O O . GLU A 1 350 ? -1.115 16.973 2.859 1.00 86.19 350 GLU A O 1
ATOM 2792 N N . PHE A 1 351 ? -1.694 15.679 4.605 1.00 91.62 351 PHE A N 1
ATOM 2793 C CA . PHE A 1 351 ? -0.408 15.002 4.685 1.00 91.62 351 PHE A CA 1
ATOM 2794 C C . PHE A 1 351 ? -0.366 13.947 3.581 1.00 91.62 351 PHE A C 1
ATOM 2796 O O . PHE A 1 351 ? -1.278 13.118 3.521 1.00 91.62 351 PHE A O 1
ATOM 2803 N N . LEU A 1 352 ? 0.662 13.984 2.738 1.00 92.12 352 LEU A N 1
ATOM 2804 C CA . LEU A 1 352 ? 0.850 13.050 1.633 1.00 92.12 352 LEU A CA 1
ATOM 2805 C C . LEU A 1 352 ? 2.028 12.142 1.958 1.00 92.12 352 LEU A C 1
ATOM 2807 O O . LEU A 1 352 ? 3.108 12.627 2.291 1.00 92.12 352 LEU A O 1
ATOM 2811 N N . PHE A 1 353 ? 1.814 10.832 1.869 1.00 91.94 353 PHE A N 1
ATOM 2812 C CA . PHE A 1 353 ? 2.916 9.890 1.984 1.00 91.94 353 PHE A CA 1
ATOM 2813 C C . PHE A 1 353 ? 3.777 9.906 0.720 1.00 91.94 353 PHE A C 1
ATOM 2815 O O . PHE A 1 353 ? 3.269 9.940 -0.398 1.00 91.94 353 PHE A O 1
ATOM 2822 N N . ASP A 1 354 ? 5.084 9.811 0.924 1.00 89.44 354 ASP A N 1
ATOM 2823 C CA . ASP A 1 354 ? 6.059 9.452 -0.103 1.00 89.44 354 ASP A CA 1
ATOM 2824 C C . ASP A 1 354 ? 6.744 8.128 0.275 1.00 89.44 354 ASP A C 1
ATOM 2826 O O . ASP A 1 354 ? 6.499 7.569 1.349 1.00 89.44 354 ASP A O 1
ATOM 2830 N N . ASN A 1 355 ? 7.617 7.630 -0.597 1.00 87.81 355 ASN A N 1
ATOM 2831 C CA . ASN A 1 355 ? 8.293 6.343 -0.422 1.00 87.81 355 ASN A CA 1
ATOM 2832 C C . ASN A 1 355 ? 9.107 6.240 0.884 1.00 87.81 355 ASN A C 1
ATOM 2834 O O . ASN A 1 355 ? 9.163 5.160 1.476 1.00 87.81 355 ASN A O 1
ATOM 2838 N N . THR A 1 356 ? 9.629 7.352 1.414 1.00 90.62 356 THR A N 1
ATOM 2839 C CA . THR A 1 356 ? 10.402 7.357 2.670 1.00 90.62 356 THR A CA 1
ATOM 2840 C C . THR A 1 356 ? 9.552 6.991 3.889 1.00 90.62 356 THR A C 1
ATOM 2842 O O . THR A 1 356 ? 10.066 6.557 4.920 1.00 90.62 356 THR A O 1
ATOM 2845 N N . HIS A 1 357 ? 8.230 7.107 3.765 1.00 93.94 357 HIS A N 1
ATOM 2846 C CA . HIS A 1 357 ? 7.279 6.794 4.820 1.00 93.94 357 HIS A CA 1
ATOM 2847 C C . HIS A 1 357 ? 6.746 5.355 4.772 1.00 93.94 357 HIS A C 1
ATOM 2849 O O . HIS A 1 357 ? 5.941 4.978 5.630 1.00 93.94 357 HIS A O 1
ATOM 2855 N N . GLU A 1 358 ? 7.157 4.538 3.795 1.00 94.19 358 GLU A N 1
ATOM 2856 C CA . GLU A 1 358 ? 6.637 3.174 3.643 1.00 94.19 358 GLU A CA 1
ATOM 2857 C C . GLU A 1 358 ? 6.885 2.335 4.906 1.00 94.19 358 GLU A C 1
ATOM 2859 O O . GLU A 1 358 ? 5.990 1.618 5.357 1.00 94.19 358 GLU A O 1
ATOM 2864 N N . GLU A 1 359 ? 8.058 2.478 5.535 1.00 94.94 359 GLU A N 1
ATOM 2865 C CA . GLU A 1 359 ? 8.379 1.782 6.786 1.00 94.94 359 GLU A CA 1
ATOM 2866 C C . GLU A 1 359 ? 7.354 2.097 7.891 1.00 94.94 359 GLU A C 1
ATOM 2868 O O . GLU A 1 359 ? 6.870 1.182 8.562 1.00 94.94 359 GLU A O 1
ATOM 2873 N N . PHE A 1 360 ? 6.975 3.369 8.060 1.00 95.94 360 PHE A N 1
ATOM 2874 C CA . PHE A 1 360 ? 5.966 3.770 9.043 1.00 95.94 360 PHE A CA 1
ATOM 2875 C C . PHE A 1 360 ? 4.610 3.118 8.750 1.00 95.94 360 PHE A C 1
ATOM 2877 O O . PHE A 1 360 ? 3.957 2.588 9.654 1.00 95.94 360 PHE A O 1
ATOM 2884 N N . VAL A 1 361 ? 4.185 3.115 7.483 1.00 96.56 361 VAL A N 1
ATOM 2885 C CA . VAL A 1 361 ? 2.915 2.493 7.088 1.00 96.56 361 VAL A CA 1
ATOM 2886 C C . VAL A 1 361 ? 2.938 0.988 7.341 1.00 96.56 361 VAL A C 1
ATOM 2888 O O .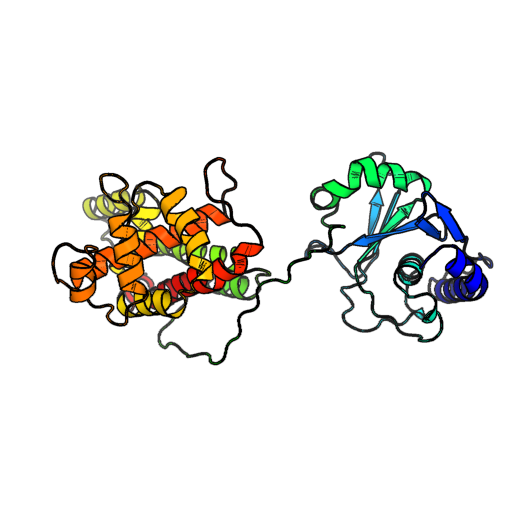 VAL A 1 361 ? 1.945 0.453 7.829 1.00 96.56 361 VAL A O 1
ATOM 2891 N N . VAL A 1 362 ? 4.053 0.303 7.085 1.00 95.62 362 VAL A N 1
ATOM 2892 C CA . VAL A 1 362 ? 4.169 -1.146 7.308 1.00 95.62 362 VAL A CA 1
ATOM 2893 C C . VAL A 1 362 ? 4.240 -1.499 8.795 1.00 95.62 362 VAL A C 1
ATOM 2895 O O . VAL A 1 362 ? 3.536 -2.411 9.236 1.00 95.62 362 VAL A O 1
ATOM 2898 N N . GLU A 1 363 ? 5.055 -0.804 9.587 1.00 95.50 363 GLU A N 1
ATOM 2899 C CA . GLU A 1 363 ? 5.263 -1.174 10.994 1.00 95.50 363 GLU A CA 1
ATOM 2900 C C . GLU A 1 363 ? 4.188 -0.631 11.942 1.00 95.50 363 GLU A C 1
ATOM 2902 O O . GLU A 1 363 ? 3.920 -1.254 12.965 1.00 95.50 363 GLU A O 1
ATOM 2907 N N . ILE A 1 364 ? 3.501 0.464 11.602 1.00 95.81 364 ILE A N 1
ATOM 2908 C CA . ILE A 1 364 ? 2.391 0.990 12.413 1.00 95.81 364 ILE A CA 1
ATOM 2909 C C . ILE A 1 364 ? 1.045 0.688 11.757 1.00 95.81 364 ILE A C 1
ATOM 2911 O O . ILE A 1 364 ? 0.215 -0.022 12.330 1.00 95.81 364 ILE A O 1
ATOM 2915 N N . GLY A 1 365 ? 0.819 1.206 10.547 1.00 97.06 365 GLY A N 1
ATOM 2916 C CA . GLY A 1 365 ? -0.474 1.117 9.866 1.00 97.06 365 GLY A CA 1
ATOM 2917 C C . GLY A 1 365 ? -0.910 -0.327 9.607 1.00 97.06 365 GLY A C 1
ATOM 2918 O O . GLY A 1 365 ? -1.979 -0.747 10.054 1.00 97.06 365 GLY A O 1
ATOM 2919 N N . GLU A 1 366 ? -0.074 -1.101 8.912 1.00 96.50 366 GLU A N 1
ATOM 2920 C CA . GLU A 1 366 ? -0.369 -2.475 8.498 1.00 96.50 366 GLU A CA 1
ATOM 2921 C C . GLU A 1 366 ? -0.501 -3.411 9.710 1.00 96.50 366 GLU A C 1
ATOM 2923 O O . GLU A 1 366 ? -1.378 -4.276 9.737 1.00 96.50 366 GLU A O 1
ATOM 2928 N N . ARG A 1 367 ? 0.327 -3.234 10.749 1.00 95.69 367 ARG A N 1
ATOM 2929 C CA . ARG A 1 367 ? 0.216 -4.013 11.996 1.00 95.69 367 ARG A CA 1
ATOM 2930 C C . ARG A 1 367 ? -1.110 -3.746 12.701 1.00 95.69 367 ARG A C 1
ATOM 2932 O O . ARG A 1 367 ? -1.804 -4.691 13.071 1.00 95.69 367 ARG A O 1
ATOM 2939 N N . MET A 1 368 ? -1.474 -2.473 12.843 1.00 97.56 368 MET A N 1
ATOM 2940 C CA . MET A 1 368 ? -2.700 -2.056 13.519 1.00 97.56 368 MET A CA 1
ATOM 2941 C C . MET A 1 368 ? -3.949 -2.532 12.771 1.00 97.56 368 MET A C 1
ATOM 2943 O O . MET A 1 368 ? -4.859 -3.083 13.386 1.00 97.56 368 MET A O 1
ATOM 2947 N N . ILE A 1 369 ? -3.992 -2.390 11.443 1.00 98.19 369 ILE A N 1
ATOM 2948 C CA . ILE A 1 369 ? -5.162 -2.814 10.663 1.00 98.19 369 ILE A CA 1
ATOM 2949 C C . ILE A 1 369 ? -5.318 -4.334 10.625 1.00 98.19 369 ILE A C 1
ATOM 2951 O O . ILE A 1 369 ? -6.435 -4.836 10.704 1.00 98.19 369 ILE A O 1
ATOM 2955 N N . LYS A 1 370 ? -4.210 -5.083 10.572 1.00 96.75 370 LYS A N 1
ATOM 2956 C CA . LYS A 1 370 ? -4.238 -6.548 10.660 1.00 96.75 370 LYS A CA 1
ATOM 2957 C C . LYS A 1 370 ? -4.715 -7.031 12.018 1.00 96.75 370 LYS A C 1
ATOM 2959 O O . LYS A 1 370 ? -5.431 -8.026 12.073 1.00 96.75 370 LYS A O 1
ATOM 2964 N N . GLU A 1 371 ? -4.345 -6.339 13.093 1.00 97.06 371 GLU A N 1
ATOM 2965 C CA . GLU A 1 371 ? -4.859 -6.635 14.429 1.00 97.06 371 GLU A CA 1
ATOM 2966 C C . GLU A 1 371 ? -6.376 -6.435 14.492 1.00 97.06 371 GLU A C 1
ATOM 2968 O O . GLU A 1 371 ? -7.095 -7.332 14.930 1.00 97.06 371 GLU A O 1
ATOM 2973 N N . VAL A 1 372 ? -6.863 -5.300 13.980 1.00 97.81 372 VAL A N 1
ATOM 2974 C CA . VAL A 1 372 ? -8.297 -4.989 13.888 1.00 97.81 372 VAL A CA 1
ATOM 2975 C C . VAL A 1 372 ? -9.041 -6.049 13.071 1.00 97.81 372 VAL A C 1
ATOM 2977 O O . VAL A 1 372 ? -9.988 -6.649 13.578 1.00 97.81 372 VAL A O 1
ATOM 2980 N N . ILE A 1 373 ? -8.587 -6.344 11.847 1.00 97.06 373 ILE A N 1
ATOM 2981 C CA . ILE A 1 373 ? -9.182 -7.383 10.990 1.00 97.06 373 ILE A CA 1
ATOM 2982 C C . ILE A 1 373 ? -9.152 -8.737 11.693 1.00 97.06 373 ILE A C 1
ATOM 2984 O O . ILE A 1 373 ? -10.164 -9.425 11.717 1.00 97.06 373 ILE A O 1
ATOM 2988 N N . GLY A 1 374 ? -8.026 -9.114 12.303 1.00 96.38 374 GLY A N 1
ATOM 2989 C CA . GLY A 1 374 ? -7.883 -10.392 12.993 1.00 96.38 374 GLY A CA 1
ATOM 2990 C C . GLY A 1 374 ? -8.888 -10.566 14.131 1.00 96.38 374 GLY A C 1
ATOM 2991 O O . GLY A 1 374 ? -9.463 -11.642 14.268 1.00 96.38 374 GLY A O 1
ATOM 2992 N N . GLN A 1 375 ? -9.140 -9.517 14.919 1.00 96.44 375 GLN A N 1
ATOM 2993 C CA . GLN A 1 375 ? -10.147 -9.555 15.984 1.00 96.44 375 GLN A CA 1
ATOM 2994 C C . GLN A 1 375 ? -11.574 -9.603 15.433 1.00 96.44 375 GLN A C 1
ATOM 2996 O O . GLN A 1 375 ? -12.388 -10.386 15.913 1.00 96.44 375 GLN A O 1
ATOM 3001 N N . ILE A 1 376 ? -11.882 -8.808 14.406 1.00 96.88 376 ILE A N 1
ATOM 3002 C CA . ILE A 1 376 ? -13.226 -8.780 13.816 1.00 96.88 376 ILE A CA 1
ATOM 3003 C C . ILE A 1 376 ? -13.539 -10.116 13.132 1.00 96.88 376 ILE A C 1
ATOM 3005 O O . ILE A 1 376 ? -14.600 -10.692 13.346 1.00 96.88 376 ILE A O 1
ATOM 3009 N N . PHE A 1 377 ? -12.600 -10.653 12.354 1.00 96.12 377 PHE A N 1
ATOM 3010 C CA . PHE A 1 377 ? -12.773 -11.885 11.577 1.00 96.12 377 PHE A CA 1
ATOM 3011 C C . PHE A 1 377 ? -12.646 -13.152 12.427 1.00 96.12 377 PHE A C 1
ATOM 3013 O O . PHE A 1 377 ? -12.831 -14.245 11.911 1.00 96.12 377 PHE A O 1
ATOM 3020 N N . SER A 1 378 ? -12.333 -13.035 13.716 1.00 95.44 378 SER A N 1
ATOM 3021 C CA . SER A 1 378 ? -12.464 -14.123 14.697 1.00 95.44 378 SER A CA 1
ATOM 3022 C C . SER A 1 378 ? -13.641 -13.911 15.653 1.00 95.44 378 SER A C 1
ATOM 3024 O O . SER A 1 378 ? -13.859 -14.705 16.568 1.00 95.44 378 SER A O 1
ATOM 3026 N N . ASN A 1 379 ? -14.435 -12.853 15.454 1.00 96.06 379 ASN A N 1
ATOM 3027 C CA . ASN A 1 379 ? -15.526 -12.513 16.348 1.00 96.06 379 ASN A CA 1
ATOM 3028 C C . ASN A 1 379 ? -16.729 -13.454 16.147 1.00 96.06 379 ASN A C 1
ATOM 3030 O O . ASN A 1 379 ? -17.373 -13.464 15.097 1.00 96.06 379 ASN A O 1
ATOM 3034 N N . VAL A 1 380 ? -17.078 -14.202 17.197 1.00 93.50 380 VAL A N 1
ATOM 3035 C CA . VAL A 1 380 ? -18.196 -15.163 17.190 1.00 93.50 380 VAL A CA 1
ATOM 3036 C C . VAL A 1 380 ? -19.545 -14.485 16.936 1.00 93.50 380 VAL A C 1
ATOM 3038 O O . VAL A 1 380 ? -20.375 -15.028 16.213 1.00 93.50 380 VAL A O 1
ATOM 3041 N N . LYS A 1 381 ? -19.771 -13.280 17.479 1.00 92.56 381 LYS A N 1
ATOM 3042 C CA . LYS A 1 381 ? -21.016 -12.531 17.247 1.00 92.56 381 LYS A CA 1
ATOM 3043 C C . LYS A 1 381 ? -21.153 -12.155 15.774 1.00 92.56 381 LYS A C 1
ATOM 3045 O O . LYS A 1 381 ? -22.241 -12.298 15.227 1.00 92.56 381 LYS A O 1
ATOM 3050 N N . LEU A 1 382 ? -20.069 -11.706 15.135 1.00 94.19 382 LEU A N 1
ATOM 3051 C CA . LEU A 1 382 ? -20.080 -11.434 13.697 1.00 94.19 382 LEU A CA 1
ATOM 3052 C C . LEU A 1 382 ? -20.374 -12.709 12.910 1.00 94.19 382 LEU A C 1
ATOM 3054 O O . LEU A 1 382 ? -21.279 -12.708 12.085 1.00 94.19 382 LEU A O 1
ATOM 3058 N N . LYS A 1 383 ? -19.655 -13.796 13.200 1.00 92.81 383 LYS A N 1
ATOM 3059 C CA . LYS A 1 383 ? -19.855 -15.080 12.524 1.00 92.81 383 LYS A CA 1
ATOM 3060 C C . LYS A 1 383 ? -21.314 -15.537 12.586 1.00 92.81 383 LYS A C 1
ATOM 3062 O O . LYS A 1 383 ? -21.904 -15.832 11.557 1.00 92.81 383 LYS A O 1
ATOM 3067 N N . ASN A 1 384 ? -21.929 -15.473 13.765 1.00 91.00 384 ASN A N 1
ATOM 3068 C CA . ASN A 1 384 ? -23.333 -15.838 13.945 1.00 91.00 384 ASN A CA 1
ATOM 3069 C C . ASN A 1 384 ? -24.293 -14.946 13.143 1.00 91.00 384 ASN A C 1
ATOM 3071 O O . ASN A 1 384 ? -25.329 -15.423 12.699 1.00 91.00 384 ASN A O 1
ATOM 3075 N N . ILE A 1 385 ? -23.993 -13.656 12.966 1.00 89.25 385 ILE A N 1
ATOM 3076 C CA . ILE A 1 385 ? -24.828 -12.766 12.140 1.00 89.25 385 ILE A CA 1
ATOM 3077 C C . ILE A 1 385 ? -24.775 -13.187 10.666 1.00 89.25 385 ILE A C 1
ATOM 3079 O O . ILE A 1 385 ? -25.787 -13.093 9.983 1.00 89.25 385 ILE A O 1
ATOM 3083 N N . LEU A 1 386 ? -23.616 -13.650 10.195 1.00 89.62 386 LEU A N 1
ATOM 3084 C CA . LEU A 1 386 ? -23.399 -14.028 8.797 1.00 89.62 386 LEU A CA 1
ATOM 3085 C C . LEU A 1 386 ? -23.863 -15.459 8.482 1.00 89.62 386 LEU A C 1
ATOM 3087 O O . LEU A 1 386 ? -24.333 -15.712 7.380 1.00 89.62 386 LEU A O 1
ATOM 3091 N N . ASP A 1 387 ? -23.770 -16.379 9.444 1.00 84.94 387 ASP A N 1
ATOM 3092 C CA . ASP A 1 387 ? -24.209 -17.774 9.283 1.00 84.94 387 ASP A CA 1
ATOM 3093 C C . ASP A 1 387 ? -25.745 -17.924 9.379 1.00 84.94 387 ASP A C 1
ATOM 3095 O O . ASP A 1 387 ? -26.303 -18.906 8.898 1.00 84.94 387 ASP A O 1
ATOM 3099 N N . ASN A 1 388 ? -26.442 -16.959 9.996 1.00 65.38 388 ASN A N 1
ATOM 3100 C CA . ASN A 1 388 ? -27.910 -16.931 10.107 1.00 65.38 388 ASN A CA 1
ATOM 3101 C C . ASN A 1 388 ? -28.605 -16.236 8.913 1.00 65.38 388 ASN A C 1
ATOM 3103 O O . ASN A 1 388 ? -29.796 -15.923 8.991 1.00 65.38 388 ASN A O 1
ATOM 3107 N N . THR A 1 389 ? -27.870 -15.983 7.826 1.00 55.53 389 THR A N 1
ATOM 3108 C CA . THR A 1 389 ? -28.367 -15.448 6.544 1.00 55.53 389 THR A CA 1
ATOM 3109 C C . THR A 1 389 ? -28.154 -16.420 5.409 1.00 55.53 389 THR A C 1
ATOM 3111 O O . THR A 1 389 ? -28.953 -16.335 4.445 1.00 55.53 389 THR A O 1
#

Secondary structure (DSSP, 8-state):
--HHHHHHTHHHHHHHHHHHHTTSS---------EEEETTEEEETTEEEEEE-EE-TTS--SS-EEEE-TTS-EEEEEE--TT--SPEEGGG--HHHHHHHHHHS-TTTTTS-SEE--SSEEEEEETTTHHHIIIIITTTHHHHTSEE-S---S-------S-----TT---SSHHHHHHHHHHHT-SSHHHHHHHHHHHHHHHHHHHHHHHHHTS-TT-HHHHHHHHHHHTS-HHHHHHHHHHHH---HHHHHHHHHHH--GGGHHHHHIIIIIT--TT-TTS-TT--THHHHHHHHHHHSS--SHHHHHHTTSSSSS-HHHHHHHHHHHHHHHHHHHHHHHH---TTS----GGGHHHIIIIIIHHHHHHHHHHTT-HHHHHHHHT-